Protein 4Z3T (pdb70)

Foldseek 3Di:
DVLPCWDQLQQCQQPDDQDVPFQPVQKFFAAFVADQQKWKWWDDDHHIHIDHHRDIGGCSSTDAQHKDKTWMWMWGDDPNDIFTAWTFMWIWHGHRFKIWIKTWTFWGADPVHRRDIDGDTDMDTTDIDGAFAALVQEAAAKFWWKGWKAFVVWGHKIWIKIAGNVQQKIWTWIDDTPPVQVTWTQHIFGFFADPVNTTKTKGFTDDPRDTFWIWIWTFGDSHSQKIWTKTWGHDPHDITIMTDMTGGD/DPQLQQCQQDPVLQKFFAAWVAHAQKWKWWDDDHGIHIDHHRDIGGCVSPDAQDWDKTWIWIWHDDPNDTFTAWTFIWIWHHHDFKIWIKTWTQWGADPVHRRHIDGDTDMDITGIDGAFAALVLEDAAKDKWKGWKDFVVWTHKIWIKIAHNNQQKIWTWIDDTPPVQVTWTQDIFGFAQDPVNGTKTKGFTDDPRDTFWIWIWTFTDSHSQKIWTWTWGDDPNDITIMTDMTGD

Sequence (485 aa):
RVAADIGAGLADALTAPLDHKDKSLQSLTLDDQSSVRKNNEKLKLAAQGAEKTYGNGDSSLNTGKLKNDKVSRFDFIRQIEEVDGQLITLESGEFQIYKKQDHSAVVALQIEKINNPDKIDSSLINQRSFRVSSDLGGEEHTAFNQLPSGKAEEYHGKAFSSDDPNGRLHHYSIDFTKKQGYGRIEHLKTPEQNVELASSAELKADEKSHAVILGDTRYGGEEKGTYHLALFGDRAQEIAGSATVKIREKVHEIGIAGKQLIGAGLADALTAPLQSLTLDQQSSVRKNEKLKLAAQGAEKTYGNGDSLNTGKLKNDKVSRFDFIRQIEVDGQLITLESGEFQIYKQDHSAVVALQIEEKINNPDKIDDSSLINQRSFRVSSDLGGEHTAFNQLPSGKAEYHGKAFSSDDPNGRLHHYSIDFTKKQGYGRIEHLKTPEQNVELASAELKADEKSHAVILGDTRRYGGEEKGTYHLALFGDRAQEIAGSATVKIREKVHEIGIAGKQ

CATH classification: 2.60.40.1980 (+1 more: 2.40.160.90)

Organism: Neisseria meningitidis (NCBI:txid487)

B-factor: mean 19.79, std 9.56, range [4.65, 81.87]

Structure (mmCIF, N/CA/C/O backbone):
data_4Z3T
#
_entry.id   4Z3T
#
_cell.length_a   78.549
_cell.length_b   35.670
_cell.length_c   90.410
_cell.angle_alpha   90.00
_cell.angle_beta   104.11
_cell.angle_gamma   90.00
#
_symmetry.space_group_name_H-M   'P 1 21 1'
#
loop_
_entity.id
_entity.type
_entity.pdbx_description
1 polymer 'Factor H binding protein variant A10_001'
2 non-polymer 'MAGNESIUM ION'
3 water water
#
loop_
_atom_site.group_PDB
_atom_site.id
_atom_site.type_symbol
_atom_site.label_atom_id
_atom_site.label_alt_id
_atom_site.label_comp_id
_atom_site.label_asym_id
_atom_site.label_entity_id
_atom_site.label_seq_id
_atom_site.pdbx_PDB_ins_code
_atom_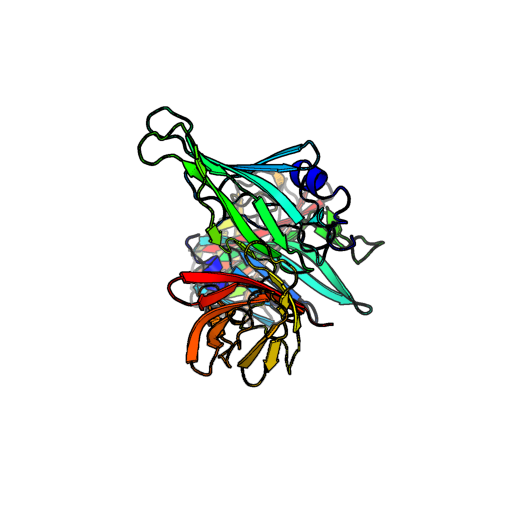site.Cartn_x
_atom_site.Cartn_y
_atom_site.Cartn_z
_atom_site.occupancy
_atom_site.B_iso_or_equiv
_atom_site.auth_seq_id
_atom_site.auth_comp_id
_atom_site.auth_asym_id
_atom_site.auth_atom_id
_atom_site.pdbx_PDB_model_num
ATOM 1 N N . ARG A 1 12 ? 28.439 -14.665 1.232 1.00 38.10 7 ARG A N 1
ATOM 2 C CA . ARG A 1 12 ? 27.601 -15.671 0.586 1.00 37.41 7 ARG A CA 1
ATOM 3 C C . ARG A 1 12 ? 26.325 -15.926 1.378 1.00 29.60 7 ARG A C 1
ATOM 4 O O . ARG A 1 12 ? 25.213 -15.848 0.842 1.00 28.06 7 ARG A O 1
ATOM 12 N N . VAL A 1 13 ? 26.494 -16.246 2.655 1.00 30.86 8 VAL A N 1
ATOM 13 C CA . VAL A 1 13 ? 25.366 -16.489 3.542 1.00 32.25 8 VAL A CA 1
ATOM 14 C C . VAL A 1 13 ? 24.593 -15.193 3.763 1.00 27.53 8 VAL A C 1
ATOM 15 O O . VAL A 1 13 ? 23.363 -15.178 3.720 1.00 28.66 8 VAL A O 1
ATOM 19 N N . ALA A 1 14 ? 25.326 -14.102 3.979 1.00 38.51 9 ALA A N 1
ATOM 20 C CA . ALA A 1 14 ? 24.711 -12.790 4.164 1.00 33.89 9 ALA A CA 1
ATOM 21 C C . ALA A 1 14 ? 23.865 -12.400 2.953 1.00 37.02 9 ALA A C 1
ATOM 22 O O . ALA A 1 14 ? 22.805 -11.787 3.101 1.00 36.59 9 ALA A O 1
ATOM 24 N N . ALA A 1 15 ? 24.334 -12.765 1.761 1.00 32.33 10 ALA A N 1
ATOM 25 C CA . ALA A 1 15 ? 23.657 -12.403 0.520 1.00 27.76 10 ALA A CA 1
ATOM 26 C C . ALA A 1 15 ? 22.500 -13.346 0.167 1.00 34.07 10 ALA A C 1
ATOM 27 O O . ALA A 1 15 ? 21.790 -13.111 -0.812 1.00 31.55 10 ALA A O 1
ATOM 29 N N . ASP A 1 16 ? 22.313 -14.404 0.959 1.00 24.52 11 ASP A N 1
ATOM 30 C CA . ASP A 1 16 ? 21.247 -15.380 0.713 1.00 23.72 11 ASP A CA 1
ATOM 31 C C . ASP A 1 16 ? 19.936 -14.940 1.360 1.00 26.13 11 ASP A C 1
ATOM 32 O O . ASP A 1 16 ? 19.622 -15.318 2.489 1.00 23.31 11 ASP A O 1
ATOM 37 N N . ILE A 1 17 ? 19.165 -14.145 0.633 1.00 21.48 12 ILE A N 1
ATOM 38 C CA . ILE A 1 17 ? 17.937 -13.590 1.181 1.00 17.66 12 ILE A CA 1
ATOM 39 C C . ILE A 1 17 ? 16.700 -14.212 0.533 1.00 22.98 12 ILE A C 1
ATOM 40 O O . ILE A 1 17 ? 15.587 -13.691 0.665 1.00 18.48 12 ILE A O 1
ATOM 45 N N . GLY A 1 18 ? 16.899 -15.322 -0.178 1.00 17.45 13 GLY A N 1
ATOM 46 C CA . GLY A 1 18 ? 15.785 -16.046 -0.763 1.00 14.49 13 GLY A CA 1
ATOM 47 C C . GLY A 1 18 ? 15.061 -15.235 -1.815 1.00 14.20 13 GLY A C 1
ATOM 48 O O . GLY A 1 18 ? 15.704 -14.468 -2.537 1.00 15.98 13 GLY A O 1
ATOM 49 N N . ALA A 1 19 ? 13.742 -15.412 -1.917 1.00 11.97 14 ALA A N 1
ATOM 50 C CA . ALA A 1 19 ? 12.943 -14.615 -2.832 1.00 12.33 14 ALA A CA 1
ATOM 51 C C . ALA A 1 19 ? 12.091 -13.656 -2.025 1.00 9.86 14 ALA A C 1
ATOM 52 O O . ALA A 1 19 ? 11.053 -13.185 -2.483 1.00 14.49 14 ALA A O 1
ATOM 54 N N . GLY A 1 20 ? 12.548 -13.372 -0.814 1.00 8.96 15 GLY A N 1
ATOM 55 C CA . GLY A 1 20 ? 11.769 -12.591 0.126 1.00 9.16 15 GLY A CA 1
ATOM 56 C C . GLY A 1 20 ? 11.561 -11.151 -0.279 1.00 9.66 15 GLY A C 1
ATOM 57 O O . GLY A 1 20 ? 10.593 -10.521 0.169 1.00 9.73 15 GLY A O 1
ATOM 58 N N . LEU A 1 21 ? 12.461 -10.617 -1.103 1.00 9.65 16 LEU A N 1
ATOM 59 C CA . LEU A 1 21 ? 12.376 -9.193 -1.444 1.00 8.65 16 LEU A CA 1
ATOM 60 C C . LEU A 1 21 ? 11.182 -8.957 -2.362 1.00 10.14 16 LEU A C 1
ATOM 61 O O . LEU A 1 21 ? 10.305 -8.123 -2.065 1.00 10.19 16 LEU A O 1
ATOM 66 N N . ALA A 1 22 ? 11.131 -9.705 -3.465 1.00 7.68 17 ALA A N 1
ATOM 67 C CA . ALA A 1 22 ? 9.961 -9.661 -4.346 1.00 7.73 17 ALA A CA 1
ATOM 68 C C . ALA A 1 22 ? 8.659 -10.014 -3.608 1.00 9.57 17 ALA A C 1
ATOM 69 O O . ALA A 1 22 ? 7.607 -9.418 -3.837 1.00 9.79 17 ALA A O 1
ATOM 71 N N . ASP A 1 23 ? 8.732 -10.995 -2.722 1.00 9.05 18 ASP A N 1
ATOM 72 C CA . ASP A 1 23 ? 7.552 -11.434 -2.000 1.00 8.28 18 ASP A CA 1
ATOM 73 C C . ASP A 1 23 ? 7.040 -10.328 -1.075 1.00 10.12 18 ASP A C 1
ATOM 74 O O . ASP A 1 23 ? 5.837 -10.041 -1.032 1.00 9.28 18 ASP A O 1
ATOM 79 N N . ALA A 1 24 ? 7.947 -9.696 -0.334 1.00 7.93 19 ALA A N 1
ATOM 80 C CA . ALA A 1 24 ? 7.545 -8.618 0.572 1.00 9.18 19 ALA A CA 1
ATOM 81 C C . ALA A 1 24 ? 6.866 -7.477 -0.165 1.00 10.56 19 ALA A C 1
ATOM 82 O O . ALA A 1 24 ? 5.936 -6.862 0.374 1.00 8.54 19 ALA A O 1
ATOM 84 N N . LEU A 1 25 ? 7.303 -7.225 -1.397 1.00 11.10 20 LEU A N 1
ATOM 85 C CA . LEU A 1 25 ? 6.777 -6.108 -2.179 1.00 8.33 20 LEU A CA 1
ATOM 86 C C . LEU A 1 25 ? 5.417 -6.408 -2.792 1.00 10.41 20 LEU A C 1
ATOM 87 O O . LEU A 1 25 ? 4.734 -5.492 -3.234 1.00 11.47 20 LEU A O 1
ATOM 92 N N . THR A 1 26 ? 5.037 -7.685 -2.852 1.00 8.25 21 THR A N 1
ATOM 93 C CA . THR A 1 26 ? 3.869 -8.056 -3.667 1.00 10.18 21 THR A CA 1
ATOM 94 C C . THR A 1 26 ? 2.814 -8.922 -2.957 1.00 13.44 21 THR A C 1
ATOM 95 O O . THR A 1 26 ? 1.758 -9.211 -3.532 1.00 17.14 21 THR A O 1
ATOM 99 N N . ALA A 1 27 ? 3.087 -9.307 -1.716 1.00 8.99 22 ALA A N 1
ATOM 100 C CA . ALA A 1 27 ? 2.184 -10.181 -0.953 1.00 9.45 22 ALA A CA 1
ATOM 101 C C . ALA A 1 27 ? 1.457 -9.449 0.175 1.00 11.05 22 ALA A C 1
ATOM 102 O O . ALA A 1 27 ? 1.986 -8.506 0.764 1.00 11.83 22 ALA A O 1
ATOM 104 N N . PRO A 1 28 ? 0.229 -9.886 0.492 1.00 10.37 23 PRO A N 1
ATOM 105 C CA . PRO A 1 28 ? -0.476 -9.301 1.630 1.00 12.64 23 PRO A CA 1
ATOM 106 C C . PRO A 1 28 ? 0.089 -9.763 2.964 1.00 9.70 23 PRO A C 1
ATOM 107 O O . PRO A 1 28 ? 0.741 -10.804 3.027 1.00 11.90 23 PRO A O 1
ATOM 111 N N . LEU A 1 29 ? -0.170 -8.998 4.021 1.00 10.87 24 LEU A N 1
ATOM 112 C CA . LEU A 1 29 ? 0.217 -9.394 5.367 1.00 13.53 24 LEU A CA 1
ATOM 113 C C . LEU A 1 29 ? -0.519 -10.667 5.767 1.00 17.12 24 LEU A C 1
ATOM 114 O O . LEU A 1 29 ? -1.744 -10.779 5.625 1.00 18.41 24 LEU A O 1
ATOM 119 N N . ASP A 1 30 ? 0.247 -11.625 6.257 1.00 15.21 25 ASP A N 1
ATOM 120 C CA . ASP A 1 30 ? -0.287 -12.878 6.759 1.00 12.78 25 ASP A CA 1
ATOM 121 C C . ASP A 1 30 ? 0.311 -13.052 8.133 1.00 17.73 25 ASP A C 1
ATOM 122 O O . ASP A 1 30 ? 1.516 -13.259 8.252 1.00 17.00 25 ASP A O 1
ATOM 127 N N . HIS A 1 31 ? -0.504 -12.953 9.175 1.00 23.42 26 HIS A N 1
ATOM 128 C CA . HIS A 1 31 ? 0.077 -12.932 10.509 1.00 26.76 26 HIS A CA 1
ATOM 129 C C . HIS A 1 31 ? 0.570 -14.310 10.939 1.00 23.85 26 HIS A C 1
ATOM 130 O O . HIS A 1 31 ? 1.175 -14.453 12.000 1.00 31.45 26 HIS A O 1
ATOM 137 N N . LYS A 1 32 ? 0.337 -15.317 10.105 1.00 20.65 27 LYS A N 1
ATOM 138 C CA . LYS A 1 32 ? 0.891 -16.638 10.348 1.00 22.04 27 LYS A CA 1
ATOM 139 C C . LYS A 1 32 ? 2.297 -16.800 9.745 1.00 16.30 27 LYS A C 1
ATOM 140 O O . LYS A 1 32 ? 2.956 -17.820 9.946 1.00 21.93 27 LYS A O 1
ATOM 146 N N . ASP A 1 33 ? 2.752 -15.797 8.996 1.00 14.76 28 ASP A N 1
ATOM 147 C CA . ASP A 1 33 ? 4.099 -15.826 8.457 1.00 12.00 28 ASP A CA 1
ATOM 148 C C . ASP A 1 33 ? 5.082 -15.678 9.601 1.00 13.12 28 ASP A C 1
ATOM 149 O O . ASP A 1 33 ? 4.694 -15.255 10.695 1.00 13.56 28 ASP A O 1
ATOM 154 N N . LYS A 1 34 ? 6.350 -15.978 9.337 1.00 13.47 29 LYS A N 1
ATOM 155 C CA . LYS A 1 34 ? 7.379 -15.931 10.384 1.00 13.43 29 LYS A CA 1
ATOM 156 C C . LYS A 1 34 ? 7.593 -14.512 10.912 1.00 14.31 29 LYS A C 1
ATOM 157 O O . LYS A 1 34 ? 7.893 -13.593 10.140 1.00 12.92 29 LYS A O 1
ATOM 163 N N . SER A 1 35 ? 7.442 -14.350 12.227 1.00 12.01 30 SER A N 1
ATOM 164 C CA . SER A 1 35 ? 7.586 -13.053 12.892 1.00 11.82 30 SER A CA 1
ATOM 165 C C . SER A 1 35 ? 9.032 -12.572 12.811 1.00 12.37 30 SER A C 1
ATOM 166 O O . SER A 1 35 ? 9.941 -13.396 12.735 1.00 11.06 30 SER A O 1
ATOM 169 N N . LEU A 1 36 ? 9.283 -11.259 12.809 1.00 8.97 31 LEU A N 1
ATOM 170 C CA . LEU A 1 36 ? 8.300 -10.178 12.879 1.00 10.60 31 LEU A CA 1
ATOM 171 C C . LEU A 1 36 ? 7.468 -10.055 11.608 1.00 8.76 31 LEU A C 1
ATOM 172 O O . LEU A 1 36 ? 8.014 -9.958 10.513 1.00 12.09 31 LEU A O 1
ATOM 177 N N . GLN A 1 37 ? 6.145 -10.068 11.749 1.00 11.76 32 GLN A N 1
ATOM 178 C CA . GLN A 1 37 ? 5.302 -10.158 10.561 1.00 13.82 32 GLN A CA 1
ATOM 179 C C . GLN A 1 37 ? 5.206 -8.851 9.767 1.00 10.14 32 GLN A C 1
ATOM 180 O O . GLN A 1 37 ? 5.039 -8.877 8.541 1.00 11.02 32 GLN A O 1
ATOM 186 N N . SER A 1 38 ? 5.293 -7.714 10.460 1.00 10.00 33 SER A N 1
ATOM 187 C CA . SER A 1 38 ? 5.257 -6.434 9.759 1.00 11.53 33 SER A CA 1
ATOM 188 C C . SER A 1 38 ? 5.908 -5.325 10.554 1.00 12.07 33 SER A C 1
ATOM 189 O O . SER A 1 38 ? 6.066 -5.419 11.774 1.00 12.37 33 SER A O 1
ATOM 192 N N . LEU A 1 39 ? 6.280 -4.272 9.836 1.00 12.75 34 LEU A N 1
ATOM 193 C CA . LEU A 1 39 ? 6.844 -3.065 10.424 1.00 9.10 34 LEU A CA 1
ATOM 194 C C . LEU A 1 39 ? 6.133 -1.874 9.812 1.00 9.93 34 LEU A C 1
ATOM 195 O O . LEU A 1 39 ? 6.045 -1.770 8.583 1.00 12.73 34 LEU A O 1
ATOM 200 N N . THR A 1 40 ? 5.617 -0.984 10.657 1.00 11.86 35 THR A N 1
ATOM 201 C CA . THR A 1 40 ? 5.048 0.272 10.177 1.00 12.93 35 THR A CA 1
ATOM 202 C C . THR A 1 40 ? 6.157 1.247 9.779 1.00 12.14 35 THR A C 1
ATOM 203 O O . THR A 1 40 ? 7.086 1.467 10.548 1.00 13.45 35 THR A O 1
ATOM 207 N N . LEU A 1 41 ? 6.069 1.810 8.575 1.00 7.69 36 LEU A N 1
ATOM 208 C CA . LEU A 1 41 ? 7.065 2.765 8.090 1.00 9.31 36 LEU A CA 1
ATOM 209 C C . LEU A 1 41 ? 6.616 4.183 8.417 1.00 15.61 36 LEU A C 1
ATOM 210 O O . LEU A 1 41 ? 5.647 4.683 7.848 1.00 18.40 36 LEU A O 1
ATOM 215 N N . ASP A 1 42 ? 7.331 4.824 9.335 1.00 12.53 37 ASP A N 1
ATOM 216 C CA A ASP A 1 42 ? 6.969 6.165 9.793 0.37 15.71 37 ASP A CA 1
ATOM 217 C CA B ASP A 1 42 ? 6.975 6.161 9.797 0.63 15.67 37 ASP A CA 1
ATOM 218 C C . ASP A 1 42 ? 8.110 7.151 9.570 1.00 16.46 37 ASP A C 1
ATOM 219 O O . ASP A 1 42 ? 7.906 8.248 9.061 1.00 21.49 37 ASP A O 1
ATOM 228 N N . GLN A 1 43 ? 9.310 6.758 9.962 1.00 13.05 38 GLN A N 1
ATOM 229 C CA . GLN A 1 43 ? 10.481 7.604 9.818 1.00 16.28 38 GLN A CA 1
ATOM 230 C C . GLN A 1 43 ? 11.079 7.581 8.413 1.00 17.51 38 GLN A C 1
ATOM 231 O O . GLN A 1 43 ? 11.700 8.556 7.978 1.00 19.99 38 GLN A O 1
ATOM 237 N N . SER A 1 44 ? 10.911 6.465 7.709 1.00 13.88 39 SER A N 1
ATOM 238 C CA A SER A 1 44 ? 11.535 6.308 6.399 0.43 9.87 39 SER A CA 1
ATOM 239 C CA B SER A 1 44 ? 11.520 6.284 6.394 0.57 9.83 39 SER A CA 1
ATOM 240 C C . SER A 1 44 ? 10.766 7.036 5.309 1.00 12.29 39 SER A C 1
ATOM 241 O O . SER A 1 44 ? 11.281 7.220 4.221 1.00 14.34 39 SER A O 1
ATOM 246 N N . VAL A 1 45 ? 9.532 7.441 5.610 1.00 13.68 40 VAL A N 1
ATOM 247 C CA . VAL A 1 45 ? 8.740 8.210 4.644 1.00 13.46 40 VAL A CA 1
ATOM 248 C C . VAL A 1 45 ? 7.783 9.148 5.379 1.00 16.05 40 VAL A C 1
ATOM 249 O O . VAL A 1 45 ? 6.941 8.712 6.146 1.00 15.74 40 VAL A O 1
ATOM 253 N N . ARG A 1 46 ? 7.968 10.451 5.171 1.00 15.38 41 ARG A N 1
ATOM 254 C CA . ARG A 1 46 ? 7.203 11.491 5.866 1.00 22.30 41 ARG A CA 1
ATOM 255 C C . ARG A 1 46 ? 5.854 11.729 5.178 1.00 21.11 41 ARG A C 1
ATOM 256 O O . ARG A 1 46 ? 5.670 11.326 4.048 1.00 16.55 41 ARG A O 1
ATOM 264 N N . LYS A 1 47 ? 4.920 12.416 5.840 1.00 26.99 42 LYS A N 1
ATOM 265 C CA . LYS A 1 47 ? 3.518 12.431 5.376 1.00 23.63 42 LYS A CA 1
ATOM 266 C C . LYS A 1 47 ? 3.243 13.068 3.992 1.00 25.74 42 LYS A C 1
ATOM 267 O O . LYS A 1 47 ? 2.205 12.799 3.378 1.00 31.73 42 LYS A O 1
ATOM 273 N N . ASN A 1 48 ? 4.156 13.896 3.499 1.00 21.95 43 ASN A N 1
ATOM 274 C CA A ASN A 1 48 ? 3.997 14.493 2.179 0.59 22.29 43 ASN A CA 1
ATOM 275 C CA B ASN A 1 48 ? 4.014 14.504 2.178 0.41 22.31 43 ASN A CA 1
ATOM 276 C C . ASN A 1 48 ? 4.818 13.746 1.134 1.00 23.45 43 ASN A C 1
ATOM 277 O O . ASN A 1 48 ? 4.894 14.155 -0.028 1.00 28.21 43 ASN A O 1
ATOM 286 N N . GLU A 1 49 ? 5.426 12.642 1.551 1.00 13.88 44 GLU A N 1
ATOM 287 C CA . GLU A 1 49 ? 6.346 11.919 0.689 1.00 12.21 44 GLU A CA 1
ATOM 288 C C . GLU A 1 49 ? 5.818 10.579 0.232 1.00 11.81 44 GLU A C 1
ATOM 289 O O . GLU A 1 49 ? 4.809 10.077 0.724 1.00 13.41 44 GLU A O 1
ATOM 295 N N . LYS A 1 50 ? 6.520 10.000 -0.719 1.00 10.29 45 LYS A N 1
ATOM 296 C CA . LYS A 1 50 ? 6.261 8.619 -1.069 1.00 12.92 45 LYS A CA 1
ATOM 297 C C . LYS A 1 50 ? 7.574 7.922 -1.298 1.00 12.97 45 LYS A C 1
ATOM 298 O O . LYS A 1 50 ? 8.546 8.511 -1.781 1.00 13.74 45 LYS A O 1
ATOM 304 N N . LEU A 1 51 ? 7.593 6.652 -0.924 1.00 9.56 46 LEU A N 1
ATOM 305 C CA . LEU A 1 51 ? 8.796 5.845 -0.982 1.00 9.04 46 LEU A CA 1
ATOM 306 C C . LEU A 1 51 ? 8.550 4.647 -1.877 1.00 10.49 46 LEU A C 1
ATOM 307 O O . LEU A 1 5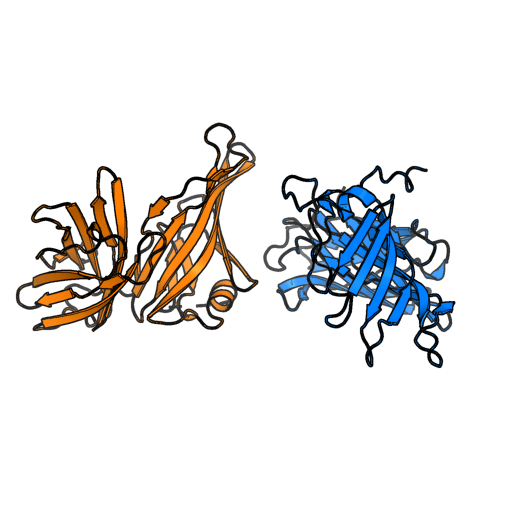1 ? 7.652 3.849 -1.614 1.00 13.56 46 LEU A O 1
ATOM 312 N N . LYS A 1 52 ? 9.336 4.522 -2.938 1.00 9.40 47 LYS A N 1
ATOM 313 C CA . LYS A 1 52 ? 9.195 3.388 -3.847 1.00 9.61 47 LYS A CA 1
ATOM 314 C C . LYS A 1 52 ? 10.341 2.444 -3.585 1.00 11.36 47 LYS A C 1
ATOM 315 O O . LYS A 1 52 ? 11.492 2.837 -3.751 1.00 10.70 47 LYS A O 1
ATOM 321 N N . LEU A 1 53 ? 10.025 1.219 -3.165 1.00 9.89 48 LEU A N 1
ATOM 322 C CA . LEU A 1 53 ? 11.043 0.191 -2.918 1.00 7.74 48 LEU A CA 1
ATOM 323 C C . LEU A 1 53 ? 11.021 -0.794 -4.070 1.00 8.93 48 LEU A C 1
ATOM 324 O O . LEU A 1 53 ? 9.947 -1.154 -4.545 1.00 9.84 48 LEU A O 1
ATOM 329 N N . ALA A 1 54 ? 12.203 -1.222 -4.513 1.00 7.49 49 ALA A N 1
ATOM 330 C CA . ALA A 1 54 ? 12.282 -2.155 -5.637 1.00 8.04 49 ALA A CA 1
ATOM 331 C C . ALA A 1 54 ? 13.354 -3.193 -5.427 1.00 8.38 49 ALA A C 1
ATOM 332 O O . ALA A 1 54 ? 14.436 -2.883 -4.942 1.00 9.92 49 ALA A O 1
ATOM 334 N N . ALA A 1 55 ? 13.045 -4.435 -5.809 1.00 8.17 50 ALA A N 1
ATOM 335 C CA . ALA A 1 55 ? 13.996 -5.541 -5.743 1.00 10.38 50 ALA A CA 1
ATOM 336 C C . ALA A 1 55 ? 13.403 -6.762 -6.411 1.00 9.46 50 ALA A C 1
ATOM 337 O O . ALA A 1 55 ? 12.194 -6.949 -6.402 1.00 7.49 50 ALA A O 1
ATOM 339 N N . GLN A 1 56 ? 14.277 -7.586 -6.977 1.00 9.44 51 GLN A N 1
ATOM 340 C CA . GLN A 1 56 ? 13.897 -8.887 -7.514 1.00 9.72 51 GLN A CA 1
ATOM 341 C C . GLN A 1 56 ? 12.719 -8.803 -8.489 1.00 10.43 51 GLN A C 1
ATOM 342 O O . GLN A 1 56 ? 11.859 -9.676 -8.535 1.00 12.35 51 GLN A O 1
ATOM 348 N N . GLY A 1 57 ? 12.702 -7.731 -9.275 1.00 10.97 52 GLY A N 1
ATOM 349 C CA . GLY A 1 57 ? 11.757 -7.590 -10.362 1.00 9.30 52 GLY A CA 1
ATOM 350 C C . GLY A 1 57 ? 10.418 -7.019 -9.930 1.00 11.78 52 GLY A C 1
ATOM 351 O O . GLY A 1 57 ? 9.477 -6.944 -10.723 1.00 15.50 52 GLY A O 1
ATOM 352 N N . ALA A 1 58 ? 10.320 -6.611 -8.670 1.00 9.56 53 ALA A N 1
ATOM 353 C CA . ALA A 1 58 ? 9.066 -6.068 -8.177 1.00 8.55 53 ALA A CA 1
ATOM 354 C C . ALA A 1 58 ? 9.293 -4.682 -7.602 1.00 9.46 53 ALA A C 1
ATOM 355 O O . ALA A 1 58 ? 10.421 -4.250 -7.407 1.00 9.98 53 ALA A O 1
ATOM 357 N N . GLU A 1 59 ? 8.197 -3.999 -7.326 1.00 10.59 54 GLU A N 1
ATOM 358 C CA . GLU A 1 59 ? 8.258 -2.669 -6.760 1.00 9.56 54 GLU A CA 1
ATOM 359 C C . GLU A 1 59 ? 6.982 -2.367 -5.993 1.00 11.95 54 GLU A C 1
ATOM 360 O O . GLU A 1 59 ? 5.908 -2.801 -6.393 1.00 12.26 54 GLU A O 1
ATOM 366 N N . LYS A 1 60 ? 7.081 -1.620 -4.895 1.00 8.35 55 LYS A N 1
ATOM 367 C CA . LYS A 1 60 ? 5.878 -1.198 -4.185 1.00 7.19 55 LYS A CA 1
ATOM 368 C C . LYS A 1 60 ? 6.063 0.239 -3.696 1.00 9.40 55 LYS A C 1
ATOM 369 O O . LYS A 1 60 ? 7.167 0.625 -3.281 1.00 9.43 55 LYS A O 1
ATOM 375 N N . THR A 1 61 ? 4.984 1.022 -3.760 1.00 8.22 56 THR A N 1
ATOM 376 C CA . THR A 1 61 ? 4.965 2.391 -3.257 1.00 10.75 56 THR A CA 1
ATOM 377 C C . THR A 1 61 ? 4.431 2.428 -1.823 1.00 10.10 56 THR A C 1
ATOM 378 O O . THR A 1 61 ? 3.377 1.862 -1.526 1.00 10.68 56 THR A O 1
ATOM 382 N N . TYR A 1 62 ? 5.179 3.080 -0.940 1.00 8.45 57 TYR A N 1
ATOM 383 C CA . TYR A 1 62 ? 4.806 3.219 0.462 1.00 9.22 57 TYR A CA 1
ATOM 384 C C . TYR A 1 62 ? 4.597 4.674 0.823 1.00 9.65 57 TYR A C 1
ATOM 385 O O . TYR A 1 62 ? 5.316 5.552 0.331 1.00 10.89 57 TYR A O 1
ATOM 394 N N . GLY A 1 63 ? 3.606 4.910 1.675 1.00 8.80 58 GLY A N 1
ATOM 395 C CA . GLY A 1 63 ? 3.444 6.192 2.334 1.00 10.09 58 GLY A CA 1
ATOM 396 C C . GLY A 1 63 ? 3.618 6.085 3.839 1.00 11.15 58 GLY A C 1
ATOM 397 O O . GLY A 1 63 ? 3.733 4.991 4.399 1.00 9.84 58 GLY A O 1
ATOM 398 N N . ASN A 1 64 ? 3.625 7.228 4.503 1.00 8.57 59 ASN A N 1
ATOM 399 C CA . ASN A 1 64 ? 3.755 7.228 5.950 1.00 9.17 59 ASN A CA 1
ATOM 400 C C . ASN A 1 64 ? 2.666 6.383 6.578 1.00 11.29 59 ASN A C 1
ATOM 401 O O . ASN A 1 64 ? 1.493 6.509 6.204 1.00 11.13 59 ASN A O 1
ATOM 406 N N . GLY A 1 65 ? 3.050 5.485 7.484 1.00 11.39 60 GLY A N 1
ATOM 407 C CA . GLY A 1 65 ? 2.076 4.648 8.170 1.00 11.81 60 GLY A CA 1
ATOM 408 C C . GLY A 1 65 ? 1.752 3.328 7.491 1.00 12.50 60 GLY A C 1
ATOM 409 O O . GLY A 1 65 ? 1.057 2.479 8.064 1.00 15.18 60 GLY A O 1
ATOM 410 N N . ASP A 1 66 ? 2.223 3.164 6.258 1.00 8.12 61 ASP A N 1
ATOM 411 C CA . ASP A 1 66 ? 2.052 1.888 5.556 1.00 10.89 61 ASP A CA 1
ATOM 412 C C . ASP A 1 66 ? 2.874 0.784 6.226 1.00 12.22 61 ASP A C 1
ATOM 413 O O . ASP A 1 66 ? 3.901 1.045 6.849 1.00 11.52 61 ASP A O 1
ATOM 418 N N . SER A 1 67 ? 2.421 -0.456 6.077 1.00 10.31 62 SER A N 1
ATOM 419 C CA A SER A 1 67 ? 3.163 -1.600 6.603 0.62 10.49 62 SER A CA 1
ATOM 420 C CA B SER A 1 67 ? 3.136 -1.619 6.592 0.38 10.57 62 SER A CA 1
ATOM 421 C C . SER A 1 67 ? 4.122 -2.189 5.580 1.00 10.04 62 SER A C 1
ATOM 422 O O . SER A 1 67 ? 3.797 -2.310 4.394 1.00 12.14 62 SER A O 1
ATOM 427 N N . LEU A 1 68 ? 5.310 -2.550 6.056 1.00 8.59 63 LEU A N 1
ATOM 428 C CA . LEU A 1 68 ? 6.252 -3.326 5.264 1.00 7.93 63 LEU A CA 1
ATOM 429 C C . LEU A 1 68 ? 6.089 -4.794 5.660 1.00 10.48 63 LEU A C 1
ATOM 430 O O . LEU A 1 68 ? 6.088 -5.127 6.852 1.00 9.68 63 LEU A O 1
ATOM 435 N N . ASN A 1 69 ? 5.949 -5.669 4.667 1.00 7.82 64 ASN A N 1
ATOM 436 C CA . ASN A 1 69 ? 5.682 -7.086 4.936 1.00 6.75 64 ASN A CA 1
ATOM 437 C C . ASN A 1 69 ? 6.956 -7.871 5.259 1.00 7.63 64 ASN A C 1
ATOM 438 O O . ASN A 1 69 ? 7.435 -8.668 4.452 1.00 8.70 64 ASN A O 1
ATOM 443 N N . THR A 1 70 ? 7.462 -7.661 6.473 1.00 8.09 65 THR A N 1
ATOM 444 C CA . THR A 1 70 ? 8.685 -8.300 6.929 1.00 6.85 65 THR A CA 1
ATOM 445 C C . THR A 1 70 ? 8.469 -9.785 7.143 1.00 7.88 65 THR A C 1
ATOM 446 O O . THR A 1 70 ? 9.431 -10.534 7.232 1.00 10.21 65 THR A O 1
ATOM 450 N N . GLY A 1 71 ? 7.202 -10.206 7.178 1.00 8.69 66 GLY A N 1
ATOM 451 C CA . GLY A 1 71 ? 6.887 -11.613 7.335 1.00 10.83 66 GLY A CA 1
ATOM 452 C C . GLY A 1 71 ? 7.501 -12.453 6.236 1.00 11.12 66 GLY A C 1
ATOM 453 O O . GLY A 1 71 ? 7.804 -13.632 6.442 1.00 11.26 66 GLY A O 1
ATOM 454 N N . LYS A 1 72 ? 7.683 -11.854 5.059 1.00 10.83 67 LYS A N 1
ATOM 455 C CA . LYS A 1 72 ? 8.219 -12.559 3.895 1.00 10.10 67 LYS A CA 1
ATOM 456 C C . LYS A 1 72 ? 9.737 -12.572 3.856 1.00 7.82 67 LYS A C 1
ATOM 457 O O . LYS A 1 72 ? 10.314 -13.267 3.026 1.00 10.84 67 LYS A O 1
ATOM 463 N N . LEU A 1 73 ? 10.378 -11.814 4.754 1.00 8.44 68 LEU A N 1
ATOM 464 C CA . LEU A 1 73 ? 11.830 -11.627 4.707 1.00 10.54 68 LEU A CA 1
ATOM 465 C C . LEU A 1 73 ? 12.545 -12.614 5.606 1.00 9.25 68 LEU A C 1
ATOM 466 O O . LEU A 1 73 ? 11.968 -13.121 6.577 1.00 11.68 68 LEU A O 1
ATOM 471 N N . LYS A 1 74 ? 13.813 -12.856 5.299 1.00 10.08 69 LYS A N 1
ATOM 472 C CA . LYS A 1 74 ? 14.633 -13.776 6.077 1.00 9.80 69 LYS A CA 1
ATOM 473 C C . LYS A 1 74 ? 14.996 -13.201 7.434 1.00 12.63 69 LYS A C 1
ATOM 474 O O . LYS A 1 74 ? 15.368 -12.044 7.548 1.00 12.94 69 LYS A O 1
ATOM 480 N N . ASN A 1 75 ? 14.912 -14.029 8.463 1.00 12.92 70 ASN A N 1
ATOM 481 C CA . ASN A 1 75 ? 15.314 -13.606 9.801 1.00 12.22 70 ASN A CA 1
ATOM 482 C C . ASN A 1 75 ? 16.834 -13.544 9.952 1.00 13.24 70 ASN A C 1
ATOM 483 O O . ASN A 1 75 ? 17.570 -14.311 9.318 1.00 12.85 70 ASN A O 1
ATOM 488 N N . ASP A 1 76 ? 17.278 -12.603 10.779 1.00 11.41 71 ASP A N 1
ATOM 489 C CA . ASP A 1 76 ? 18.700 -12.402 11.112 1.00 14.13 71 ASP A CA 1
ATOM 490 C C . ASP A 1 76 ? 19.543 -12.069 9.899 1.00 15.39 71 ASP A C 1
ATOM 491 O O . ASP A 1 76 ? 20.740 -12.361 9.871 1.00 15.76 71 ASP A O 1
ATOM 496 N N . LYS A 1 77 ? 18.917 -11.467 8.894 1.00 11.92 72 LYS A N 1
ATOM 497 C CA . LYS A 1 77 ? 19.645 -10.974 7.739 1.00 15.31 72 LYS A CA 1
ATOM 498 C C . LYS A 1 77 ? 19.242 -9.550 7.403 1.00 8.69 72 LYS A C 1
ATOM 499 O O . LYS A 1 77 ? 18.148 -9.102 7.744 1.00 10.44 72 LYS A O 1
ATOM 505 N N . VAL A 1 78 ? 20.147 -8.844 6.745 1.00 11.51 73 VAL A N 1
ATOM 506 C CA . VAL A 1 78 ? 19.811 -7.557 6.167 1.00 9.50 73 VAL A CA 1
ATOM 507 C C . VAL A 1 78 ? 19.201 -7.786 4.792 1.00 9.12 73 VAL A C 1
ATOM 508 O O . VAL A 1 78 ? 19.853 -8.336 3.884 1.00 12.75 73 VAL A O 1
ATOM 512 N N . SER A 1 79 ? 17.945 -7.384 4.634 1.00 7.82 74 SER A N 1
ATOM 513 C CA . SER A 1 79 ? 17.327 -7.401 3.323 1.00 8.38 74 SER A CA 1
ATOM 514 C C . SER A 1 79 ? 17.442 -6.018 2.712 1.00 7.55 74 SER A C 1
ATOM 515 O O . SER A 1 79 ? 17.228 -5.030 3.401 1.00 10.44 74 SER A O 1
ATOM 518 N N . ARG A 1 80 ? 17.751 -5.967 1.422 1.00 7.65 75 ARG A N 1
ATOM 519 C CA . ARG A 1 80 ? 18.042 -4.689 0.762 1.00 7.21 75 ARG A CA 1
ATOM 520 C C . ARG A 1 80 ? 17.103 -4.392 -0.394 1.00 10.41 75 ARG A C 1
ATOM 521 O O . ARG A 1 80 ? 16.852 -5.247 -1.244 1.00 10.57 75 ARG A O 1
ATOM 529 N N . PHE A 1 81 ? 16.634 -3.146 -0.446 1.00 7.33 76 PHE A N 1
ATOM 530 C CA . PHE A 1 81 ? 15.762 -2.677 -1.515 1.00 7.67 76 PHE A CA 1
ATOM 531 C C . PHE A 1 81 ? 16.340 -1.410 -2.112 1.00 8.60 76 PHE A C 1
ATOM 532 O O . PHE A 1 81 ? 16.838 -0.553 -1.377 1.00 13.17 76 PHE A O 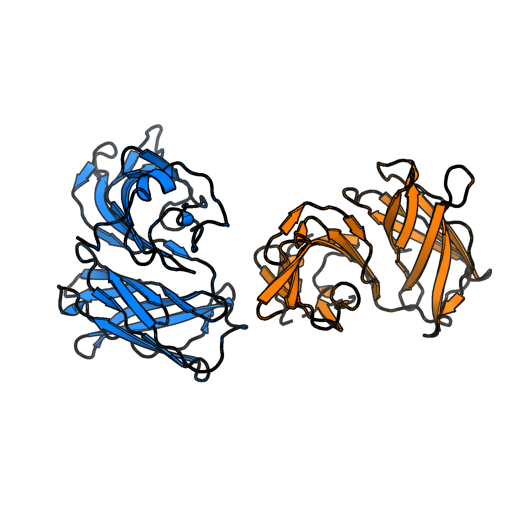1
ATOM 540 N N . ASP A 1 82 ? 16.275 -1.272 -3.430 1.00 6.92 77 ASP A N 1
ATOM 541 C CA . ASP A 1 82 ? 16.573 0.025 -4.055 1.00 7.67 77 ASP A CA 1
ATOM 542 C C . ASP A 1 82 ? 15.412 0.959 -3.723 1.00 11.02 77 ASP A C 1
ATOM 543 O O . ASP A 1 82 ? 14.263 0.539 -3.752 1.00 9.25 77 ASP A O 1
ATOM 548 N N . PHE A 1 83 ? 15.671 2.222 -3.390 1.00 8.46 78 PHE A N 1
ATOM 549 C CA . PHE A 1 83 ? 14.535 3.089 -3.121 1.00 10.20 78 PHE A CA 1
ATOM 550 C C . PHE A 1 83 ? 14.664 4.413 -3.850 1.00 9.01 78 PHE A C 1
ATOM 551 O O . PHE A 1 83 ? 15.776 4.863 -4.159 1.00 11.27 78 PHE A O 1
ATOM 559 N N . ILE A 1 84 ? 13.515 5.020 -4.129 1.00 9.31 79 ILE A N 1
ATOM 560 C CA . ILE A 1 84 ? 13.494 6.443 -4.432 1.00 10.16 79 ILE A CA 1
ATOM 561 C C . ILE A 1 84 ? 12.453 7.097 -3.525 1.00 10.98 79 ILE A C 1
ATOM 562 O O . ILE A 1 84 ? 11.432 6.492 -3.169 1.00 12.05 79 ILE A O 1
ATOM 567 N N . ARG A 1 85 ? 12.751 8.322 -3.110 1.00 12.59 80 ARG A N 1
ATOM 568 C CA . ARG A 1 85 ? 11.852 9.095 -2.273 1.00 12.14 80 ARG A CA 1
ATOM 569 C C . ARG A 1 85 ? 11.386 10.259 -3.090 1.00 10.65 80 ARG A C 1
ATOM 570 O O . ARG A 1 85 ? 12.215 11.003 -3.622 1.00 13.89 80 ARG A O 1
ATOM 578 N N . GLN A 1 86 ? 10.075 10.418 -3.210 1.00 9.31 81 GLN A N 1
ATOM 579 C CA . GLN A 1 86 ? 9.540 11.476 -4.057 1.00 11.42 81 GLN A CA 1
ATOM 580 C C . GLN A 1 86 ? 8.577 12.365 -3.300 1.00 10.84 81 GLN A C 1
ATOM 581 O O . GLN A 1 86 ? 8.031 11.980 -2.265 1.00 11.02 81 GLN A O 1
ATOM 587 N N . ILE A 1 87 ? 8.392 13.564 -3.840 1.00 11.33 82 ILE A N 1
ATOM 588 C CA . ILE A 1 87 ? 7.437 14.528 -3.299 1.00 8.71 82 ILE A CA 1
ATOM 589 C C . ILE A 1 87 ? 6.867 15.358 -4.447 1.00 8.59 82 ILE A C 1
ATOM 590 O O . ILE A 1 87 ? 7.562 15.583 -5.440 1.00 11.68 82 ILE A O 1
ATOM 595 N N . GLU A 1 88 ? 5.591 15.739 -4.360 1.00 11.63 83 GLU A N 1
ATOM 596 C CA A GLU A 1 88 ? 4.997 16.663 -5.326 0.51 11.46 83 GLU A CA 1
ATOM 597 C CA B GLU A 1 88 ? 5.037 16.662 -5.337 0.49 11.44 83 GLU A CA 1
ATOM 598 C C . GLU A 1 88 ? 5.283 18.086 -4.848 1.00 8.18 83 GLU A C 1
ATOM 599 O O . GLU A 1 88 ? 4.917 18.456 -3.726 1.00 11.08 83 GLU A O 1
ATOM 610 N N . VAL A 1 89 ? 5.968 18.867 -5.682 1.00 8.02 84 VAL A N 1
ATOM 611 C CA . VAL A 1 89 ? 6.278 20.269 -5.361 1.00 8.29 84 VAL A CA 1
ATOM 612 C C . VAL A 1 89 ? 6.017 21.121 -6.593 1.00 13.66 84 VAL A C 1
ATOM 613 O O . VAL A 1 89 ? 6.586 20.863 -7.652 1.00 11.50 84 VAL A O 1
ATOM 617 N N . ASP A 1 90 ? 5.191 22.154 -6.438 1.00 10.83 85 ASP A N 1
ATOM 618 C CA . ASP A 1 90 ? 4.945 23.111 -7.505 1.00 13.22 85 ASP A CA 1
ATOM 619 C C . ASP A 1 90 ? 4.621 22.418 -8.821 1.00 16.98 85 ASP A C 1
ATOM 620 O O . ASP A 1 90 ? 5.204 22.738 -9.855 1.00 14.19 85 ASP A O 1
ATOM 625 N N . GLY A 1 91 ? 3.702 21.460 -8.766 1.00 14.04 86 GLY A N 1
ATOM 626 C CA . GLY A 1 91 ? 3.216 20.804 -9.968 1.00 14.46 86 GLY A CA 1
ATOM 627 C C . GLY A 1 91 ? 4.160 19.765 -10.550 1.00 22.12 86 GLY A C 1
ATOM 628 O O . GLY A 1 91 ? 3.955 19.303 -11.671 1.00 20.97 86 GLY A O 1
ATOM 629 N N . GLN A 1 92 ? 5.196 19.393 -9.799 1.00 11.82 87 GLN A N 1
ATOM 630 C CA . GLN A 1 92 ? 6.215 18.479 -10.324 1.00 15.67 87 GLN A CA 1
ATOM 631 C C . GLN A 1 92 ? 6.467 17.355 -9.349 1.00 17.07 87 GLN A C 1
ATOM 632 O O . GLN A 1 92 ? 6.459 17.570 -8.138 1.00 14.21 87 GLN A O 1
ATOM 638 N N . LEU A 1 93 ? 6.707 16.159 -9.878 1.00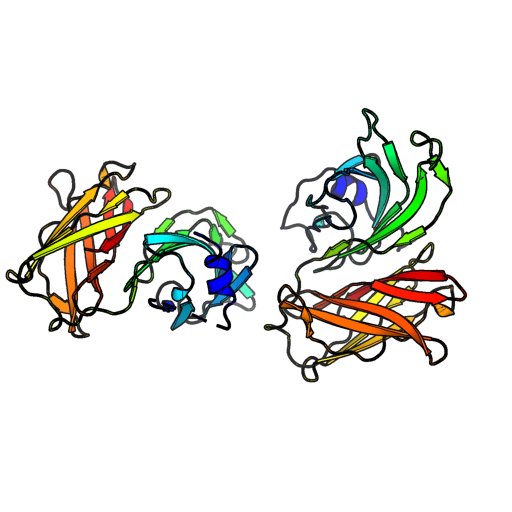 15.52 88 LEU A N 1
ATOM 639 C CA . LEU A 1 93 ? 7.085 15.032 -9.043 1.00 12.55 88 LEU A CA 1
ATOM 640 C C . LEU A 1 93 ? 8.603 15.000 -8.927 1.00 14.71 88 LEU A C 1
ATOM 641 O O . LEU A 1 93 ? 9.292 14.679 -9.893 1.00 19.72 88 LEU A O 1
ATOM 646 N N . ILE A 1 94 ? 9.103 15.332 -7.744 1.00 12.34 89 ILE A N 1
ATOM 647 C CA . ILE A 1 94 ? 10.536 15.469 -7.478 1.00 15.92 89 ILE A CA 1
ATOM 648 C C . ILE A 1 94 ? 11.104 14.270 -6.726 1.00 11.75 89 ILE A C 1
ATOM 649 O O . ILE A 1 94 ? 10.534 13.860 -5.713 1.00 15.41 89 ILE A O 1
ATOM 654 N N . THR A 1 95 ? 12.211 13.707 -7.217 1.00 11.27 90 THR A N 1
ATOM 655 C CA . THR A 1 95 ? 12.944 12.726 -6.419 1.00 11.00 90 THR A CA 1
ATOM 656 C C . THR A 1 95 ? 13.893 13.452 -5.476 1.00 12.62 90 THR A C 1
ATOM 657 O O . THR A 1 95 ? 14.827 14.141 -5.916 1.00 12.29 90 THR A O 1
ATOM 661 N N . LEU A 1 96 ? 13.646 13.297 -4.180 1.00 11.91 91 LEU A N 1
ATOM 662 C CA . LEU A 1 96 ? 14.462 13.921 -3.143 1.00 11.42 91 LEU A CA 1
ATOM 663 C C . LEU A 1 96 ? 15.730 13.137 -2.858 1.00 11.03 91 LEU A C 1
ATOM 664 O O . LEU A 1 96 ? 16.801 13.711 -2.629 1.00 11.76 91 LEU A O 1
ATOM 669 N N . GLU A 1 97 ? 15.587 11.817 -2.827 1.00 11.53 92 GLU A N 1
ATOM 670 C CA . GLU A 1 97 ? 16.689 10.918 -2.502 1.00 9.97 92 GLU A CA 1
ATOM 671 C C . GLU A 1 97 ? 16.559 9.638 -3.294 1.00 11.15 92 GLU A C 1
ATOM 672 O O . GLU A 1 97 ? 15.447 9.201 -3.588 1.00 13.20 92 GLU A O 1
ATOM 678 N N . SER A 1 98 ? 17.690 9.030 -3.629 1.00 9.31 93 SER A N 1
ATOM 679 C CA . SER A 1 98 ? 17.648 7.636 -4.062 1.00 9.73 93 SER A CA 1
ATOM 680 C C . SER A 1 98 ? 18.777 6.889 -3.382 1.00 12.13 93 SER A C 1
ATOM 681 O O . SER A 1 98 ? 19.788 7.475 -2.984 1.00 10.17 93 SER A O 1
ATOM 684 N N . GLY A 1 99 ? 18.604 5.587 -3.193 1.00 11.08 94 GLY A N 1
ATOM 685 C CA . GLY A 1 99 ? 19.638 4.845 -2.505 1.00 9.30 94 GLY A CA 1
ATOM 686 C C . GLY A 1 99 ? 19.208 3.430 -2.212 1.00 12.32 94 GLY A C 1
ATOM 687 O O . GLY A 1 99 ? 18.504 2.832 -3.014 1.00 9.05 94 GLY A O 1
ATOM 688 N N . GLU A 1 100 ? 19.656 2.913 -1.069 1.00 7.01 95 GLU A N 1
ATOM 689 C CA . GLU A 1 100 ? 19.316 1.562 -0.622 1.00 8.37 95 GLU A CA 1
ATOM 690 C C . GLU A 1 100 ? 18.704 1.579 0.769 1.00 6.93 95 GLU A C 1
ATOM 691 O O . GLU A 1 100 ? 19.179 2.241 1.707 1.00 8.17 95 GLU A O 1
ATOM 697 N N . PHE A 1 101 ? 17.613 0.839 0.871 1.00 7.72 96 PHE A N 1
ATOM 698 C CA . PHE A 1 101 ? 16.828 0.668 2.073 1.00 6.08 96 PHE A CA 1
ATOM 699 C C . PHE A 1 101 ? 17.265 -0.653 2.689 1.00 7.77 96 PHE A C 1
ATOM 700 O O . PHE A 1 101 ? 17.098 -1.696 2.070 1.00 10.38 96 PHE A O 1
ATOM 708 N N . GLN A 1 102 ? 17.845 -0.611 3.888 1.00 6.74 97 GLN A N 1
ATOM 709 C CA . GLN A 1 102 ? 18.386 -1.824 4.511 1.00 8.71 97 GLN A CA 1
ATOM 710 C C . GLN A 1 102 ? 17.547 -2.185 5.727 1.00 8.11 97 GLN A C 1
ATOM 711 O O . GLN A 1 102 ? 17.370 -1.344 6.604 1.00 10.60 97 GLN A O 1
ATOM 717 N N . ILE A 1 103 ? 17.016 -3.407 5.799 1.00 8.00 98 ILE A N 1
ATOM 718 C CA . ILE A 1 103 ? 16.252 -3.733 6.988 1.00 9.53 98 ILE A CA 1
ATOM 719 C C . ILE A 1 103 ? 16.739 -5.033 7.591 1.00 10.91 98 ILE A C 1
ATOM 720 O O . ILE A 1 103 ? 16.893 -6.045 6.893 1.00 9.65 98 ILE A O 1
ATOM 725 N N . TYR A 1 104 ? 17.025 -4.975 8.887 1.00 8.97 99 TYR A N 1
ATOM 726 C CA . TYR A 1 104 ? 17.447 -6.163 9.623 1.00 8.99 99 TYR A CA 1
ATOM 727 C C . TYR A 1 104 ? 16.278 -6.687 10.421 1.00 9.65 99 TYR A C 1
ATOM 728 O O . TYR A 1 104 ? 15.720 -5.981 11.267 1.00 9.66 99 TYR A O 1
ATOM 737 N N . LYS A 1 105 ? 15.908 -7.936 10.144 1.00 10.44 100 LYS A N 1
ATOM 738 C CA A LYS A 1 105 ? 14.711 -8.512 10.727 0.05 8.49 100 LYS A CA 1
ATOM 739 C CA B LYS A 1 105 ? 14.706 -8.551 10.704 0.95 8.06 100 LYS A CA 1
ATOM 740 C C . LYS A 1 105 ? 15.026 -9.532 11.816 1.00 10.02 100 LYS A C 1
ATOM 741 O O . LYS A 1 105 ? 15.869 -10.407 11.633 1.00 13.22 100 LYS A O 1
ATOM 752 N N . GLN A 1 106 ? 14.334 -9.404 12.947 1.00 9.64 101 GLN A N 1
ATOM 753 C CA . GLN A 1 106 ? 14.423 -10.403 14.010 1.00 7.81 101 GLN A CA 1
ATOM 754 C C . GLN A 1 106 ? 13.039 -10.976 14.294 1.00 10.72 101 GLN A C 1
ATOM 755 O O . GLN A 1 106 ? 12.115 -10.799 13.501 1.00 10.99 101 GLN A O 1
ATOM 761 N N . ASP A 1 107 ? 12.882 -11.684 15.404 1.00 9.34 102 ASP A N 1
ATOM 762 C CA . ASP A 1 107 ? 11.619 -12.364 15.655 1.00 9.55 102 ASP A CA 1
ATOM 763 C C . ASP A 1 107 ? 10.544 -11.463 16.222 1.00 13.32 102 ASP A C 1
ATOM 764 O O . ASP A 1 107 ? 9.360 -11.776 16.107 1.00 14.42 102 ASP A O 1
ATOM 769 N N . HIS A 1 108 ? 10.942 -10.339 16.814 1.00 11.42 103 HIS A N 1
ATOM 770 C CA . HIS A 1 108 ? 10.000 -9.458 17.501 1.00 13.66 103 HIS A CA 1
ATOM 771 C C . HIS A 1 108 ? 10.261 -8.013 17.152 1.00 10.61 103 HIS A C 1
ATOM 772 O O . HIS A 1 108 ? 9.637 -7.100 17.710 1.00 11.48 103 HIS A O 1
ATOM 779 N N . SER A 1 109 ? 11.198 -7.799 16.245 1.00 9.51 104 SER A N 1
ATOM 780 C CA . SER A 1 109 ? 11.708 -6.456 16.020 1.00 9.50 104 SER A CA 1
ATOM 781 C C . SER A 1 109 ? 12.377 -6.346 14.673 1.00 12.58 104 SER A C 1
ATOM 782 O O . SER A 1 109 ? 12.741 -7.348 14.073 1.00 11.54 104 SER A O 1
ATOM 785 N N . ALA A 1 110 ? 12.547 -5.115 14.215 1.00 9.95 105 ALA A N 1
ATOM 786 C CA . ALA A 1 110 ? 13.253 -4.844 12.980 1.00 12.26 105 ALA A CA 1
ATOM 787 C C . ALA A 1 110 ? 13.794 -3.430 13.046 1.00 9.89 105 ALA A C 1
ATOM 788 O O . ALA A 1 110 ? 13.208 -2.563 13.702 1.00 10.77 105 ALA A O 1
ATOM 790 N N . VAL A 1 111 ? 14.933 -3.208 12.404 1.00 8.31 106 VAL A N 1
ATOM 791 C CA . VAL A 1 111 ? 15.460 -1.855 12.316 1.00 12.29 106 VAL A CA 1
ATOM 792 C C . VAL A 1 111 ? 15.862 -1.568 10.868 1.00 12.29 106 VAL A C 1
ATOM 793 O O . VAL A 1 111 ? 16.335 -2.451 10.142 1.00 8.84 106 VAL A O 1
ATOM 797 N N . VAL A 1 112 ? 15.628 -0.329 10.442 1.00 9.67 107 VAL A N 1
ATOM 798 C CA . VAL A 1 112 ? 15.857 0.080 9.062 1.00 11.13 107 VAL A CA 1
ATOM 799 C C . VAL A 1 112 ? 16.940 1.135 9.004 1.00 9.48 107 VAL A C 1
ATOM 800 O O . VAL A 1 112 ? 16.923 2.068 9.812 1.00 11.40 107 VAL A O 1
ATOM 804 N N . ALA A 1 113 ? 17.869 1.009 8.058 1.00 10.43 108 ALA A N 1
ATOM 805 C CA . ALA A 1 113 ? 18.809 2.097 7.777 1.00 9.40 108 ALA A CA 1
ATOM 806 C C . ALA A 1 113 ? 18.732 2.476 6.314 1.00 10.72 108 ALA A C 1
ATOM 807 O O . ALA A 1 113 ? 18.387 1.659 5.464 1.00 10.02 108 ALA A O 1
ATOM 809 N N . LEU A 1 114 ? 18.998 3.741 6.021 1.00 7.78 109 LEU A N 1
ATOM 810 C CA . LEU A 1 114 ? 18.944 4.196 4.641 1.00 7.76 109 LEU A CA 1
ATOM 811 C C . LEU A 1 114 ? 20.330 4.610 4.217 1.00 9.89 109 LEU A C 1
ATOM 812 O O . LEU A 1 114 ? 20.937 5.489 4.838 1.00 11.67 109 LEU A O 1
ATOM 817 N N . GLN A 1 115 ? 20.845 3.966 3.180 1.00 8.26 110 GLN A N 1
ATOM 818 C CA . GLN A 1 115 ? 22.058 4.446 2.523 1.00 8.75 110 GLN A CA 1
ATOM 819 C C . GLN A 1 115 ? 21.664 5.345 1.367 1.00 8.52 110 GLN A C 1
ATOM 820 O O . GLN A 1 115 ? 21.154 4.877 0.346 1.00 7.62 110 GLN A O 1
ATOM 826 N N . ILE A 1 116 ? 21.869 6.646 1.536 1.00 9.47 111 ILE A N 1
ATOM 827 C CA . ILE A 1 116 ? 21.566 7.583 0.464 1.00 8.43 111 ILE A CA 1
ATOM 828 C C . ILE A 1 116 ? 22.702 7.629 -0.544 1.00 9.15 111 ILE A C 1
ATOM 829 O O . ILE A 1 116 ? 23.862 7.637 -0.165 1.00 11.56 111 ILE A O 1
ATOM 834 N N . GLU A 1 117 ? 22.361 7.643 -1.833 1.00 8.89 112 GLU A N 1
ATOM 835 C CA . GLU A 1 117 ? 23.360 7.717 -2.896 1.00 8.50 112 GLU A CA 1
ATOM 836 C C . GLU A 1 117 ? 23.238 9.019 -3.679 1.00 10.72 112 GLU A C 1
ATOM 837 O O . GLU A 1 117 ? 24.248 9.643 -4.004 1.00 12.42 112 GLU A O 1
ATOM 843 N N . LYS A 1 118 ? 22.007 9.414 -4.000 1.00 11.33 113 LYS A N 1
ATOM 844 C CA . LYS A 1 118 ? 21.763 10.660 -4.732 1.00 10.76 113 LYS A CA 1
ATOM 845 C C . LYS A 1 118 ? 20.699 11.502 -4.038 1.00 13.14 113 LYS A C 1
ATOM 846 O O . LYS A 1 118 ? 19.816 10.968 -3.397 1.00 11.25 113 LYS A O 1
ATOM 852 N N . ILE A 1 119 ? 20.792 12.820 -4.190 1.00 11.88 114 ILE A N 1
ATOM 853 C CA . ILE A 1 119 ? 19.759 13.735 -3.726 1.00 12.19 114 ILE A CA 1
ATOM 854 C C . ILE A 1 119 ? 19.392 14.668 -4.863 1.00 12.79 114 ILE A C 1
ATOM 855 O O . ILE A 1 119 ? 20.129 14.761 -5.846 1.00 12.06 114 ILE A O 1
ATOM 860 N N . ASN A 1 120 ? 18.266 15.360 -4.748 1.00 14.94 115 ASN A N 1
ATOM 861 C CA . ASN A 1 120 ? 17.930 16.350 -5.771 1.00 11.01 115 ASN A CA 1
ATOM 862 C C . ASN A 1 120 ? 18.976 17.464 -5.769 1.00 13.06 115 ASN A C 1
ATOM 863 O O . ASN A 1 120 ? 19.519 17.823 -4.714 1.00 12.10 115 ASN A O 1
ATOM 868 N N . ASN A 1 121 ? 19.298 17.959 -6.965 1.00 13.17 116 ASN A N 1
ATOM 869 C CA . ASN A 1 121 ? 20.190 19.110 -7.099 1.00 16.83 116 ASN A CA 1
ATOM 870 C C . ASN A 1 121 ? 19.479 20.299 -6.475 1.00 17.53 116 ASN A C 1
ATOM 871 O O . ASN A 1 121 ? 18.352 20.582 -6.837 1.00 17.44 116 ASN A O 1
ATOM 876 N N . PRO A 1 122 ? 20.116 20.967 -5.505 1.00 16.18 117 PRO A N 1
ATOM 877 C CA . PRO A 1 122 ? 19.417 22.067 -4.827 1.00 16.29 117 PRO A CA 1
ATOM 878 C C . PRO A 1 122 ? 19.139 23.242 -5.756 1.00 20.46 117 PRO A C 1
ATOM 879 O O . PRO A 1 122 ? 18.267 24.064 -5.448 1.00 15.76 117 PRO A O 1
ATOM 883 N N . ASP A 1 123 ? 19.865 23.314 -6.870 1.00 19.66 118 ASP A N 1
ATOM 884 C CA . ASP A 1 123 ? 19.687 24.390 -7.844 1.00 20.28 118 ASP A CA 1
ATOM 885 C C . ASP A 1 123 ? 19.004 23.928 -9.117 1.00 23.41 118 ASP A C 1
ATOM 886 O O . ASP A 1 123 ? 18.814 24.713 -10.037 1.00 29.61 118 ASP A O 1
ATOM 891 N N . LYS A 1 124 ? 18.644 22.649 -9.169 1.00 20.10 119 LYS A N 1
ATOM 892 C CA . LYS A 1 124 ? 17.891 22.095 -10.281 1.00 21.92 119 LYS A CA 1
ATOM 893 C C . LYS A 1 124 ? 17.097 20.902 -9.769 1.00 18.48 119 LYS A C 1
ATOM 894 O O . LYS A 1 124 ? 17.559 19.765 -9.862 1.00 20.15 119 LYS A O 1
ATOM 900 N N . ILE A 1 125 ? 15.910 21.164 -9.230 1.00 16.25 120 ILE A N 1
ATOM 901 C CA . ILE A 1 125 ? 15.254 20.181 -8.372 1.00 15.65 120 ILE A CA 1
ATOM 902 C C . ILE A 1 125 ? 14.816 18.909 -9.103 1.00 18.91 120 ILE A C 1
ATOM 903 O O . ILE A 1 125 ? 14.678 17.858 -8.474 1.00 16.91 120 ILE A O 1
ATOM 908 N N . ASP A 1 126 ? 14.625 18.981 -10.417 1.00 19.81 121 ASP A N 1
ATOM 909 C CA . ASP A 1 126 ? 14.215 17.784 -11.156 1.00 22.20 121 ASP A CA 1
ATOM 910 C C . ASP A 1 126 ? 15.404 16.946 -11.645 1.00 19.39 121 ASP A C 1
ATOM 911 O O . ASP A 1 126 ? 15.229 16.044 -12.463 1.00 20.18 121 ASP A O 1
ATOM 916 N N . SER A 1 127 ? 16.604 17.233 -11.142 1.00 20.13 122 SER A N 1
ATOM 917 C CA A SER A 1 127 ? 17.774 16.427 -11.470 0.38 20.59 122 SER A CA 1
ATOM 918 C CA B SER A 1 127 ? 17.791 16.451 -11.469 0.62 20.59 122 SER A CA 1
ATOM 919 C C . SER A 1 127 ? 18.468 15.955 -10.195 1.00 16.66 122 SER A C 1
ATOM 920 O O . SER A 1 127 ? 18.339 16.576 -9.136 1.00 22.14 122 SER A O 1
ATOM 925 N N . LEU A 1 128 ? 19.193 14.846 -10.298 1.00 13.45 123 LEU A N 1
ATOM 926 C CA . LEU A 1 128 ? 19.857 14.269 -9.140 1.00 14.13 123 LEU A CA 1
ATOM 927 C C . LEU A 1 128 ? 21.352 14.553 -9.156 1.00 19.65 123 LEU A C 1
ATOM 928 O O . LEU A 1 128 ? 21.950 14.752 -10.209 1.00 24.15 123 LEU A O 1
ATOM 933 N N . ILE A 1 129 ? 21.947 14.596 -7.973 1.00 14.64 124 ILE A N 1
ATOM 934 C CA . ILE A 1 129 ? 23.396 14.634 -7.842 1.00 12.97 124 ILE A CA 1
ATOM 935 C C . ILE A 1 129 ? 23.822 13.585 -6.835 1.00 15.90 124 ILE A C 1
ATOM 936 O O . ILE A 1 129 ? 23.035 13.185 -5.976 1.00 16.86 124 ILE A O 1
ATOM 941 N N . ASN A 1 130 ? 25.060 13.124 -6.952 1.00 13.90 125 ASN A N 1
ATOM 942 C CA . ASN A 1 130 ? 25.614 12.196 -5.979 1.00 18.34 125 ASN A CA 1
ATOM 943 C C . ASN A 1 130 ? 25.920 12.882 -4.661 1.00 18.04 125 ASN A C 1
ATOM 944 O O . ASN A 1 130 ? 26.610 13.903 -4.629 1.00 15.75 125 ASN A O 1
ATOM 949 N N . GLN A 1 131 ? 25.396 12.320 -3.573 1.00 13.50 126 GLN A N 1
ATOM 950 C CA . GLN A 1 131 ? 25.726 12.772 -2.228 1.00 9.86 126 GLN A CA 1
ATOM 951 C C . GLN A 1 131 ? 25.334 11.682 -1.241 1.00 12.06 126 GLN A C 1
ATOM 952 O O . GLN A 1 131 ? 24.146 11.435 -0.996 1.00 13.87 126 GLN A O 1
ATOM 958 N N . ARG A 1 132 ? 26.345 11.024 -0.689 1.00 11.98 127 ARG A N 1
ATOM 959 C CA . ARG A 1 132 ? 26.130 9.849 0.139 1.00 12.06 127 ARG A CA 1
ATOM 960 C C . ARG A 1 132 ? 25.952 10.227 1.592 1.00 13.24 127 ARG A C 1
ATOM 961 O O . ARG A 1 132 ? 26.614 11.128 2.103 1.00 13.35 127 ARG A O 1
ATOM 969 N N . SER A 1 133 ? 25.047 9.523 2.256 1.00 12.34 128 SER A N 1
ATOM 970 C CA . SER A 1 133 ? 24.891 9.629 3.692 1.00 10.54 128 SER A CA 1
ATOM 971 C C . SER A 1 133 ? 24.202 8.368 4.176 1.00 12.73 128 SER A C 1
ATOM 972 O O . SER A 1 133 ? 23.722 7.567 3.377 1.00 11.49 128 SER A O 1
ATOM 975 N N . PHE A 1 134 ? 24.167 8.186 5.481 1.00 11.01 129 PHE A N 1
ATOM 976 C CA . PHE A 1 134 ? 23.626 6.963 6.062 1.00 8.97 129 PHE A CA 1
ATOM 977 C C . PHE A 1 134 ? 22.942 7.309 7.366 1.00 9.56 129 PHE A C 1
ATOM 978 O O . PHE A 1 134 ? 23.547 7.939 8.243 1.00 14.04 129 PHE A O 1
ATOM 986 N N . ARG A 1 135 ? 21.684 6.898 7.505 1.00 10.09 130 ARG A N 1
ATOM 987 C CA . ARG A 1 135 ? 20.970 7.136 8.740 1.00 10.00 130 ARG A CA 1
ATOM 988 C C . ARG A 1 135 ? 20.085 5.964 9.109 1.00 10.90 130 ARG A C 1
ATOM 989 O O . ARG A 1 135 ? 19.597 5.225 8.248 1.00 11.99 130 ARG A O 1
ATOM 997 N N . VAL A 1 136 ? 19.904 5.771 10.405 1.00 11.03 131 VAL A N 1
ATOM 998 C CA . VAL A 1 136 ? 18.957 4.777 10.870 1.00 10.95 131 VAL A CA 1
ATOM 999 C C . VAL A 1 136 ? 17.584 5.434 10.913 1.00 14.13 131 VAL A C 1
ATOM 1000 O O . VAL A 1 136 ? 17.423 6.544 11.450 1.00 15.39 131 VAL A O 1
ATOM 1004 N N . SER A 1 137 ? 16.590 4.784 10.325 1.00 12.71 132 SER A N 1
ATOM 1005 C CA A SER A 1 137 ? 15.258 5.359 10.249 0.35 12.84 132 SER A CA 1
ATOM 1006 C CA B SER A 1 137 ? 15.258 5.387 10.266 0.65 12.78 132 SER A CA 1
ATOM 1007 C C . SER A 1 137 ? 14.273 4.615 11.146 1.00 20.01 132 SER A C 1
ATOM 1008 O O . SER A 1 137 ? 14.205 4.857 12.355 1.00 27.16 132 SER A O 1
ATOM 1013 N N . ASP A 1 138 ? 13.514 3.692 10.578 1.00 14.68 133 ASP A N 1
ATOM 1014 C CA . ASP A 1 138 ? 12.491 3.044 11.382 1.00 15.79 133 ASP A CA 1
ATOM 1015 C C . ASP A 1 138 ? 13.022 1.960 12.298 1.00 13.71 133 ASP A C 1
ATOM 1016 O O . ASP A 1 138 ? 14.037 1.310 12.035 1.00 14.85 133 ASP A O 1
ATOM 1021 N N . LEU A 1 139 ? 12.301 1.804 13.395 1.00 11.95 134 LEU A N 1
ATOM 1022 C CA . LEU A 1 139 ? 12.643 0.892 14.464 1.00 15.42 134 LEU A CA 1
ATOM 1023 C C . LEU A 1 139 ? 11.325 0.463 15.047 1.00 17.16 134 LEU A C 1
ATOM 1024 O O . LEU A 1 139 ? 10.554 1.310 15.515 1.00 14.53 134 LEU A O 1
ATOM 1029 N N . GLY A 1 140 ? 11.027 -0.827 15.016 1.00 12.14 135 GLY A N 1
ATOM 1030 C CA . GLY A 1 140 ? 9.738 -1.236 15.554 1.00 11.87 135 GLY A CA 1
ATOM 1031 C C . GLY A 1 140 ? 9.563 -2.722 15.754 1.00 12.18 135 GLY A C 1
ATOM 1032 O O . GLY A 1 140 ? 10.496 -3.507 15.588 1.00 10.01 135 GLY A O 1
ATOM 1033 N N . GLY A 1 141 ? 8.342 -3.105 16.116 1.00 15.00 136 GLY A N 1
ATOM 1034 C CA . GLY A 1 141 ? 8.053 -4.481 16.481 1.00 14.29 136 GLY A CA 1
ATOM 1035 C C . GLY A 1 141 ? 7.159 -4.517 17.705 1.00 15.10 136 GLY A C 1
ATOM 1036 O O . GLY A 1 141 ? 6.473 -3.533 18.015 1.00 15.27 136 GLY A O 1
ATOM 1037 N N . GLU A 1 142 ? 7.181 -5.653 18.407 1.00 12.69 137 GLU A N 1
ATOM 1038 C CA A GLU A 1 142 ? 6.397 -5.871 19.613 0.52 18.40 137 GLU A CA 1
ATOM 1039 C CA B GLU A 1 142 ? 6.371 -5.831 19.610 0.48 18.40 137 GLU A CA 1
ATOM 1040 C C . GLU A 1 142 ? 7.106 -5.292 20.833 1.00 15.10 137 GLU A C 1
ATOM 1041 O O . GLU A 1 142 ? 7.774 -6.036 21.549 1.00 16.77 137 GLU A O 1
ATOM 1052 N N . HIS A 1 143 ? 6.976 -3.982 21.056 1.00 13.30 138 HIS A N 1
ATOM 1053 C CA . HIS A 1 143 ? 7.666 -3.311 22.162 1.00 15.86 138 HIS A CA 1
ATOM 1054 C C . HIS A 1 143 ? 7.369 -3.936 23.515 1.00 17.26 138 HIS A C 1
ATOM 1055 O O . HIS A 1 143 ? 6.217 -4.244 23.834 1.00 19.02 138 HIS A O 1
ATOM 1062 N N . THR A 1 144 ? 8.414 -4.114 24.313 1.00 15.52 139 THR A N 1
ATOM 1063 C CA . THR A 1 144 ? 8.254 -4.611 25.664 1.00 16.01 139 THR A CA 1
ATOM 1064 C C . THR A 1 144 ? 7.747 -3.496 26.561 1.00 15.95 139 THR A C 1
ATOM 1065 O O . THR A 1 144 ? 8.348 -2.425 26.626 1.00 17.46 139 THR A O 1
ATOM 1069 N N . ALA A 1 145 ? 6.630 -3.744 27.240 1.00 19.52 140 ALA A N 1
ATOM 1070 C CA . ALA A 1 145 ? 6.076 -2.761 28.155 1.00 14.87 140 ALA A CA 1
ATOM 1071 C C . ALA A 1 145 ? 6.961 -2.652 29.381 1.00 17.80 140 ALA A C 1
ATOM 1072 O O . ALA A 1 145 ? 7.328 -3.667 29.976 1.00 18.69 140 ALA A O 1
ATOM 1074 N N . PHE A 1 146 ? 7.288 -1.429 29.763 1.00 18.57 141 PHE A N 1
ATOM 1075 C CA . PHE A 1 146 ? 8.179 -1.214 30.897 1.00 19.57 141 PHE A CA 1
ATOM 1076 C C . PHE A 1 146 ? 7.602 -1.755 32.196 1.00 25.38 141 PHE A C 1
ATOM 1077 O O . PHE A 1 146 ? 8.343 -2.177 33.081 1.00 27.54 141 PHE A O 1
ATOM 1085 N N . ASN A 1 147 ? 6.280 -1.741 32.318 1.00 21.63 142 ASN A N 1
ATOM 1086 C CA . ASN A 1 147 ? 5.642 -2.274 33.513 1.00 23.39 142 ASN A CA 1
ATOM 1087 C C . ASN A 1 147 ? 5.517 -3.798 33.490 1.00 24.48 142 ASN A C 1
ATOM 1088 O O . ASN A 1 147 ? 5.051 -4.396 34.456 1.00 28.18 142 ASN A O 1
ATOM 1093 N N . GLN A 1 148 ? 5.944 -4.429 32.398 1.00 21.07 143 GLN A N 1
ATOM 1094 C CA . GLN A 1 148 ? 5.861 -5.888 32.279 1.00 18.15 143 GLN A CA 1
ATOM 1095 C C . GLN A 1 148 ? 7.212 -6.520 31.927 1.00 20.98 143 GLN A C 1
ATOM 1096 O O . GLN A 1 148 ? 7.280 -7.530 31.225 1.00 22.62 143 GLN A O 1
ATOM 1102 N N . LEU A 1 149 ? 8.283 -5.923 32.435 1.00 23.12 144 LEU A N 1
ATOM 1103 C CA . LEU A 1 149 ? 9.631 -6.441 32.218 1.00 16.57 144 LEU A CA 1
ATOM 1104 C C . LEU A 1 149 ? 9.831 -7.813 32.841 1.00 25.35 144 LEU A C 1
ATOM 1105 O O . LEU A 1 149 ? 9.262 -8.098 33.894 1.00 23.94 144 LEU A O 1
ATOM 1110 N N . PRO A 1 150 ? 10.654 -8.662 32.201 1.00 20.70 145 PRO A N 1
ATOM 1111 C CA . PRO A 1 150 ? 11.025 -9.955 32.776 1.00 21.59 145 PRO A CA 1
ATOM 1112 C C . PRO A 1 150 ? 11.863 -9.770 34.029 1.00 24.28 145 PRO A C 1
ATOM 1113 O O . PRO A 1 150 ? 12.317 -8.670 34.322 1.00 21.67 145 PRO A O 1
ATOM 1117 N N . SER A 1 151 ? 12.061 -10.847 34.770 1.00 25.51 146 SER A N 1
ATOM 1118 C CA . SER A 1 151 ? 12.913 -10.794 35.941 1.00 18.37 146 SER A CA 1
ATOM 1119 C C . SER A 1 151 ? 14.341 -11.146 35.560 1.00 20.91 146 SER A C 1
ATOM 1120 O O . SER A 1 151 ? 14.579 -11.760 34.515 1.00 22.94 146 SER A O 1
ATOM 1123 N N . GLY A 1 152 ? 15.293 -10.760 36.405 1.00 17.68 147 GLY A N 1
ATOM 1124 C CA . GLY A 1 152 ? 16.654 -11.245 36.251 1.00 20.33 147 GLY A CA 1
ATOM 1125 C C . GLY A 1 152 ? 17.537 -10.461 35.296 1.00 18.64 147 GLY A C 1
ATOM 1126 O O . GLY A 1 152 ? 17.578 -9.228 35.329 1.00 17.87 147 GLY A O 1
ATOM 1127 N N . LYS A 1 153 ? 18.276 -11.188 34.467 1.00 19.16 148 LYS A N 1
ATOM 1128 C CA . LYS A 1 153 ? 19.197 -10.562 33.529 1.00 20.29 148 LYS A CA 1
ATOM 1129 C C . LYS A 1 153 ? 19.143 -11.261 32.175 1.00 23.26 148 LYS A C 1
ATOM 1130 O O . LYS A 1 153 ? 18.584 -12.346 32.046 1.00 24.14 148 LYS A O 1
ATOM 1136 N N . ALA A 1 154 ? 19.722 -10.629 31.162 1.00 16.16 149 ALA A N 1
ATOM 1137 C CA . ALA A 1 154 ? 19.721 -11.204 29.822 1.00 13.59 149 ALA A CA 1
ATOM 1138 C C . ALA A 1 154 ? 20.927 -10.702 29.066 1.00 11.51 149 ALA A C 1
ATOM 1139 O O . ALA A 1 154 ? 21.388 -9.597 29.321 1.00 14.29 149 ALA A O 1
ATOM 1141 N N . GLU A 1 155 ? 21.440 -11.528 28.160 1.00 16.59 150 GLU A N 1
ATOM 1142 C CA A GLU A 1 155 ? 22.498 -11.109 27.255 0.59 14.40 150 GLU A CA 1
ATOM 1143 C CA B GLU A 1 155 ? 22.497 -11.092 27.259 0.41 14.44 150 GLU A CA 1
ATOM 1144 C C . GLU A 1 155 ? 22.007 -11.210 25.814 1.00 13.92 150 GLU A C 1
ATOM 1145 O O . GLU A 1 155 ? 21.281 -12.148 25.463 1.00 14.32 150 GLU A O 1
ATOM 1156 N N . TYR A 1 156 ? 22.412 -10.243 25.003 1.00 13.69 151 TYR A N 1
ATOM 1157 C CA . TYR A 1 156 ? 21.970 -10.110 23.618 1.00 12.62 151 TYR A CA 1
ATOM 1158 C C . TYR A 1 156 ? 23.144 -10.164 22.660 1.00 11.69 151 TYR A C 1
ATOM 1159 O O . TYR A 1 156 ? 24.190 -9.561 22.924 1.00 15.33 151 TYR A O 1
ATOM 1168 N N . HIS A 1 157 ? 22.957 -10.864 21.542 1.00 10.01 152 HIS A N 1
ATOM 1169 C CA . HIS A 1 157 ? 23.979 -10.971 20.505 1.00 12.18 152 HIS A CA 1
ATOM 1170 C C . HIS A 1 157 ? 23.335 -10.605 19.180 1.00 10.49 152 HIS A C 1
ATOM 1171 O O . HIS A 1 157 ? 22.195 -11.002 18.910 1.00 11.70 152 HIS A O 1
ATOM 1178 N N . GLY A 1 158 ? 24.038 -9.852 18.348 1.00 10.33 153 GLY A N 1
ATOM 1179 C CA . GLY A 1 158 ? 23.475 -9.549 17.047 1.00 9.59 153 GLY A CA 1
ATOM 1180 C C . GLY A 1 158 ? 24.361 -8.676 16.186 1.00 12.37 153 GLY A C 1
ATOM 1181 O O . GLY A 1 158 ? 25.584 -8.723 16.290 1.00 12.39 153 GLY A O 1
ATOM 1182 N N . LYS A 1 159 ? 23.736 -7.865 15.342 1.00 10.55 154 LYS A N 1
ATOM 1183 C CA . LYS A 1 159 ? 24.450 -7.170 14.287 1.00 8.74 154 LYS A CA 1
ATOM 1184 C C . LYS A 1 159 ? 24.561 -5.676 14.581 1.00 8.21 154 LYS A C 1
ATOM 1185 O O . LYS A 1 159 ? 23.662 -5.082 15.167 1.00 11.91 154 LYS A O 1
ATOM 1191 N N . ALA A 1 160 ? 25.682 -5.091 14.169 1.00 9.46 155 ALA A N 1
ATOM 1192 C CA . ALA A 1 160 ? 25.827 -3.646 14.072 1.00 9.41 155 ALA A CA 1
ATOM 1193 C C . ALA A 1 160 ? 26.139 -3.357 12.615 1.00 10.83 155 ALA A C 1
ATOM 1194 O O . ALA A 1 160 ? 27.093 -3.928 12.069 1.00 11.10 155 ALA A O 1
ATOM 1196 N N . PHE A 1 161 ? 25.355 -2.498 11.977 1.00 10.18 156 PHE A N 1
ATOM 1197 C CA . PHE A 1 161 ? 25.622 -2.175 10.587 1.00 9.31 156 PHE A CA 1
ATOM 1198 C C . PHE A 1 161 ? 25.676 -0.676 10.355 1.00 9.76 156 PHE A C 1
ATOM 1199 O O . PHE A 1 161 ? 24.822 0.083 10.819 1.00 10.45 156 PHE A O 1
ATOM 1207 N N . SER A 1 162 ? 26.722 -0.264 9.647 1.00 8.07 157 SER A N 1
ATOM 1208 C CA . SER A 1 162 ? 26.956 1.146 9.338 1.00 7.80 157 SER A CA 1
ATOM 1209 C C . SER A 1 162 ? 27.146 1.307 7.834 1.00 10.51 157 SER A C 1
ATOM 1210 O O . SER A 1 162 ? 27.053 0.333 7.088 1.00 9.58 157 SER A O 1
ATOM 1213 N N . SER A 1 163 ? 27.385 2.529 7.377 1.00 9.27 158 SER A N 1
ATOM 1214 C CA . SER A 1 163 ? 27.542 2.747 5.934 1.00 8.87 158 SER A CA 1
ATOM 1215 C C . SER A 1 163 ? 28.614 1.837 5.335 1.00 12.64 158 SER A C 1
ATOM 1216 O O . SER A 1 163 ? 29.763 1.807 5.801 1.00 12.59 158 SER A O 1
ATOM 1219 N N . ASP A 1 164 ? 28.212 1.069 4.324 1.00 12.69 159 ASP A N 1
ATOM 1220 C CA . ASP A 1 164 ? 29.100 0.150 3.616 1.00 14.83 159 ASP A CA 1
ATOM 1221 C C . ASP A 1 164 ? 29.708 -0.937 4.513 1.00 14.20 159 ASP A C 1
ATOM 1222 O O . ASP A 1 164 ? 30.734 -1.523 4.158 1.00 13.13 159 ASP A O 1
ATOM 1227 N N . ASP A 1 165 ? 29.085 -1.216 5.657 1.00 10.00 160 ASP A N 1
ATOM 1228 C CA . ASP A 1 165 ? 29.657 -2.188 6.601 1.00 12.23 160 ASP A CA 1
ATOM 1229 C C . ASP A 1 165 ? 28.595 -2.902 7.428 1.00 11.83 160 ASP A C 1
ATOM 1230 O O . ASP A 1 165 ? 28.249 -2.454 8.520 1.00 9.89 160 ASP A O 1
ATOM 1235 N N . PRO A 1 166 ? 28.090 -4.036 6.922 1.00 11.70 161 PRO A N 1
ATOM 1236 C CA . PRO A 1 166 ? 27.033 -4.765 7.625 1.00 10.54 161 PRO A CA 1
ATOM 1237 C C . PRO A 1 166 ? 27.564 -5.870 8.518 1.00 10.43 161 PRO A C 1
ATOM 1238 O O . PRO A 1 166 ? 26.788 -6.707 8.949 1.00 15.80 161 PRO A O 1
ATOM 1242 N N . ASN A 1 167 ? 28.864 -5.860 8.811 1.00 12.00 162 ASN A N 1
ATOM 1243 C CA . ASN A 1 167 ? 29.446 -6.983 9.529 1.00 11.10 162 ASN A CA 1
ATOM 1244 C C . ASN A 1 167 ? 29.931 -6.668 10.931 1.00 13.24 162 ASN A C 1
ATOM 1245 O O . ASN A 1 167 ? 30.692 -7.431 11.512 1.00 14.63 162 ASN A O 1
ATOM 1250 N N . GLY A 1 168 ? 29.485 -5.551 11.486 1.00 9.03 163 GLY A N 1
ATOM 1251 C CA . GLY A 1 168 ? 29.746 -5.295 12.888 1.00 11.94 163 GLY A CA 1
ATOM 1252 C C . GLY A 1 168 ? 28.894 -6.209 13.746 1.00 11.85 163 GLY A C 1
ATOM 1253 O O . GLY A 1 168 ? 27.923 -6.818 13.271 1.00 11.69 163 GLY A O 1
ATOM 1254 N N . ARG A 1 169 ? 29.241 -6.281 15.025 1.00 14.77 164 ARG A N 1
ATOM 1255 C CA . ARG A 1 169 ? 28.525 -7.126 15.968 1.00 11.61 164 ARG A CA 1
ATOM 1256 C C . ARG A 1 169 ? 28.055 -6.331 17.167 1.00 11.01 164 ARG A C 1
ATOM 1257 O O . ARG A 1 169 ? 28.723 -5.396 17.615 1.00 13.04 164 ARG A O 1
ATOM 1265 N N . LEU A 1 170 ? 26.903 -6.722 17.692 1.00 12.40 165 LEU A N 1
ATOM 1266 C CA . LEU A 1 170 ? 26.387 -6.135 18.926 1.00 14.05 165 LEU A CA 1
ATOM 1267 C C . LEU A 1 170 ? 26.413 -7.136 20.056 1.00 8.88 165 LEU A C 1
ATOM 1268 O O . LEU A 1 170 ? 25.973 -8.266 19.887 1.00 11.74 165 LEU A O 1
ATOM 1273 N N . HIS A 1 171 ? 26.953 -6.727 21.202 1.00 13.05 166 HIS A N 1
ATOM 1274 C CA A HIS A 1 171 ? 26.839 -7.508 22.435 0.35 13.45 166 HIS A CA 1
ATOM 1275 C CA B HIS A 1 171 ? 26.828 -7.506 22.418 0.65 13.42 166 HIS A CA 1
ATOM 1276 C C . HIS A 1 171 ? 26.358 -6.575 23.523 1.00 13.20 166 HIS A C 1
ATOM 1277 O O . HIS A 1 171 ? 26.893 -5.485 23.698 1.00 15.89 166 HIS A O 1
ATOM 1290 N N . TYR A 1 172 ? 25.329 -7.007 24.237 1.00 10.34 167 TYR A N 1
ATOM 1291 C CA . TYR A 1 172 ? 24.699 -6.143 25.209 1.00 12.46 167 TYR A CA 1
ATOM 1292 C C . TYR A 1 172 ? 24.130 -6.965 26.368 1.00 12.96 167 TYR A C 1
ATOM 1293 O O . TYR A 1 172 ? 23.673 -8.097 26.178 1.00 13.00 167 TYR A O 1
ATOM 1302 N N . SER A 1 173 ? 24.183 -6.389 27.566 1.00 13.81 168 SER A N 1
ATOM 1303 C CA . SER A 1 173 ? 23.724 -7.042 28.784 1.00 13.38 168 SER A CA 1
ATOM 1304 C C . SER A 1 173 ? 22.724 -6.153 29.498 1.00 14.02 168 SER A C 1
ATOM 1305 O O . SER A 1 173 ? 22.992 -4.976 29.688 1.00 15.81 168 SER A O 1
ATOM 1308 N N . ILE A 1 174 ? 21.597 -6.715 29.918 1.00 13.12 169 ILE A N 1
ATOM 1309 C CA . ILE A 1 174 ? 20.635 -5.961 30.714 1.00 15.79 169 ILE A CA 1
ATOM 1310 C C . ILE A 1 174 ? 20.403 -6.688 32.021 1.00 12.30 169 ILE A C 1
ATOM 1311 O O . ILE A 1 174 ? 20.242 -7.907 32.037 1.00 16.80 169 ILE A O 1
ATOM 1316 N N . ASP A 1 175 ? 20.444 -5.938 33.113 1.00 13.56 170 ASP A N 1
ATOM 1317 C CA . ASP A 1 175 ? 20.052 -6.460 34.404 1.00 16.09 170 ASP A CA 1
ATOM 1318 C C . ASP A 1 175 ? 18.707 -5.828 34.716 1.00 14.30 170 ASP A C 1
ATOM 1319 O O . ASP A 1 175 ? 18.641 -4.649 35.040 1.00 15.65 170 ASP A O 1
ATOM 1324 N N . PHE A 1 176 ? 17.641 -6.603 34.565 1.00 18.73 171 PHE A N 1
ATOM 1325 C CA . PHE A 1 176 ? 16.290 -6.085 34.745 1.00 19.70 171 PHE A CA 1
ATOM 1326 C C . PHE A 1 176 ? 16.032 -5.693 36.189 1.00 17.59 171 PHE A C 1
ATOM 1327 O O . PHE A 1 176 ? 15.334 -4.716 36.451 1.00 20.74 171 PHE A O 1
ATOM 1335 N N . THR A 1 177 ? 16.615 -6.437 37.123 1.00 20.27 172 THR A N 1
ATOM 1336 C CA . THR A 1 177 ? 16.426 -6.133 38.544 1.00 22.05 172 THR A CA 1
ATOM 1337 C C . THR A 1 177 ? 17.062 -4.786 38.913 1.00 25.17 172 THR A C 1
ATOM 1338 O O . THR A 1 177 ? 16.452 -3.976 39.612 1.00 20.35 172 THR A O 1
ATOM 1342 N N . LYS A 1 178 ? 18.272 -4.541 38.416 1.00 18.53 173 LYS A N 1
ATOM 1343 C CA . LYS A 1 178 ? 18.952 -3.271 38.640 1.00 20.62 173 LYS A CA 1
ATOM 1344 C C . LYS A 1 178 ? 18.509 -2.186 37.662 1.00 22.54 173 LYS A C 1
ATOM 1345 O O . LYS A 1 178 ? 18.847 -1.010 37.837 1.00 24.18 173 LYS A O 1
ATOM 1351 N N . LYS A 1 179 ? 17.758 -2.584 36.634 1.00 18.88 174 LYS A N 1
ATOM 1352 C CA . LYS A 1 179 ? 17.318 -1.670 35.575 1.00 22.20 174 LYS A CA 1
ATOM 1353 C C . LYS A 1 179 ? 18.503 -0.945 34.935 1.00 16.63 174 LYS A C 1
ATOM 1354 O O . LYS A 1 179 ? 18.504 0.274 34.784 1.00 19.56 174 LYS A O 1
ATOM 1360 N N . GLN A 1 180 ? 19.507 -1.730 34.555 1.00 15.87 175 GLN A N 1
ATOM 1361 C CA . GLN A 1 180 ? 20.731 -1.207 33.973 1.00 18.88 175 GLN A CA 1
ATOM 1362 C C . GLN A 1 180 ? 21.139 -2.052 32.779 1.00 14.35 175 GLN A C 1
ATOM 1363 O O . GLN A 1 180 ? 21.014 -3.275 32.816 1.00 18.80 175 GLN A O 1
ATOM 1369 N N . GLY A 1 181 ? 21.634 -1.393 31.733 1.00 18.07 176 GLY A N 1
ATOM 1370 C CA . GLY A 1 181 ? 22.189 -2.081 30.582 1.00 17.83 176 GLY A CA 1
ATOM 1371 C C . GLY A 1 181 ? 23.524 -1.494 30.165 1.00 11.70 176 GLY A C 1
ATOM 1372 O O . GLY A 1 181 ? 23.811 -0.333 30.423 1.00 15.05 176 GLY A O 1
ATOM 1373 N N . TYR A 1 182 ? 24.342 -2.309 29.512 1.00 12.17 177 TYR A N 1
ATOM 1374 C CA . TYR A 1 182 ? 25.602 -1.837 28.955 1.00 12.09 177 TYR A CA 1
ATOM 1375 C C . TYR A 1 182 ? 26.025 -2.779 27.850 1.00 12.50 177 TYR A C 1
ATOM 1376 O O . TYR A 1 182 ? 25.577 -3.919 27.792 1.00 10.98 177 TYR A O 1
ATOM 1385 N N . GLY A 1 183 ? 26.898 -2.329 26.961 1.00 11.22 178 GLY A N 1
ATOM 1386 C CA . GLY A 1 183 ? 27.330 -3.242 25.926 1.00 11.52 178 GLY A CA 1
ATOM 1387 C C . GLY A 1 183 ? 28.403 -2.678 25.033 1.00 14.25 178 GLY A C 1
ATOM 1388 O O . GLY A 1 183 ? 29.071 -1.702 25.373 1.00 11.95 178 GLY A O 1
ATOM 1389 N N . ARG A 1 184 ? 28.556 -3.323 23.884 1.00 11.36 179 ARG A N 1
ATOM 1390 C CA . ARG A 1 184 ? 29.682 -3.098 22.998 1.00 12.43 179 ARG A CA 1
ATOM 1391 C C . ARG A 1 184 ? 29.262 -3.216 21.548 1.00 13.08 179 ARG A C 1
ATOM 1392 O O . ARG A 1 184 ? 28.413 -4.038 21.207 1.00 14.43 179 ARG A O 1
ATOM 1400 N N . ILE A 1 185 ? 29.876 -2.400 20.700 1.00 12.24 180 ILE A N 1
ATOM 1401 C CA . ILE A 1 185 ? 29.853 -2.616 19.264 1.00 10.70 180 ILE A CA 1
ATOM 1402 C C . ILE A 1 185 ? 31.251 -3.073 18.865 1.00 12.98 180 ILE A C 1
ATOM 1403 O O . ILE A 1 185 ? 32.237 -2.411 19.211 1.00 13.85 180 ILE A O 1
ATOM 1408 N N . GLU A 1 186 ? 31.329 -4.200 18.164 1.00 9.99 181 GLU A N 1
ATOM 1409 C CA . GLU A 1 186 ? 32.610 -4.772 17.760 1.00 9.65 181 GLU A CA 1
ATOM 1410 C C . GLU A 1 186 ? 32.689 -5.026 16.258 1.00 11.79 181 GLU A C 1
ATOM 1411 O O . GLU A 1 186 ? 31.666 -5.114 15.577 1.00 13.50 181 GLU A O 1
ATOM 1417 N N . HIS A 1 187 ? 33.919 -5.130 15.764 1.00 13.00 182 HIS A N 1
ATOM 1418 C CA . HIS A 1 187 ? 34.220 -5.725 14.459 1.00 12.33 182 HIS A CA 1
ATOM 1419 C C . HIS A 1 187 ? 33.876 -4.879 13.236 1.00 14.31 182 HIS A C 1
ATOM 1420 O O . HIS A 1 187 ? 34.032 -5.351 12.111 1.00 14.12 182 HIS A O 1
ATOM 1427 N N . LEU A 1 188 ? 33.442 -3.639 13.430 1.00 10.80 183 LEU A N 1
ATOM 1428 C CA . LEU A 1 188 ? 33.285 -2.769 12.277 1.00 13.32 183 LEU A CA 1
ATOM 1429 C C . LEU A 1 188 ? 34.666 -2.434 11.709 1.00 14.58 183 LEU A C 1
ATOM 1430 O O . LEU A 1 188 ? 35.658 -2.371 12.450 1.00 15.71 183 LEU A O 1
ATOM 1435 N N . LYS A 1 189 ? 34.734 -2.226 10.397 1.00 11.94 184 LYS A N 1
ATOM 1436 C CA . LYS A 1 189 ? 36.022 -2.003 9.739 1.00 13.27 184 LYS A CA 1
ATOM 1437 C C . LYS A 1 189 ? 36.649 -0.671 10.125 1.00 18.37 184 LYS A C 1
ATOM 1438 O O . LYS A 1 189 ? 37.867 -0.560 10.197 1.00 20.39 184 LYS A O 1
ATOM 1444 N N . THR A 1 190 ? 35.821 0.334 10.380 1.00 14.80 185 THR A N 1
ATOM 1445 C CA . THR A 1 190 ? 36.299 1.606 10.912 1.00 14.20 185 THR A CA 1
ATOM 1446 C C . THR A 1 190 ? 36.488 1.483 12.423 1.00 17.43 185 THR A C 1
ATOM 1447 O O . THR A 1 190 ? 35.503 1.419 13.153 1.00 17.73 185 THR A O 1
ATOM 1451 N N . PRO A 1 191 ? 37.746 1.449 12.895 1.00 13.12 186 PRO A N 1
ATOM 1452 C CA . PRO A 1 191 ? 38.040 1.162 14.307 1.00 16.13 186 PRO A CA 1
ATOM 1453 C C . PRO A 1 191 ? 37.202 1.961 15.296 1.00 14.41 186 PRO A C 1
ATOM 1454 O O . PRO A 1 191 ? 36.674 1.401 16.263 1.00 16.59 186 PRO A O 1
ATOM 1458 N N . GLU A 1 192 ? 37.071 3.257 15.040 1.00 13.99 187 GLU A N 1
ATOM 1459 C CA . GLU A 1 192 ? 36.440 4.172 15.975 1.00 13.04 187 GLU A CA 1
ATOM 1460 C C . GLU A 1 192 ? 34.914 4.028 16.070 1.00 15.00 187 GLU A C 1
ATOM 1461 O O . GLU A 1 192 ? 34.289 4.700 16.882 1.00 16.01 187 GLU A O 1
ATOM 1467 N N . GLN A 1 193 ? 34.321 3.180 15.233 1.00 14.28 188 GLN A N 1
ATOM 1468 C CA . GLN A 1 193 ? 32.894 2.848 15.363 1.00 10.32 188 GLN A CA 1
ATOM 1469 C C . GLN A 1 193 ? 32.655 1.766 16.417 1.00 12.06 188 GLN A C 1
ATOM 1470 O O . GLN A 1 193 ? 31.527 1.533 16.841 1.00 13.33 188 GLN A O 1
ATOM 1476 N N . ASN A 1 194 ? 33.721 1.115 16.865 1.00 12.85 189 ASN A N 1
ATOM 1477 C CA . ASN A 1 194 ? 33.563 -0.005 17.778 1.00 12.45 189 ASN A CA 1
ATOM 1478 C C . ASN A 1 194 ? 33.539 0.489 19.215 1.00 12.29 189 ASN A C 1
ATOM 1479 O O . ASN A 1 194 ? 34.472 0.273 20.008 1.00 11.74 189 ASN A O 1
ATOM 1484 N N . VAL A 1 195 ? 32.434 1.160 19.521 1.00 12.78 190 VAL A N 1
ATOM 1485 C CA . VAL A 1 195 ? 32.290 1.950 20.734 1.00 10.03 190 VAL A CA 1
ATOM 1486 C C . VAL A 1 195 ? 31.809 1.138 21.922 1.00 12.64 190 VAL A C 1
ATOM 1487 O O . VAL A 1 195 ? 31.245 0.051 21.784 1.00 12.56 190 VAL A O 1
ATOM 1491 N N . GLU A 1 196 ? 32.065 1.678 23.105 1.00 11.52 191 GLU A N 1
ATOM 1492 C CA . GLU A 1 196 ? 31.362 1.230 24.282 1.00 10.68 191 GLU A CA 1
ATOM 1493 C C . GLU A 1 196 ? 29.941 1.780 24.239 1.00 14.15 191 GLU A C 1
ATOM 1494 O O . GLU A 1 196 ? 29.728 2.961 23.945 1.00 13.69 191 GLU A O 1
ATOM 1500 N N . LEU A 1 197 ? 28.979 0.921 24.544 1.00 12.51 192 LEU A N 1
ATOM 1501 C CA . LEU A 1 197 ? 27.627 1.376 24.820 1.00 14.18 192 LEU A CA 1
ATOM 1502 C C . LEU A 1 197 ? 27.557 1.453 26.342 1.00 12.35 192 LEU A C 1
ATOM 1503 O O . LEU A 1 197 ? 27.281 0.464 27.022 1.00 12.44 192 LEU A O 1
ATOM 1508 N N . ALA A 1 198 ? 27.861 2.633 26.861 1.00 13.44 193 ALA A N 1
ATOM 1509 C CA . ALA A 1 198 ? 28.134 2.795 28.287 1.00 13.53 193 ALA A CA 1
ATOM 1510 C C . ALA A 1 198 ? 26.902 2.497 29.126 1.00 18.06 193 ALA A C 1
ATOM 1511 O O . ALA A 1 198 ? 25.768 2.603 28.655 1.00 14.44 193 ALA A O 1
ATOM 1513 N N . SER A 1 199 ? 27.138 2.109 30.372 1.00 12.98 194 SER A N 1
ATOM 1514 C CA A SER A 1 199 ? 26.058 1.749 31.283 0.59 15.73 194 SER A CA 1
ATOM 1515 C CA B SER A 1 199 ? 26.052 1.741 31.271 0.41 15.74 194 SER A CA 1
ATOM 1516 C C . SER A 1 199 ? 24.989 2.826 31.310 1.00 14.24 194 SER A C 1
ATOM 1517 O O . SER A 1 199 ? 25.301 4.018 31.410 1.00 18.11 194 SER A O 1
ATOM 1522 N N . ALA A 1 200 ? 23.729 2.409 31.209 1.00 15.78 195 ALA A N 1
ATOM 1523 C CA . ALA A 1 200 ? 22.621 3.357 31.210 1.00 18.36 195 ALA A CA 1
ATOM 1524 C C . ALA A 1 200 ? 21.390 2.736 31.839 1.00 12.76 195 ALA A C 1
ATOM 1525 O O . ALA A 1 200 ? 21.275 1.510 31.954 1.00 16.34 195 ALA A O 1
ATOM 1527 N N . GLU A 1 201 ? 20.471 3.603 32.251 1.00 14.62 196 GLU A N 1
ATOM 1528 C CA . GLU A 1 201 ? 19.276 3.188 32.963 1.00 20.61 196 GLU A CA 1
ATOM 1529 C C . GLU A 1 201 ? 18.202 2.641 32.029 1.00 16.19 196 GLU A C 1
ATOM 1530 O O . GLU A 1 201 ? 17.953 3.194 30.965 1.00 18.45 196 GLU A O 1
ATOM 1536 N N . LEU A 1 202 ? 17.571 1.549 32.443 1.00 17.02 197 LEU A N 1
ATOM 1537 C CA . LEU A 1 202 ? 16.419 1.006 31.737 1.00 16.10 197 LEU A CA 1
ATOM 1538 C C . LEU A 1 202 ? 15.172 1.726 32.233 1.00 23.92 197 LEU A C 1
ATOM 1539 O O . LEU A 1 202 ? 14.863 1.682 33.425 1.00 21.94 197 LEU A O 1
ATOM 1544 N N . LYS A 1 203 ? 14.460 2.396 31.336 1.00 20.49 198 LYS A N 1
ATOM 1545 C CA . LYS A 1 203 ? 13.340 3.224 31.760 1.00 22.69 198 LYS A CA 1
ATOM 1546 C C . LYS A 1 203 ? 12.180 3.151 30.775 1.00 26.24 198 LYS A C 1
ATOM 1547 O O . LYS A 1 203 ? 12.281 2.495 29.741 1.00 18.93 198 LYS A O 1
ATOM 1553 N N . ALA A 1 204 ? 11.070 3.806 31.103 1.00 22.72 199 ALA A N 1
ATOM 1554 C CA . ALA A 1 204 ? 9.937 3.858 30.187 1.00 20.68 199 ALA A CA 1
ATOM 1555 C C . ALA A 1 204 ? 10.003 5.102 29.313 1.00 24.20 199 ALA A C 1
ATOM 1556 O O . ALA A 1 204 ? 10.402 6.174 29.773 1.00 22.51 199 ALA A O 1
ATOM 1558 N N . ASP A 1 205 ? 9.616 4.965 28.049 1.00 21.51 200 ASP A N 1
ATOM 1559 C CA . ASP A 1 205 ? 9.528 6.131 27.174 1.00 19.54 200 ASP A CA 1
ATOM 1560 C C . ASP A 1 205 ? 8.112 6.694 27.238 1.00 26.16 200 ASP A C 1
ATOM 1561 O O . ASP A 1 205 ? 7.337 6.316 28.112 1.00 22.75 200 ASP A O 1
ATOM 1566 N N . GLU A 1 206 ? 7.793 7.576 26.295 1.00 26.76 201 GLU A N 1
ATOM 1567 C CA . GLU A 1 206 ? 6.495 8.250 26.213 1.00 32.60 201 GLU A CA 1
ATOM 1568 C C . GLU A 1 206 ? 5.312 7.281 26.137 1.00 37.57 201 GLU A C 1
ATOM 1569 O O . GLU A 1 206 ? 4.266 7.514 26.746 1.00 36.87 201 GLU A O 1
ATOM 1575 N N . LYS A 1 207 ? 5.486 6.200 25.382 1.00 31.16 202 LYS A N 1
ATOM 1576 C CA . LYS A 1 207 ? 4.449 5.185 25.220 1.00 24.47 202 LYS A CA 1
ATOM 1577 C C . LYS A 1 207 ? 4.542 4.085 26.283 1.00 25.16 202 LYS A C 1
ATOM 1578 O O . LYS A 1 207 ? 3.920 3.025 26.153 1.00 23.24 202 LYS A O 1
ATOM 1584 N N . SER A 1 208 ? 5.322 4.348 27.331 1.00 24.30 203 SER A N 1
ATOM 1585 C CA . SER A 1 208 ? 5.558 3.404 28.424 1.00 23.20 203 SER A CA 1
ATOM 1586 C C . SER A 1 208 ? 6.250 2.128 27.949 1.00 18.03 203 SER A C 1
ATOM 1587 O O . SER A 1 208 ? 6.162 1.083 28.599 1.00 21.29 203 SER A O 1
ATOM 1590 N N . HIS A 1 209 ? 6.936 2.214 26.816 1.00 19.07 204 HIS A N 1
ATOM 1591 C CA . HIS A 1 209 ? 7.756 1.098 26.351 1.00 18.23 204 HIS A CA 1
ATOM 1592 C C . HIS A 1 209 ? 9.119 1.147 27.037 1.00 18.73 204 HIS A C 1
ATOM 1593 O O . HIS A 1 209 ? 9.621 2.229 27.329 1.00 17.95 204 HIS A O 1
ATOM 1600 N N . ALA A 1 210 ? 9.708 -0.021 27.283 1.00 17.64 205 ALA A N 1
ATOM 1601 C CA . ALA A 1 210 ? 11.034 -0.106 27.890 1.00 19.17 205 ALA A CA 1
ATOM 1602 C C . ALA A 1 210 ? 12.133 0.262 26.895 1.00 18.73 205 ALA A C 1
ATOM 1603 O O . ALA A 1 210 ? 12.241 -0.336 25.822 1.00 17.04 205 ALA A O 1
ATOM 1605 N N . VAL A 1 211 ? 12.938 1.257 27.254 1.00 14.40 206 VAL A N 1
ATOM 1606 C CA . VAL A 1 211 ? 14.048 1.709 26.403 1.00 12.00 206 VAL A CA 1
ATOM 1607 C C . VAL A 1 211 ? 15.286 1.995 27.234 1.00 16.71 206 VAL A C 1
ATOM 1608 O O . VAL A 1 211 ? 15.188 2.213 28.439 1.00 17.15 206 VAL A O 1
ATOM 1612 N N . ILE A 1 212 ? 16.449 2.002 26.579 1.00 12.05 207 ILE A N 1
ATOM 1613 C CA . ILE A 1 212 ? 17.692 2.448 27.207 1.00 12.28 207 ILE A CA 1
ATOM 1614 C C . ILE A 1 212 ? 18.334 3.546 26.360 1.00 19.63 207 ILE A C 1
ATOM 1615 O O . ILE A 1 212 ? 18.580 3.370 25.160 1.00 15.32 207 ILE A O 1
ATOM 1620 N N . LEU A 1 213 ? 18.563 4.696 26.984 1.00 15.99 208 LEU A N 1
ATOM 1621 C CA . LEU A 1 213 ? 19.220 5.811 26.324 1.00 13.66 208 LEU A CA 1
ATOM 1622 C C . LEU A 1 213 ? 20.562 6.006 27.009 1.00 16.14 208 LEU A C 1
ATOM 1623 O O . LEU A 1 213 ? 20.607 6.289 28.204 1.00 17.29 208 LEU A O 1
ATOM 1628 N N . GLY A 1 214 ? 21.656 5.844 26.271 1.00 15.35 209 GLY A N 1
ATOM 1629 C CA . GLY A 1 214 ? 22.976 5.923 26.878 1.00 12.40 209 GLY A CA 1
ATOM 1630 C C . GLY A 1 214 ? 23.968 6.684 26.022 1.00 13.90 209 GLY A C 1
ATOM 1631 O O . GLY A 1 214 ? 23.639 7.143 24.923 1.00 13.45 209 GLY A O 1
ATOM 1632 N N . ASP A 1 215 ? 25.192 6.811 26.528 1.00 13.93 210 ASP A N 1
ATOM 1633 C CA . ASP A 1 215 ? 26.277 7.413 25.764 1.00 13.44 210 ASP A CA 1
ATOM 1634 C C . ASP A 1 215 ? 27.104 6.357 25.064 1.00 10.54 210 ASP A C 1
ATOM 1635 O O . ASP A 1 215 ? 27.255 5.249 25.578 1.00 13.25 210 ASP A O 1
ATOM 1640 N N . THR A 1 216 ? 27.640 6.712 23.903 1.00 14.69 211 THR A N 1
ATOM 1641 C CA . THR A 1 216 ? 28.709 5.924 23.286 1.00 11.87 211 THR A CA 1
ATOM 1642 C C . THR A 1 216 ? 30.061 6.500 23.692 1.00 15.55 211 THR A C 1
ATOM 1643 O O . THR A 1 216 ? 30.205 7.718 23.842 1.00 16.34 211 THR A O 1
ATOM 1647 N N . ARG A 1 217 ? 31.055 5.629 23.852 1.00 14.95 212 ARG A N 1
ATOM 1648 C CA . ARG A 1 217 ? 32.397 6.079 24.179 1.00 17.36 212 ARG A CA 1
ATOM 1649 C C . ARG A 1 217 ? 33.449 5.395 23.320 1.00 15.24 212 ARG A C 1
ATOM 1650 O O . ARG A 1 217 ? 33.320 4.218 22.959 1.00 12.13 212 ARG A O 1
ATOM 1658 N N . TYR A 1 218 ? 34.487 6.156 22.993 1.00 17.18 213 TYR A N 1
ATOM 1659 C CA . TYR A 1 218 ? 35.694 5.612 22.373 1.00 15.53 213 TYR A CA 1
ATOM 1660 C C . TYR A 1 218 ? 36.865 6.463 22.845 1.00 18.22 213 TYR A C 1
ATOM 1661 O O . TYR A 1 218 ? 36.701 7.655 23.068 1.00 16.72 213 TYR A O 1
ATOM 1670 N N . GLY A 1 219 ? 38.036 5.866 23.025 1.00 18.33 214 GLY A N 1
ATOM 1671 C CA . GLY A 1 219 ? 39.179 6.631 23.494 1.00 21.31 214 GLY A CA 1
ATOM 1672 C C . GLY A 1 219 ? 38.923 7.234 24.865 1.00 23.09 214 GLY A C 1
ATOM 1673 O O . GLY A 1 219 ? 39.448 8.300 25.197 1.00 21.92 214 GLY A O 1
ATOM 1674 N N . GLY A 1 220 ? 38.100 6.556 25.660 1.00 20.14 215 GLY A N 1
ATOM 1675 C CA . GLY A 1 220 ? 37.788 7.003 27.004 1.00 24.48 215 GLY A CA 1
ATOM 1676 C C . GLY A 1 220 ? 37.013 8.308 27.080 1.00 25.16 215 GLY A C 1
ATOM 1677 O O . GLY A 1 220 ? 36.989 8.950 28.125 1.00 26.60 215 GLY A O 1
ATOM 1678 N N . GLU A 1 221 ? 36.378 8.699 25.976 1.00 19.61 216 GLU A N 1
ATOM 1679 C CA . GLU A 1 221 ? 35.575 9.919 25.930 1.00 23.93 216 GLU A CA 1
ATOM 1680 C C . GLU A 1 221 ? 34.206 9.651 25.319 1.00 18.26 216 GLU A C 1
ATOM 1681 O O . GLU A 1 221 ? 34.066 8.755 24.485 1.00 16.68 216 GLU A O 1
ATOM 1687 N N . GLU A 1 222 ? 33.209 10.450 25.689 1.00 21.95 217 GLU A N 1
ATOM 1688 C CA . GLU A 1 222 ? 31.898 10.337 25.052 1.00 16.86 217 GLU A CA 1
ATOM 1689 C C . GLU A 1 222 ? 31.972 10.771 23.588 1.00 21.67 217 GLU A C 1
ATOM 1690 O O . GLU A 1 222 ? 32.595 11.783 23.264 1.00 21.54 217 GLU A O 1
ATOM 1696 N N . LYS A 1 223 ? 31.336 9.996 22.710 1.00 15.34 218 LYS A N 1
ATOM 1697 C CA . LYS A 1 223 ? 31.401 10.230 21.267 1.00 15.59 218 LYS A CA 1
ATOM 1698 C C . LYS A 1 223 ? 30.026 10.381 20.647 1.00 15.02 218 LYS A C 1
ATOM 1699 O O . LYS A 1 223 ? 29.892 10.646 19.451 1.00 16.99 218 LYS A O 1
ATOM 1705 N N . GLY A 1 224 ? 29.000 10.178 21.452 1.00 13.48 219 GLY A N 1
ATOM 1706 C CA . GLY A 1 224 ? 27.648 10.224 20.938 1.00 12.90 219 GLY A CA 1
ATOM 1707 C C . GLY A 1 224 ? 26.694 9.535 21.877 1.00 15.66 219 GLY A C 1
ATOM 1708 O O . GLY A 1 224 ? 26.955 9.434 23.074 1.00 17.08 219 GLY A O 1
ATOM 1709 N N . THR A 1 225 ? 25.577 9.069 21.337 1.00 13.62 220 THR A N 1
ATOM 1710 C CA . THR A 1 225 ? 24.547 8.451 22.160 1.00 11.62 220 THR A CA 1
ATOM 1711 C C . THR A 1 225 ? 24.035 7.196 21.495 1.00 15.30 220 THR A C 1
ATOM 1712 O O . THR A 1 225 ? 24.214 7.012 20.292 1.00 14.88 220 THR A O 1
ATOM 1716 N N . TYR A 1 226 ? 23.407 6.326 22.274 1.00 14.06 221 TYR A N 1
ATOM 1717 C CA . TYR A 1 226 ? 22.729 5.184 21.684 1.00 12.98 221 TYR A CA 1
ATOM 1718 C C . TYR A 1 226 ? 21.327 5.049 22.250 1.00 14.72 221 TYR A C 1
ATOM 1719 O O . TYR A 1 226 ? 21.025 5.505 23.353 1.00 14.47 221 TYR A O 1
ATOM 1728 N N . HIS A 1 227 ? 20.460 4.442 21.455 1.00 11.87 222 HIS A N 1
ATOM 1729 C CA . HIS A 1 227 ? 19.090 4.184 21.849 1.00 17.03 222 HIS A CA 1
ATOM 1730 C C . HIS A 1 227 ? 18.778 2.724 21.590 1.00 15.18 222 HIS A C 1
ATOM 1731 O O . HIS A 1 227 ? 18.927 2.239 20.467 1.00 15.21 222 HIS A O 1
ATOM 1738 N N . LEU A 1 228 ? 18.365 2.016 22.635 1.00 12.45 223 LEU A N 1
ATOM 1739 C CA . LEU A 1 228 ? 17.941 0.643 22.472 1.00 11.51 223 LEU A CA 1
ATOM 1740 C C . LEU A 1 228 ? 16.544 0.502 23.034 1.00 16.96 223 LEU A C 1
ATOM 1741 O O . LEU A 1 228 ? 16.269 0.925 24.157 1.00 19.57 223 LEU A O 1
ATOM 1746 N N . ALA A 1 229 ? 15.657 -0.068 22.228 1.00 11.03 224 ALA A N 1
ATOM 1747 C CA . ALA A 1 229 ? 14.325 -0.428 22.689 1.00 11.23 224 ALA A CA 1
ATOM 1748 C C . ALA A 1 229 ? 14.268 -1.939 22.859 1.00 13.92 224 ALA A C 1
ATOM 1749 O O . ALA A 1 229 ? 14.907 -2.678 22.098 1.00 12.10 224 ALA A O 1
ATOM 1751 N N . LEU A 1 230 ? 13.498 -2.391 23.849 1.00 12.71 225 LEU A N 1
ATOM 1752 C CA . LEU A 1 230 ? 13.336 -3.807 24.140 1.00 11.33 225 LEU A CA 1
ATOM 1753 C C . LEU A 1 230 ? 12.080 -4.334 23.447 1.00 12.61 225 LEU A C 1
ATOM 1754 O O . LEU A 1 230 ? 11.059 -3.650 23.420 1.00 11.73 225 LEU A O 1
ATOM 1759 N N . PHE A 1 231 ? 12.153 -5.546 22.906 1.00 12.01 226 PHE A N 1
ATOM 1760 C CA . PHE A 1 231 ? 11.036 -6.142 22.167 1.00 13.37 226 PHE A CA 1
ATOM 1761 C C . PHE A 1 231 ? 10.742 -7.569 22.608 1.00 11.44 226 PHE A C 1
ATOM 1762 O O . PHE A 1 231 ? 11.655 -8.316 22.967 1.00 15.52 226 PHE A O 1
ATOM 1770 N N . GLY A 1 232 ? 9.470 -7.953 22.552 1.00 14.93 227 GLY A N 1
ATOM 1771 C CA . GLY A 1 232 ? 9.063 -9.294 22.922 1.00 13.46 227 GLY A CA 1
ATOM 1772 C C . GLY A 1 232 ? 8.511 -9.318 24.338 1.00 17.18 227 GLY A C 1
ATOM 1773 O O . GLY A 1 232 ? 8.876 -8.478 25.166 1.00 15.72 227 GLY A O 1
ATOM 1774 N N . ASP A 1 233 ? 7.626 -10.270 24.622 1.00 19.23 228 ASP A N 1
ATOM 1775 C CA . ASP A 1 233 ? 6.968 -10.297 25.924 1.00 23.23 228 ASP A CA 1
ATOM 1776 C C . ASP A 1 233 ? 7.963 -10.579 27.057 1.00 23.16 228 ASP A C 1
ATOM 1777 O O . ASP A 1 233 ? 7.682 -10.289 28.218 1.00 24.62 228 ASP A O 1
ATOM 1782 N N . ARG A 1 234 ? 9.137 -11.107 26.718 1.00 16.97 229 ARG A N 1
ATOM 1783 C CA . ARG A 1 234 ? 10.168 -11.370 27.720 1.00 20.41 229 ARG A CA 1
ATOM 1784 C C . ARG A 1 234 ? 11.451 -10.612 27.413 1.00 17.82 229 ARG A C 1
ATOM 1785 O O . ARG A 1 234 ? 12.533 -10.990 27.880 1.00 17.23 229 ARG A O 1
ATOM 1793 N N . ALA A 1 235 ? 11.326 -9.546 26.627 1.00 14.44 230 ALA A N 1
ATOM 1794 C CA . ALA A 1 235 ? 12.486 -8.787 26.166 1.00 12.93 230 ALA A CA 1
ATOM 1795 C C . ALA A 1 235 ? 13.508 -9.712 25.523 1.00 12.41 230 ALA A C 1
ATOM 1796 O O . ALA A 1 235 ? 14.706 -9.636 25.794 1.00 14.47 230 ALA A O 1
ATOM 1798 N N . GLN A 1 236 ? 13.012 -10.577 24.648 1.00 13.21 231 GLN A N 1
ATOM 1799 C CA . GLN A 1 236 ? 13.839 -11.458 23.844 1.00 14.63 231 GLN A CA 1
ATOM 1800 C C . GLN A 1 236 ? 14.858 -10.691 23.014 1.00 12.93 231 GLN A C 1
ATOM 1801 O O . GLN A 1 236 ? 15.926 -11.219 22.701 1.00 13.20 231 GLN A O 1
ATOM 1807 N N . GLU A 1 237 ? 14.515 -9.461 22.628 1.00 11.60 232 GLU A N 1
ATOM 1808 C CA . GLU A 1 237 ? 15.324 -8.726 21.660 1.00 9.07 232 GLU A CA 1
ATOM 1809 C C . GLU A 1 237 ? 15.500 -7.277 22.024 1.00 12.60 232 GLU A C 1
ATOM 1810 O O . GLU A 1 237 ? 14.725 -6.707 22.795 1.00 11.89 232 GLU A O 1
ATOM 1816 N N . ILE A 1 238 ? 16.533 -6.686 21.436 1.00 9.56 233 ILE A N 1
ATOM 1817 C CA . ILE A 1 238 ? 16.760 -5.248 21.503 1.00 9.37 233 ILE A CA 1
ATOM 1818 C C . ILE A 1 238 ? 17.090 -4.766 20.096 1.00 13.36 233 ILE A C 1
ATOM 1819 O O . ILE A 1 238 ? 17.645 -5.516 19.284 1.00 10.96 233 ILE A O 1
ATOM 1824 N N . ALA A 1 239 ? 16.730 -3.525 19.797 1.00 11.69 234 ALA A N 1
ATOM 1825 C CA . ALA A 1 239 ? 17.088 -2.928 18.519 1.00 11.06 234 ALA A CA 1
ATOM 1826 C C . ALA A 1 239 ? 17.080 -1.422 18.654 1.00 8.94 234 ALA A C 1
ATOM 1827 O O . ALA A 1 239 ? 16.370 -0.854 19.498 1.00 13.16 234 ALA A O 1
ATOM 1829 N N . GLY A 1 240 ? 17.891 -0.765 17.842 1.00 8.57 235 GLY A N 1
ATOM 1830 C CA . GLY A 1 240 ? 17.987 0.673 17.934 1.00 9.45 235 GLY A CA 1
ATOM 1831 C C . GLY A 1 240 ? 19.132 1.205 17.114 1.00 11.91 235 GLY A C 1
ATOM 1832 O O . GLY A 1 240 ? 19.424 0.714 16.025 1.00 10.89 235 GLY A O 1
ATOM 1833 N N . SER A 1 241 ? 19.784 2.227 17.641 1.00 13.59 236 SER A N 1
ATOM 1834 C CA . SER A 1 241 ? 20.812 2.914 16.884 1.00 12.51 236 SER A CA 1
ATOM 1835 C C . SER A 1 241 ? 21.849 3.526 17.807 1.00 13.59 236 SER A C 1
ATOM 1836 O O . SER A 1 241 ? 21.591 3.773 18.982 1.00 15.21 236 SER A O 1
ATOM 1839 N N . ALA A 1 242 ? 23.026 3.780 17.253 1.00 11.84 237 ALA A N 1
ATOM 1840 C CA . ALA A 1 242 ? 24.095 4.451 17.979 1.00 15.05 237 ALA A CA 1
ATOM 1841 C C . ALA A 1 242 ? 24.683 5.527 17.089 1.00 15.96 237 ALA A C 1
ATOM 1842 O O . ALA A 1 242 ? 24.734 5.347 15.873 1.00 13.45 237 ALA A O 1
ATOM 1844 N N . THR A 1 243 ? 25.116 6.641 17.676 1.00 13.69 238 THR A N 1
ATOM 1845 C CA . THR A 1 243 ? 25.856 7.623 16.901 1.00 14.68 238 THR A CA 1
ATOM 1846 C C . THR A 1 243 ? 27.277 7.714 17.441 1.00 20.36 238 THR A C 1
ATOM 1847 O O . THR A 1 243 ? 27.516 7.537 18.638 1.00 17.63 238 THR A O 1
ATOM 1851 N N . VAL A 1 244 ? 28.232 7.944 16.554 1.00 14.55 239 VAL A N 1
ATOM 1852 C CA . VAL A 1 244 ? 29.608 8.085 17.005 1.00 12.70 239 VAL A CA 1
ATOM 1853 C C . VAL A 1 244 ? 30.292 9.142 16.158 1.00 14.78 239 VAL A C 1
ATOM 1854 O O . VAL A 1 244 ? 30.272 9.097 14.927 1.00 15.58 239 VAL A O 1
ATOM 1858 N N . LYS A 1 245 ? 30.871 10.117 16.844 1.00 18.23 240 LYS A N 1
ATOM 1859 C CA . LYS A 1 245 ? 31.593 11.183 16.181 1.00 15.82 240 LYS A CA 1
ATOM 1860 C C . LYS A 1 245 ? 33.014 10.694 15.942 1.00 15.91 240 LYS A C 1
ATOM 1861 O O . LYS A 1 245 ? 33.684 10.221 16.863 1.00 18.94 240 LYS A O 1
ATOM 1867 N N . ILE A 1 246 ? 33.457 10.788 14.696 1.00 16.27 241 ILE A N 1
ATOM 1868 C CA . ILE A 1 246 ? 34.799 10.392 14.318 1.00 23.03 241 ILE A CA 1
ATOM 1869 C C . ILE A 1 246 ? 35.353 11.536 13.507 1.00 24.14 241 ILE A C 1
ATOM 1870 O O . ILE A 1 246 ? 34.792 11.883 12.471 1.00 20.05 241 ILE A O 1
ATOM 1875 N N . ARG A 1 247 ? 36.442 12.124 13.992 1.00 31.00 242 ARG A N 1
ATOM 1876 C CA . ARG A 1 247 ? 36.944 13.377 13.444 1.00 32.64 242 ARG A CA 1
ATOM 1877 C C . ARG A 1 247 ? 35.806 14.399 13.447 1.00 30.93 242 ARG A C 1
ATOM 1878 O O . ARG A 1 247 ? 35.227 14.676 14.497 1.00 31.55 242 ARG A O 1
ATOM 1886 N N . GLU A 1 248 ? 35.458 14.943 12.289 1.00 37.06 243 GLU A N 1
ATOM 1887 C CA . GLU A 1 248 ? 34.468 16.015 12.266 1.00 37.52 243 GLU A CA 1
ATOM 1888 C C . GLU A 1 248 ? 33.064 15.527 11.917 1.00 34.28 243 GLU A C 1
ATOM 1889 O O . GLU A 1 248 ? 32.131 16.321 11.833 1.00 32.67 243 GLU A O 1
ATOM 1895 N N . LYS A 1 249 ? 32.908 14.217 11.746 1.00 30.21 244 LYS A N 1
ATOM 1896 C CA . LYS A 1 249 ? 31.670 13.668 11.207 1.00 22.77 244 LYS A CA 1
ATOM 1897 C C . LYS A 1 249 ? 30.971 12.713 12.172 1.00 17.46 244 LYS A C 1
ATOM 1898 O O . LYS A 1 249 ? 31.618 11.902 12.830 1.00 21.76 244 LYS A O 1
ATOM 1904 N N . VAL A 1 250 ? 29.644 12.814 12.242 1.00 21.69 245 VAL A N 1
ATOM 1905 C CA . VAL A 1 250 ? 28.843 11.889 13.033 1.00 22.32 245 VAL A CA 1
ATOM 1906 C C . VAL A 1 250 ? 28.445 10.689 12.176 1.00 18.16 245 VAL A C 1
ATOM 1907 O O . VAL A 1 250 ? 27.913 10.849 11.070 1.00 18.63 245 VAL A O 1
ATOM 1911 N N . HIS A 1 251 ? 28.727 9.494 12.684 1.00 15.37 246 HIS A N 1
ATOM 1912 C CA . HIS A 1 251 ? 28.383 8.249 11.995 1.00 14.09 246 HIS A CA 1
ATOM 1913 C C . HIS A 1 251 ? 27.215 7.593 12.697 1.00 14.68 246 HIS A C 1
ATOM 1914 O O . HIS A 1 251 ? 27.193 7.509 13.930 1.00 16.78 246 HIS A O 1
ATOM 1921 N N . GLU A 1 252 ? 26.262 7.089 11.920 1.00 12.10 247 GLU A N 1
ATOM 1922 C CA . GLU A 1 252 ? 25.145 6.358 12.506 1.00 13.13 247 GLU A CA 1
ATOM 1923 C C . GLU A 1 252 ? 25.355 4.869 12.295 1.00 10.55 247 GLU A C 1
ATOM 1924 O O . GLU A 1 252 ? 25.912 4.451 11.272 1.00 12.51 247 GLU A O 1
ATOM 1930 N N . ILE A 1 253 ? 24.933 4.089 13.282 1.00 11.12 248 ILE A N 1
ATOM 1931 C CA . ILE A 1 253 ? 25.064 2.642 13.257 1.00 8.76 248 ILE A CA 1
ATOM 1932 C C . ILE A 1 253 ? 23.742 1.996 13.665 1.00 10.82 248 ILE A C 1
ATOM 1933 O O . ILE A 1 253 ? 23.211 2.301 14.736 1.00 12.87 248 ILE A O 1
ATOM 1938 N N . GLY A 1 254 ? 23.219 1.099 12.828 1.00 9.16 249 GLY A N 1
ATOM 1939 C CA . GLY A 1 254 ? 22.046 0.319 13.200 1.00 8.77 249 GLY A CA 1
ATOM 1940 C C . GLY A 1 254 ? 22.460 -0.830 14.116 1.00 10.85 249 GLY A C 1
ATOM 1941 O O . GLY A 1 254 ? 23.492 -1.458 13.884 1.00 11.09 249 GLY A O 1
ATOM 1942 N N . ILE A 1 255 ? 21.709 -1.081 15.182 1.00 9.05 250 ILE A N 1
ATOM 1943 C CA . ILE A 1 255 ? 22.058 -2.208 16.052 1.00 8.28 250 ILE A CA 1
ATOM 1944 C C . ILE A 1 255 ? 20.831 -3.034 16.456 1.00 9.73 250 ILE A C 1
ATOM 1945 O O . ILE A 1 255 ? 19.759 -2.493 16.732 1.00 11.15 250 ILE A O 1
ATOM 1950 N N . ALA A 1 256 ? 20.988 -4.353 16.467 1.00 9.42 251 ALA A N 1
ATOM 1951 C CA . ALA A 1 256 ? 19.905 -5.230 16.891 1.00 9.85 251 ALA A CA 1
ATOM 1952 C C . ALA A 1 256 ? 20.467 -6.542 17.375 1.00 10.76 251 ALA A C 1
ATOM 1953 O O . ALA A 1 256 ? 21.420 -7.064 16.792 1.00 10.96 251 ALA A O 1
ATOM 1955 N N . GLY A 1 257 ? 19.867 -7.077 18.429 1.00 11.20 252 GLY A N 1
ATOM 1956 C CA . GLY A 1 257 ? 20.304 -8.349 18.968 1.00 12.44 252 GLY A CA 1
ATOM 1957 C C . GLY A 1 257 ? 19.186 -9.110 19.645 1.00 15.29 252 GLY A C 1
ATOM 1958 O O . GLY A 1 257 ? 18.083 -8.591 19.856 1.00 11.11 252 GLY A O 1
ATOM 1959 N N . LYS A 1 258 ? 19.489 -10.358 19.989 1.00 12.23 253 LYS A N 1
ATOM 1960 C CA . LYS A 1 258 ? 18.519 -11.250 20.598 1.00 11.91 253 LYS A CA 1
ATOM 1961 C C . LYS A 1 258 ? 19.216 -12.136 21.616 1.00 13.15 253 LYS A C 1
ATOM 1962 O O . LYS A 1 258 ? 20.431 -12.340 21.540 1.00 13.17 253 LYS A O 1
ATOM 1968 N N . GLN A 1 259 ? 18.441 -12.657 22.559 1.00 13.68 254 GLN A N 1
ATOM 1969 C CA . GLN A 1 259 ? 18.944 -13.663 23.481 1.00 12.66 254 GLN A CA 1
ATOM 1970 C C . GLN A 1 259 ? 19.135 -14.977 22.744 1.00 14.73 254 GLN A C 1
ATOM 1971 O O . GLN A 1 259 ? 18.351 -15.317 21.868 1.00 16.94 254 GLN A O 1
ATOM 1977 N N . LEU A 1 260 ? 20.179 -15.718 23.095 1.00 18.56 255 LEU A N 1
ATOM 1978 C CA . LEU A 1 260 ? 20.478 -16.951 22.374 1.00 29.63 255 LEU A CA 1
ATOM 1979 C C . LEU A 1 260 ? 19.541 -18.090 22.777 1.00 30.03 255 LEU A C 1
ATOM 1980 O O . LEU A 1 260 ? 19.430 -18.420 23.957 1.00 43.07 255 LEU A O 1
ATOM 1985 N N . ILE B 1 17 ? -16.568 9.106 22.485 1.00 25.70 12 ILE B N 1
ATOM 1986 C CA . ILE B 1 17 ? -16.190 8.514 23.769 1.00 23.68 12 ILE B CA 1
ATOM 1987 C C . ILE B 1 17 ? -14.914 9.152 24.359 1.00 22.04 12 ILE B C 1
ATOM 1988 O O . ILE B 1 17 ? -14.357 8.659 25.349 1.00 19.95 12 ILE B O 1
ATOM 1993 N N . GLY B 1 18 ? -14.464 10.251 23.751 1.00 20.82 13 GLY B N 1
ATOM 1994 C CA . GLY B 1 18 ? -13.336 11.016 24.265 1.00 16.57 13 GLY B CA 1
ATOM 1995 C C . GLY B 1 18 ? -12.030 10.244 24.177 1.00 12.73 13 GLY B C 1
ATOM 1996 O O . GLY B 1 18 ? -11.822 9.492 23.224 1.00 18.07 13 GLY B O 1
ATOM 1997 N N . ALA B 1 19 ? -11.157 10.435 25.162 1.00 15.58 14 ALA B N 1
ATOM 1998 C CA . ALA B 1 19 ? -9.936 9.631 25.263 1.00 16.40 14 ALA B CA 1
ATOM 1999 C C . ALA B 1 19 ? -10.011 8.689 26.463 1.00 20.70 14 ALA B C 1
ATOM 2000 O O . ALA B 1 19 ? -8.980 8.300 27.020 1.00 17.31 14 ALA B O 1
ATOM 2002 N N . GLY B 1 20 ? -11.232 8.322 26.854 1.00 16.83 15 GLY B N 1
ATOM 2003 C CA . GLY B 1 20 ? -11.456 7.564 28.073 1.00 20.12 15 GLY B CA 1
ATOM 2004 C C . GLY B 1 20 ? -11.029 6.107 28.049 1.00 14.31 15 GLY B C 1
ATOM 2005 O O . GLY B 1 20 ? -10.765 5.522 29.101 1.00 17.88 15 GLY B O 1
ATOM 2006 N N . LEU B 1 21 ? -10.979 5.522 26.857 1.00 17.14 16 LEU B N 1
ATOM 2007 C CA . LEU B 1 21 ? -10.555 4.132 26.711 1.00 11.68 16 LEU B CA 1
ATOM 2008 C C . LEU B 1 21 ? -9.066 4.012 27.064 1.00 17.71 16 LEU B C 1
ATOM 2009 O O . LEU B 1 21 ? -8.677 3.219 27.933 1.00 15.69 16 LEU B O 1
ATOM 2014 N N . ALA B 1 22 ? -8.244 4.823 26.401 1.00 17.42 17 ALA B N 1
ATOM 2015 C CA . ALA B 1 22 ? -6.814 4.865 26.694 1.00 15.56 17 ALA B CA 1
ATOM 2016 C C . ALA B 1 22 ? -6.575 5.221 28.158 1.00 17.11 17 ALA B C 1
ATOM 2017 O O . ALA B 1 22 ? -5.696 4.660 28.808 1.00 17.26 17 ALA B O 1
ATOM 2019 N N . ASP B 1 23 ? -7.365 6.157 28.677 1.00 15.87 18 ASP B N 1
ATOM 2020 C CA . ASP B 1 23 ? -7.238 6.573 30.066 1.00 19.43 18 ASP B CA 1
ATOM 2021 C C . ASP B 1 23 ? -7.513 5.419 31.026 1.00 21.00 18 ASP B C 1
ATOM 2022 O O . ASP B 1 23 ? -6.725 5.160 31.939 1.00 18.09 18 ASP B O 1
ATOM 2027 N N . ALA B 1 24 ? -8.623 4.712 30.818 1.00 13.61 19 ALA B N 1
ATOM 2028 C CA . ALA B 1 24 ? -8.977 3.604 31.699 1.00 16.48 19 ALA B CA 1
ATOM 2029 C C . ALA B 1 24 ? -7.906 2.520 31.707 1.00 19.42 19 ALA B C 1
ATOM 2030 O O . ALA B 1 24 ? -7.656 1.902 32.744 1.00 17.25 19 ALA B O 1
ATOM 2032 N N . LEU B 1 25 ? -7.265 2.307 30.556 1.00 15.39 20 LEU B N 1
ATOM 2033 C CA . LEU B 1 25 ? -6.268 1.240 30.420 1.00 14.43 20 LEU B CA 1
ATOM 2034 C C . LEU B 1 25 ? -4.918 1.620 31.026 1.00 19.30 20 LEU B C 1
ATOM 2035 O O . LEU B 1 25 ? -4.087 0.747 31.274 1.00 20.75 20 LEU B O 1
ATOM 2040 N N . THR B 1 26 ? -4.687 2.915 31.250 1.00 16.86 21 THR B N 1
ATOM 2041 C CA . THR B 1 26 ? -3.347 3.371 31.645 1.00 18.52 21 THR B CA 1
ATOM 2042 C C . THR B 1 26 ? -3.266 4.222 32.914 1.00 24.47 21 THR B C 1
ATOM 2043 O O . THR B 1 26 ? -2.168 4.561 33.357 1.00 28.21 21 THR B O 1
ATOM 2047 N N . ALA B 1 27 ? -4.403 4.588 33.493 1.00 24.72 22 ALA B N 1
ATOM 2048 C CA . ALA B 1 27 ? -4.369 5.351 34.739 1.00 34.84 22 ALA B CA 1
ATOM 2049 C C . ALA B 1 27 ? -3.820 4.479 35.872 1.00 36.45 22 ALA B C 1
ATOM 2050 O O . ALA B 1 27 ? -4.175 3.308 35.987 1.00 32.90 22 ALA B O 1
ATOM 2052 N N . PRO B 1 28 ? -2.936 5.049 36.708 1.00 46.20 23 PRO B N 1
ATOM 2053 C CA . PRO B 1 28 ? -2.265 4.295 37.779 1.00 47.97 23 PRO B CA 1
ATOM 2054 C C . PRO B 1 28 ? -3.180 3.921 38.947 1.00 42.40 23 PRO B C 1
ATOM 2055 O O . PRO B 1 28 ? -4.355 4.289 38.952 1.00 51.28 23 PRO B O 1
ATOM 2059 N N . LEU B 1 36 ? -19.070 6.726 38.915 1.00 30.21 31 LEU B N 1
ATOM 2060 C CA . LEU B 1 36 ? -18.643 5.341 39.111 1.00 27.40 31 LEU B CA 1
ATOM 2061 C C . LEU B 1 36 ? -17.188 5.167 38.705 1.00 29.77 31 LEU B C 1
ATOM 2062 O O . LEU B 1 36 ? -16.874 5.198 37.511 1.00 28.74 31 LEU B O 1
ATOM 2067 N N . GLN B 1 37 ? -16.313 4.959 39.687 1.00 27.69 32 GLN B N 1
ATOM 2068 C CA . GLN B 1 37 ? -14.872 4.943 39.444 1.00 30.16 32 GLN B CA 1
ATOM 2069 C C . GLN B 1 37 ? -14.328 3.596 38.980 1.00 19.83 32 GLN B C 1
ATOM 2070 O O . GLN B 1 37 ? -13.321 3.550 38.266 1.00 23.14 32 GLN B O 1
ATOM 2076 N N . SER B 1 38 ? -14.965 2.499 39.381 1.00 25.32 33 SER B N 1
ATOM 2077 C CA . SER B 1 38 ? -14.486 1.194 38.933 1.00 21.91 33 SER B CA 1
ATOM 2078 C C . SER B 1 38 ? -15.584 0.137 38.828 1.00 21.14 33 SER B C 1
ATOM 2079 O O . SER B 1 38 ? -16.667 0.271 39.409 1.00 24.83 33 SER B O 1
ATOM 2082 N N . LEU B 1 39 ? -15.287 -0.906 38.054 1.00 20.14 34 LEU B N 1
ATOM 2083 C CA . LEU B 1 39 ? -16.141 -2.078 37.937 1.00 20.55 34 LEU B CA 1
ATOM 2084 C C . LEU B 1 39 ? -15.292 -3.318 38.122 1.00 19.88 34 LEU B C 1
ATOM 2085 O O . LEU B 1 39 ? -14.264 -3.468 37.465 1.00 19.00 34 LEU B O 1
ATOM 2090 N N . THR B 1 40 ? -15.703 -4.197 39.027 1.00 17.27 35 THR B N 1
ATOM 2091 C CA . THR B 1 40 ? -14.974 -5.439 39.234 1.00 16.10 35 THR B CA 1
ATOM 2092 C C . THR B 1 40 ? -15.341 -6.431 38.140 1.00 15.49 35 THR B C 1
ATOM 2093 O O . THR B 1 40 ? -16.521 -6.667 37.876 1.00 22.87 35 THR B O 1
ATOM 2097 N N . LEU B 1 41 ? -14.321 -6.983 37.495 1.00 19.90 36 LEU B N 1
ATOM 2098 C CA . LEU B 1 41 ? -14.524 -7.934 36.410 1.00 18.21 36 LEU B CA 1
ATOM 2099 C C . LEU B 1 41 ? -14.546 -9.362 36.955 1.00 18.09 36 LEU B C 1
ATOM 2100 O O . LEU B 1 41 ? -13.499 -9.990 37.134 1.00 26.54 36 LEU B O 1
ATOM 2105 N N . ASP B 1 42 ? -15.745 -9.860 37.226 1.00 18.71 37 ASP B N 1
ATOM 2106 C CA . ASP B 1 42 ? -15.914 -11.198 37.793 1.00 20.87 37 ASP B CA 1
ATOM 2107 C C . ASP B 1 42 ? -16.365 -12.194 36.741 1.00 20.97 37 ASP B C 1
ATOM 2108 O O . ASP B 1 42 ? -15.943 -13.347 36.744 1.00 28.42 37 ASP B O 1
ATOM 2113 N N . GLN B 1 43 ? -17.228 -11.746 35.835 1.00 18.12 38 GLN B N 1
ATOM 2114 C CA A GLN B 1 43 ? -17.803 -12.640 34.841 0.55 18.85 38 GLN B CA 1
ATOM 2115 C CA B GLN B 1 43 ? -17.812 -12.632 34.838 0.45 18.88 38 GLN B CA 1
ATOM 2116 C C . GLN B 1 43 ? -17.077 -12.592 33.504 1.00 19.00 38 GLN B C 1
ATOM 2117 O O . GLN B 1 43 ? -17.052 -13.585 32.778 1.00 21.64 38 GLN B O 1
ATOM 2128 N N . SER B 1 44 ? -16.484 -11.443 33.178 1.00 18.37 39 SER B N 1
ATOM 2129 C CA A SER B 1 44 ? -15.828 -11.278 31.884 0.54 19.01 39 SER B CA 1
ATOM 2130 C CA B SER B 1 44 ? -15.812 -11.259 31.893 0.46 19.02 39 SER B CA 1
ATOM 2131 C C . SER B 1 44 ? -14.484 -11.995 31.830 1.00 21.02 39 SER B C 1
ATOM 2132 O O . SER B 1 44 ? -13.943 -12.222 30.751 1.00 23.31 39 SER B O 1
ATOM 2137 N N . VAL B 1 45 ? -13.953 -12.346 32.997 1.00 18.46 40 VAL B N 1
ATOM 2138 C CA . VAL B 1 45 ? -12.710 -13.100 33.069 1.00 21.95 40 VAL B CA 1
ATOM 2139 C C . VAL B 1 45 ? -12.772 -14.003 34.297 1.00 25.39 40 VAL B C 1
ATOM 2140 O O . VAL B 1 45 ? -12.972 -13.541 35.420 1.00 26.87 40 VAL B O 1
ATOM 2144 N N . ARG B 1 46 ? -12.640 -15.304 34.077 1.00 22.28 41 ARG B N 1
ATOM 2145 C CA . ARG B 1 46 ? -12.859 -16.262 35.151 1.00 33.98 41 ARG B CA 1
ATOM 2146 C C . ARG B 1 46 ? -11.515 -16.705 35.715 1.00 32.19 41 ARG B C 1
ATOM 2147 O O . ARG B 1 46 ? -10.471 -16.306 35.198 1.00 27.17 41 ARG B O 1
ATOM 2155 N N . LYS B 1 47 ? -11.538 -17.496 36.786 1.00 32.80 42 LYS B N 1
ATOM 2156 C CA . LYS B 1 47 ? -10.301 -17.875 37.470 1.00 37.14 42 LYS B CA 1
ATOM 2157 C C . LYS B 1 47 ? -9.303 -18.492 36.498 1.00 36.68 42 LYS B C 1
ATOM 2158 O O . LYS B 1 47 ? -9.682 -19.270 35.623 1.00 42.21 42 LYS B O 1
ATOM 2164 N N . ASN B 1 48 ? -8.042 -18.093 36.647 1.00 38.57 43 ASN B N 1
ATOM 2165 C CA . ASN B 1 48 ? -6.924 -18.557 35.826 1.00 39.16 43 ASN B CA 1
ATOM 2166 C C . ASN B 1 48 ? -6.892 -17.968 34.413 1.00 40.22 43 ASN B C 1
ATOM 2167 O O . ASN B 1 48 ? -5.925 -18.176 33.680 1.00 40.53 43 ASN B O 1
ATOM 2172 N N . GLU B 1 49 ? -7.923 -17.221 34.027 1.00 27.85 44 GLU B N 1
ATOM 2173 C CA . GLU B 1 49 ? -7.928 -16.605 32.702 1.00 28.08 44 GLU B CA 1
ATOM 2174 C C . GLU B 1 49 ? -7.256 -15.235 32.693 1.00 25.07 44 GLU B C 1
ATOM 2175 O O . GLU B 1 49 ? -7.193 -14.554 33.715 1.00 25.57 44 GLU B O 1
ATOM 2181 N N . LYS B 1 50 ? -6.758 -14.846 31.524 1.00 19.66 45 LYS B N 1
ATOM 2182 C CA . LYS B 1 50 ? -6.230 -13.506 31.312 1.00 19.19 45 LYS B CA 1
ATOM 2183 C C . LYS B 1 50 ? -7.092 -12.792 30.282 1.00 20.95 45 LYS B C 1
ATOM 2184 O O . LYS B 1 50 ? -7.336 -13.327 29.204 1.00 20.02 45 LYS B O 1
ATOM 2190 N N . LEU B 1 51 ? -7.556 -11.588 30.613 1.00 18.35 46 LEU B N 1
ATOM 2191 C CA . LEU B 1 51 ? -8.347 -10.794 29.678 1.00 15.94 46 LEU B CA 1
ATOM 2192 C C . LEU B 1 51 ? -7.551 -9.567 29.258 1.00 15.59 46 LEU B C 1
ATOM 2193 O O . LEU B 1 51 ? -7.316 -8.668 30.066 1.00 16.43 46 LEU B O 1
ATOM 2198 N N . LYS B 1 52 ? -7.118 -9.532 28.005 1.00 19.10 47 LYS B N 1
ATOM 2199 C CA . LYS B 1 52 ? -6.366 -8.388 27.519 1.00 15.97 47 LYS B CA 1
ATOM 2200 C C . LYS B 1 52 ? -7.295 -7.430 26.779 1.00 22.57 47 LYS B C 1
ATOM 2201 O O . LYS B 1 52 ? -7.914 -7.810 25.789 1.00 17.06 47 LYS B O 1
ATOM 2207 N N . LEU B 1 53 ? -7.401 -6.197 27.269 1.00 15.96 48 LEU B N 1
ATOM 2208 C CA . LEU B 1 53 ? -8.225 -5.184 26.622 1.00 16.48 48 LEU B CA 1
ATOM 2209 C C . LEU B 1 53 ? -7.321 -4.206 25.890 1.00 14.38 48 LEU B C 1
ATOM 2210 O O . LEU B 1 53 ? -6.272 -3.824 26.393 1.00 15.39 48 LEU B O 1
ATOM 2215 N N . ALA B 1 54 ? -7.717 -3.810 24.695 1.00 12.94 49 ALA B N 1
ATOM 2216 C CA . ALA B 1 54 ? -6.925 -2.863 23.919 1.00 14.12 49 ALA B CA 1
ATOM 2217 C C . ALA B 1 54 ? -7.821 -1.834 23.247 1.00 16.66 49 ALA B C 1
ATOM 2218 O O . ALA B 1 54 ? -8.834 -2.187 22.638 1.00 15.54 49 ALA B O 1
ATOM 2220 N N . ALA B 1 55 ? -7.434 -0.564 23.345 1.00 15.75 50 ALA B N 1
ATOM 2221 C CA . ALA B 1 55 ? -8.146 0.518 22.678 1.00 15.24 50 ALA B CA 1
ATOM 2222 C C . ALA B 1 55 ? -7.309 1.787 22.690 1.00 11.23 50 ALA B C 1
ATOM 2223 O O . ALA B 1 55 ? -6.548 2.033 23.632 1.00 13.77 50 ALA B O 1
ATOM 2225 N N . GLN B 1 56 ? -7.467 2.582 21.636 1.00 14.52 51 GLN B N 1
ATOM 2226 C CA . GLN B 1 56 ? -6.903 3.927 21.557 1.00 15.89 51 GLN B CA 1
ATOM 2227 C C . GLN B 1 56 ? -5.401 3.923 21.783 1.00 19.89 51 GLN B C 1
ATOM 2228 O O . GLN B 1 56 ? -4.852 4.837 22.406 1.00 21.96 51 GLN B O 1
ATOM 2234 N N . GLY B 1 57 ? -4.751 2.879 21.280 1.00 18.99 52 GLY B N 1
ATOM 2235 C CA . GLY B 1 57 ? -3.303 2.788 21.317 1.00 18.02 52 GLY B CA 1
ATOM 2236 C C . GLY B 1 57 ? -2.727 2.188 22.585 1.00 23.96 52 GLY B C 1
ATOM 2237 O O . GLY B 1 57 ? -1.504 2.075 22.721 1.00 24.96 52 GLY B O 1
ATOM 2238 N N . ALA B 1 58 ? -3.590 1.801 23.520 1.00 15.26 53 ALA B N 1
ATOM 2239 C CA . ALA B 1 58 ? -3.129 1.255 24.789 1.00 15.40 53 ALA B CA 1
ATOM 2240 C C . ALA B 1 58 ? -3.674 -0.144 25.010 1.00 15.48 53 ALA B C 1
ATOM 2241 O O . ALA B 1 58 ? -4.497 -0.632 24.225 1.00 17.14 53 ALA B O 1
ATOM 2243 N N . GLU B 1 59 ? -3.223 -0.770 26.091 1.00 15.52 54 GLU B N 1
ATOM 2244 C CA . GLU B 1 59 ? -3.675 -2.101 26.456 1.00 17.53 54 GLU B CA 1
ATOM 2245 C C . GLU B 1 59 ? -3.394 -2.383 27.917 1.00 18.53 54 GLU B C 1
ATOM 2246 O O . GLU B 1 59 ? -2.475 -1.814 28.509 1.00 20.10 54 GLU B O 1
ATOM 2252 N N . LYS B 1 60 ? -4.213 -3.248 28.502 1.00 15.53 55 LYS B N 1
ATOM 2253 C CA . LYS B 1 60 ? -4.016 -3.702 29.865 1.00 18.13 55 LYS B CA 1
ATOM 2254 C C . LYS B 1 60 ? -4.580 -5.097 30.004 1.00 19.21 55 LYS B C 1
ATOM 2255 O O . LYS B 1 60 ? -5.593 -5.424 29.387 1.00 19.12 55 LYS B O 1
ATOM 2261 N N . THR B 1 61 ? -3.918 -5.916 30.813 1.00 17.36 56 THR B N 1
ATOM 2262 C CA . THR B 1 61 ? -4.385 -7.262 31.088 1.00 18.71 56 THR B CA 1
ATOM 2263 C C . THR B 1 61 ? -5.050 -7.342 32.453 1.00 21.14 56 THR B C 1
ATOM 2264 O O . THR B 1 61 ? -4.559 -6.790 33.442 1.00 23.34 56 THR B O 1
ATOM 2268 N N . TYR B 1 62 ? -6.190 -8.019 32.485 1.00 17.00 57 TYR B N 1
ATOM 2269 C CA . TYR B 1 62 ? -6.981 -8.163 33.693 1.00 14.75 57 TYR B CA 1
ATOM 2270 C C . TYR B 1 62 ? -7.166 -9.629 34.055 1.00 19.31 57 TYR B C 1
ATOM 2271 O O . TYR B 1 62 ? -7.357 -10.475 33.180 1.00 21.30 57 TYR B O 1
ATOM 2280 N N . GLY B 1 63 ? -7.106 -9.921 35.349 1.00 19.40 58 GLY B N 1
ATOM 2281 C CA . GLY B 1 63 ? -7.452 -11.235 35.855 1.00 20.07 58 GLY B CA 1
ATOM 2282 C C . GLY B 1 63 ? -8.743 -11.143 36.645 1.00 26.45 58 GLY B C 1
ATOM 2283 O O . GLY B 1 63 ? -9.228 -10.044 36.914 1.00 24.35 58 GLY B O 1
ATOM 2284 N N . ASN B 1 64 ? -9.297 -12.291 37.016 1.00 21.26 59 ASN B N 1
ATOM 2285 C CA . ASN B 1 64 ? -10.554 -12.338 37.755 1.00 19.35 59 ASN B CA 1
ATOM 2286 C C . ASN B 1 64 ? -10.505 -11.505 39.032 1.00 27.77 59 ASN B C 1
ATOM 2287 O O . ASN B 1 64 ? -9.552 -11.592 39.803 1.00 25.07 59 ASN B O 1
ATOM 2292 N N . GLY B 1 65 ? -11.526 -10.683 39.237 1.00 25.82 60 GLY B N 1
ATOM 2293 C CA . GLY B 1 65 ? -11.589 -9.840 40.414 1.00 25.64 60 GLY B CA 1
ATOM 2294 C C . GLY B 1 65 ? -10.849 -8.522 40.293 1.00 22.98 60 GLY B C 1
ATOM 2295 O O . GLY B 1 65 ? -10.948 -7.675 41.188 1.00 24.96 60 GLY B O 1
ATOM 2296 N N . ASP B 1 66 ? -10.100 -8.336 39.209 1.00 18.39 61 ASP B N 1
ATOM 2297 C CA . ASP B 1 66 ? -9.467 -7.042 38.955 1.00 17.67 61 ASP B CA 1
ATOM 229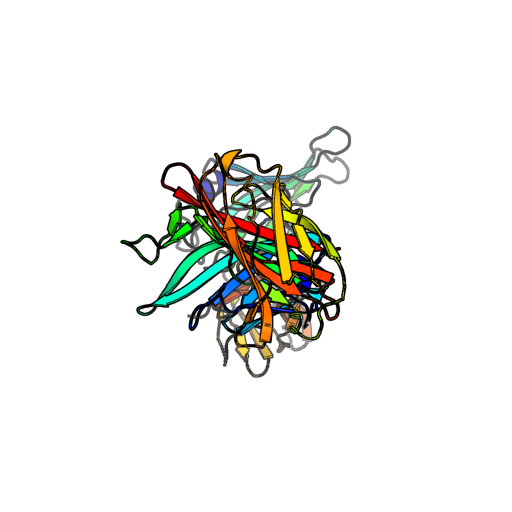8 C C . ASP B 1 66 ? -10.525 -5.995 38.640 1.00 24.70 61 ASP B C 1
ATOM 2299 O O . ASP B 1 66 ? -11.628 -6.324 38.195 1.00 21.56 61 ASP B O 1
ATOM 2304 N N . SER B 1 67 ? -10.192 -4.730 38.862 1.00 19.33 62 SER B N 1
ATOM 2305 C CA . SER B 1 67 ? -11.139 -3.658 38.575 1.00 24.23 62 SER B CA 1
ATOM 2306 C C . SER B 1 67 ? -10.786 -2.918 37.292 1.00 17.96 62 SER B C 1
ATOM 2307 O O . SER B 1 67 ? -9.613 -2.687 36.985 1.00 20.64 62 SER B O 1
ATOM 2310 N N . LEU B 1 68 ? -11.817 -2.583 36.521 1.00 16.69 63 LEU B N 1
ATOM 2311 C CA . LEU B 1 68 ? -11.668 -1.731 35.351 1.00 14.81 63 LEU B CA 1
ATOM 2312 C C . LEU B 1 68 ? -11.991 -0.298 35.767 1.00 13.03 63 LEU B C 1
ATOM 2313 O O . LEU B 1 68 ? -13.021 -0.060 36.403 1.00 16.62 63 LEU B O 1
ATOM 2318 N N . ASN B 1 69 ? -11.130 0.648 35.393 1.00 14.22 64 ASN B N 1
ATOM 2319 C CA . ASN B 1 69 ? -11.274 2.041 35.806 1.00 15.57 64 ASN B CA 1
ATOM 2320 C C . ASN B 1 69 ? -12.333 2.775 34.975 1.00 18.70 64 ASN B C 1
ATOM 2321 O O . ASN B 1 69 ? -12.008 3.503 34.035 1.00 20.80 64 ASN B O 1
ATOM 2326 N N . THR B 1 70 ? -13.598 2.596 35.342 1.00 17.32 65 THR B N 1
ATOM 2327 C CA . THR B 1 70 ? -14.711 3.171 34.590 1.00 18.20 65 THR B CA 1
ATOM 2328 C C . THR B 1 70 ? -14.839 4.672 34.793 1.00 19.51 65 THR B C 1
ATOM 2329 O O . THR B 1 70 ? -15.525 5.347 34.031 1.00 22.65 65 THR B O 1
ATOM 2333 N N . GLY B 1 71 ? -14.166 5.191 35.819 1.00 24.57 66 GLY B N 1
ATOM 2334 C CA . GLY B 1 71 ? -14.222 6.609 36.133 1.00 23.55 66 GLY B CA 1
ATOM 2335 C C . GLY B 1 71 ? -13.717 7.468 34.992 1.00 19.61 66 GLY B C 1
ATOM 2336 O O . GLY B 1 71 ? -14.083 8.641 34.862 1.00 23.06 66 GLY B O 1
ATOM 2337 N N . LYS B 1 72 ? -12.880 6.867 34.149 1.00 24.59 67 LYS B N 1
ATOM 2338 C CA . LYS B 1 72 ? -12.311 7.553 33.000 1.00 23.04 67 LYS B CA 1
ATOM 2339 C C . LYS B 1 72 ? -13.221 7.496 31.764 1.00 21.10 67 LYS B C 1
ATOM 2340 O O . LYS B 1 72 ? -12.969 8.184 30.771 1.00 24.70 67 LYS B O 1
ATOM 2346 N N . LEU B 1 73 ? -14.273 6.678 31.819 1.00 16.89 68 LEU B N 1
ATOM 2347 C CA . LEU B 1 73 ? -15.145 6.491 30.655 1.00 21.18 68 LEU B CA 1
ATOM 2348 C C . LEU B 1 73 ? -16.258 7.531 30.605 1.00 17.58 68 LEU B C 1
ATOM 2349 O O . LEU B 1 73 ? -16.691 8.043 31.633 1.00 19.16 68 LEU B O 1
ATOM 2354 N N . LYS B 1 74 ? -16.725 7.812 29.395 1.00 17.96 69 LYS B N 1
ATOM 2355 C CA . LYS B 1 74 ? -17.820 8.745 29.159 1.00 25.84 69 LYS B CA 1
ATOM 2356 C C . LYS B 1 74 ? -19.153 8.199 29.661 1.00 22.64 69 LYS B C 1
ATOM 2357 O O . LYS B 1 74 ? -19.517 7.061 29.371 1.00 22.58 69 LYS B O 1
ATOM 2363 N N . ASN B 1 75 ? -19.884 9.014 30.413 1.00 21.01 70 ASN B N 1
ATOM 2364 C CA . ASN B 1 75 ? -21.215 8.633 30.862 1.00 18.11 70 ASN B CA 1
ATOM 2365 C C . ASN B 1 75 ? -22.199 8.485 29.713 1.00 18.97 70 ASN B C 1
ATOM 2366 O O . ASN B 1 75 ? -22.147 9.235 28.737 1.00 19.44 70 ASN B O 1
ATOM 2371 N N . ASP B 1 76 ? -23.100 7.517 29.856 1.00 18.27 71 ASP B N 1
ATOM 2372 C CA . ASP B 1 76 ? -24.227 7.327 28.941 1.00 22.81 71 ASP B CA 1
ATOM 2373 C C . ASP B 1 76 ? -23.767 6.992 27.535 1.00 22.91 71 ASP B C 1
ATOM 2374 O O . ASP B 1 76 ? -24.427 7.350 26.557 1.00 21.32 71 ASP B O 1
ATOM 2379 N N . LYS B 1 77 ? -22.625 6.319 27.433 1.00 20.04 72 LYS B N 1
ATOM 2380 C CA . LYS B 1 77 ? -22.136 5.863 26.138 1.00 18.27 72 LYS B CA 1
ATOM 2381 C C . LYS B 1 77 ? -21.589 4.447 26.237 1.00 14.97 72 LYS B C 1
ATOM 2382 O O . LYS B 1 77 ? -21.191 4.007 27.317 1.00 15.34 72 LYS B O 1
ATOM 2388 N N . VAL B 1 78 ? -21.616 3.736 25.115 1.00 16.13 73 VAL B N 1
ATOM 2389 C CA . VAL B 1 78 ? -20.920 2.454 25.001 1.00 14.97 73 VAL B CA 1
ATOM 2390 C C . VAL B 1 78 ? -19.454 2.712 24.682 1.00 16.17 73 VAL B C 1
ATOM 2391 O O . VAL B 1 78 ? -19.132 3.275 23.634 1.00 16.59 73 VAL B O 1
ATOM 2395 N N . SER B 1 79 ? -18.572 2.310 25.591 1.00 13.31 74 SER B N 1
ATOM 2396 C CA . SER B 1 79 ? -17.143 2.310 25.326 1.00 13.03 74 SER B CA 1
ATOM 2397 C C . SER B 1 79 ? -16.714 0.919 24.871 1.00 16.31 74 SER B C 1
ATOM 2398 O O . SER B 1 79 ? -17.110 -0.076 25.469 1.00 14.74 74 SER B O 1
ATOM 2401 N N . ARG B 1 80 ? -15.902 0.852 23.820 1.00 15.82 75 ARG B N 1
ATOM 2402 C CA . ARG B 1 80 ? -15.564 -0.432 23.218 1.00 10.74 75 ARG B CA 1
ATOM 2403 C C . ARG B 1 80 ? -14.076 -0.735 23.294 1.00 17.02 75 ARG B C 1
ATOM 2404 O O . ARG B 1 80 ? -13.253 0.108 22.949 1.00 16.91 75 ARG B O 1
ATOM 2412 N N . PHE B 1 81 ? -13.745 -1.947 23.731 1.00 11.85 76 PHE B N 1
ATOM 2413 C CA . PHE B 1 81 ? -12.357 -2.407 23.766 1.00 10.04 76 PHE B CA 1
ATOM 2414 C C . PHE B 1 81 ? -12.224 -3.685 22.966 1.00 13.11 76 PHE B C 1
ATOM 2415 O O . PHE B 1 81 ? -13.076 -4.567 23.072 1.00 15.49 76 PHE B O 1
ATOM 2423 N N . ASP B 1 82 ? -11.151 -3.817 22.195 1.00 12.04 77 ASP B N 1
ATOM 2424 C CA . ASP B 1 82 ? -10.814 -5.135 21.652 1.00 12.88 77 ASP B CA 1
ATOM 2425 C C . ASP B 1 82 ? -10.391 -6.041 22.796 1.00 16.85 77 ASP B C 1
ATOM 2426 O O . ASP B 1 82 ? -9.647 -5.607 23.674 1.00 16.40 77 ASP B O 1
ATOM 2431 N N . PHE B 1 83 ? -10.851 -7.291 22.815 1.00 12.33 78 PHE B N 1
ATOM 2432 C CA . PHE B 1 83 ? -10.389 -8.180 23.873 1.00 12.82 78 PHE B CA 1
ATOM 2433 C C . PHE B 1 83 ? -9.846 -9.482 23.337 1.00 12.77 78 PHE B C 1
ATOM 2434 O O . PHE B 1 83 ? -10.182 -9.919 22.235 1.00 13.71 78 PHE B O 1
ATOM 2442 N N . ILE B 1 84 ? -8.951 -10.054 24.134 1.00 13.71 79 ILE B N 1
ATOM 2443 C CA . ILE B 1 84 ? -8.446 -11.409 23.950 1.00 13.30 79 ILE B CA 1
ATOM 2444 C C . ILE B 1 84 ? -8.520 -12.125 25.292 1.00 20.71 79 ILE B C 1
ATOM 2445 O O . ILE B 1 84 ? -8.015 -11.623 26.310 1.00 17.68 79 ILE B O 1
ATOM 2450 N N . ARG B 1 85 ? -9.173 -13.285 25.306 1.00 16.84 80 ARG B N 1
ATOM 2451 C CA . ARG B 1 85 ? -9.248 -14.111 26.503 1.00 14.38 80 ARG B CA 1
ATOM 2452 C C . ARG B 1 85 ? -8.269 -15.262 26.382 1.00 18.81 80 ARG B C 1
ATOM 2453 O O . ARG B 1 85 ? -8.380 -16.072 25.469 1.00 18.32 80 ARG B O 1
ATOM 2461 N N . GLN B 1 86 ? -7.312 -15.340 27.299 1.00 17.65 81 GLN B N 1
ATOM 2462 C CA . GLN B 1 86 ? -6.313 -16.391 27.223 1.00 24.92 81 GLN B CA 1
ATOM 2463 C C . GLN B 1 86 ? -6.296 -17.242 28.482 1.00 27.43 81 GLN B C 1
ATOM 2464 O O . GLN B 1 86 ? -6.754 -16.825 29.544 1.00 23.04 81 GLN B O 1
ATOM 2470 N N . ILE B 1 87 ? -5.781 -18.458 28.342 1.00 26.94 82 ILE B N 1
ATOM 2471 C CA . ILE B 1 87 ? -5.636 -19.361 29.468 1.00 27.56 82 ILE B CA 1
ATOM 2472 C C . ILE B 1 87 ? -4.434 -20.250 29.193 1.00 25.51 82 ILE B C 1
ATOM 2473 O O . ILE B 1 87 ? -4.027 -20.404 28.043 1.00 24.26 82 ILE B O 1
ATOM 2478 N N . GLU B 1 88 ? -3.843 -20.795 30.251 1.00 30.53 83 GLU B N 1
ATOM 2479 C CA . GLU B 1 88 ? -2.721 -21.711 30.112 1.00 30.71 83 GLU B CA 1
ATOM 2480 C C . GLU B 1 88 ? -3.214 -23.151 30.100 1.00 21.50 83 GLU B C 1
ATOM 2481 O O . GLU B 1 88 ? -3.840 -23.608 31.055 1.00 25.25 83 GLU B O 1
ATOM 2487 N N . VAL B 1 89 ? -2.944 -23.852 29.002 1.00 20.88 84 VAL B N 1
ATOM 2488 C CA . VAL B 1 89 ? -3.362 -25.244 28.848 1.00 18.94 84 VAL B CA 1
ATOM 2489 C C . VAL B 1 89 ? -2.262 -26.079 28.200 1.00 33.33 84 VAL B C 1
ATOM 2490 O O . VAL B 1 89 ? -1.876 -25.811 27.057 1.00 36.85 84 VAL B O 1
ATOM 2494 N N . ASP B 1 90 ? -1.783 -27.098 28.910 1.00 32.34 85 ASP B N 1
ATOM 2495 C CA . ASP B 1 90 ? -0.906 -28.104 28.305 1.00 36.35 85 ASP B CA 1
ATOM 2496 C C . ASP B 1 90 ? 0.352 -27.439 27.737 1.00 41.73 85 ASP B C 1
ATOM 2497 O O . ASP B 1 90 ? 0.704 -27.642 26.570 1.00 30.24 85 ASP B O 1
ATOM 2502 N N . GLY B 1 91 ? 1.001 -26.623 28.569 1.00 37.11 86 GLY B N 1
ATOM 2503 C CA . GLY B 1 91 ? 2.239 -25.951 28.206 1.00 40.17 86 GLY B CA 1
ATOM 2504 C C . GLY B 1 91 ? 2.108 -24.827 27.190 1.00 34.82 86 GLY B C 1
ATOM 2505 O O . GLY B 1 91 ? 3.104 -24.386 26.613 1.00 38.36 86 GLY B O 1
ATOM 2506 N N . GLN B 1 92 ? 0.884 -24.351 26.980 1.00 35.26 87 GLN B N 1
ATOM 2507 C CA . GLN B 1 92 ? 0.631 -23.348 25.953 1.00 38.71 87 GLN B CA 1
ATOM 2508 C C . GLN B 1 92 ? -0.235 -22.179 26.415 1.00 38.42 87 GLN B C 1
ATOM 2509 O O . GLN B 1 92 ? -1.161 -22.339 27.216 1.00 30.24 87 GLN B O 1
ATOM 2515 N N . LEU B 1 93 ? 0.079 -21.001 25.889 1.00 39.42 88 LEU B N 1
ATOM 2516 C CA . LEU B 1 93 ? -0.799 -19.849 26.011 1.00 38.06 88 LEU B CA 1
ATOM 2517 C C . LEU B 1 93 ? -1.860 -19.921 24.926 1.00 30.33 88 LEU B C 1
ATOM 2518 O O . LEU B 1 93 ? -1.557 -19.753 23.742 1.00 32.10 88 LEU B O 1
ATOM 2523 N N . ILE B 1 94 ? -3.102 -20.164 25.331 1.00 28.53 89 ILE B N 1
ATOM 2524 C CA . ILE B 1 94 ? -4.192 -20.387 24.384 1.00 30.56 89 ILE B CA 1
ATOM 2525 C C . ILE B 1 94 ? -5.189 -19.236 24.392 1.00 23.82 89 ILE B C 1
ATOM 2526 O O . ILE B 1 94 ? -5.635 -18.814 25.453 1.00 26.28 89 ILE B O 1
ATOM 2531 N N . THR B 1 95 ? -5.523 -18.724 23.213 1.00 23.15 90 THR B N 1
ATOM 2532 C CA . THR B 1 95 ? -6.645 -17.802 23.102 1.00 22.05 90 THR B CA 1
ATOM 2533 C C . THR B 1 95 ? -7.948 -18.590 22.994 1.00 17.60 90 THR B C 1
ATOM 2534 O O . THR B 1 95 ? -8.139 -19.355 22.036 1.00 17.59 90 THR B O 1
ATOM 2538 N N . LEU B 1 96 ? -8.823 -18.412 23.988 1.00 15.52 91 LEU B N 1
ATOM 2539 C CA . LEU B 1 96 ? -10.138 -19.066 24.013 1.00 15.14 91 LEU B CA 1
ATOM 2540 C C . LEU B 1 96 ? -11.162 -18.289 23.209 1.00 12.58 91 LEU B C 1
ATOM 2541 O O . LEU B 1 96 ? -11.994 -18.880 22.517 1.00 13.61 91 LEU B O 1
ATOM 2546 N N . GLU B 1 97 ? -11.112 -16.963 23.339 1.00 15.29 92 GLU B N 1
ATOM 2547 C CA . GLU B 1 97 ? -12.035 -16.063 22.656 1.00 13.40 92 GLU B CA 1
ATOM 2548 C C . GLU B 1 97 ? -11.352 -14.754 22.333 1.00 14.16 92 GLU B C 1
ATOM 2549 O O . GLU B 1 97 ? -10.475 -14.309 23.071 1.00 14.58 92 GLU B O 1
ATOM 2555 N N . SER B 1 98 ? -11.759 -14.127 21.237 1.00 14.01 93 SER B N 1
ATOM 2556 C CA . SER B 1 98 ? -11.429 -12.718 21.024 1.00 12.71 93 SER B CA 1
ATOM 2557 C C . SER B 1 98 ? -12.655 -12.040 20.453 1.00 15.92 93 SER B C 1
ATOM 2558 O O . SER B 1 98 ? -13.549 -12.703 19.925 1.00 14.73 93 SER B O 1
ATOM 2561 N N . GLY B 1 99 ? -12.719 -10.719 20.582 1.00 12.91 94 GLY B N 1
ATOM 2562 C CA . GLY B 1 99 ? -13.899 -9.999 20.158 1.00 12.72 94 GLY B CA 1
ATOM 2563 C C . GLY B 1 99 ? -13.901 -8.589 20.693 1.00 11.33 94 GLY B C 1
ATOM 2564 O O . GLY B 1 99 ? -12.840 -7.996 20.889 1.00 13.46 94 GLY B O 1
ATOM 2565 N N . GLU B 1 100 ? -15.100 -8.065 20.926 1.00 10.74 95 GLU B N 1
ATOM 2566 C CA . GLU B 1 100 ? -15.255 -6.724 21.459 1.00 13.23 95 GLU B CA 1
ATOM 2567 C C . GLU B 1 100 ? -15.938 -6.733 22.824 1.00 13.49 95 GLU B C 1
ATOM 2568 O O . GLU B 1 100 ? -16.970 -7.388 23.034 1.00 12.99 95 GLU B O 1
ATOM 2574 N N . PHE B 1 101 ? -15.337 -5.974 23.734 1.00 11.63 96 PHE B N 1
ATOM 2575 C CA . PHE B 1 101 ? -15.817 -5.750 25.085 1.00 13.82 96 PHE B CA 1
ATOM 2576 C C . PHE B 1 101 ? -16.569 -4.415 25.072 1.00 11.35 96 PHE B C 1
ATOM 2577 O O . PHE B 1 101 ? -15.955 -3.357 24.882 1.00 12.73 96 PHE B O 1
ATOM 2585 N N . GLN B 1 102 ? -17.898 -4.475 25.210 1.00 9.28 97 GLN B N 1
ATOM 2586 C CA . GLN B 1 102 ? -18.737 -3.274 25.175 1.00 11.52 97 GLN B CA 1
ATOM 2587 C C . GLN B 1 102 ? -19.225 -2.933 26.576 1.00 11.50 97 GLN B C 1
ATOM 2588 O O . GLN B 1 102 ? -19.898 -3.746 27.227 1.00 16.64 97 GLN B O 1
ATOM 2594 N N . ILE B 1 103 ? -18.908 -1.736 27.052 1.00 12.56 98 ILE B N 1
ATOM 2595 C CA . ILE B 1 103 ? -19.389 -1.383 28.373 1.00 11.25 98 ILE B CA 1
ATOM 2596 C C . ILE B 1 103 ? -20.202 -0.103 28.322 1.00 13.45 98 ILE B C 1
ATOM 2597 O O . ILE B 1 103 ? -19.752 0.926 27.810 1.00 16.30 98 ILE B O 1
ATOM 2602 N N . TYR B 1 104 ? -21.432 -0.197 28.810 1.00 14.12 99 TYR B N 1
ATOM 2603 C CA . TYR B 1 104 ? -22.298 0.969 28.881 1.00 15.05 99 TYR B CA 1
ATOM 2604 C C . TYR B 1 104 ? -22.229 1.527 30.281 1.00 14.32 99 TYR B C 1
ATOM 2605 O O . TYR B 1 104 ? -22.646 0.875 31.238 1.00 13.70 99 TYR B O 1
ATOM 2614 N N . LYS B 1 105 ? -21.698 2.737 30.391 1.00 16.68 100 LYS B N 1
ATOM 2615 C CA . LYS B 1 105 ? -21.449 3.352 31.682 1.00 15.26 100 LYS B CA 1
ATOM 2616 C C . LYS B 1 105 ? -22.443 4.461 32.012 1.00 17.80 100 LYS B C 1
ATOM 2617 O O . LYS B 1 105 ? -22.746 5.308 31.166 1.00 21.09 100 LYS B O 1
ATOM 2623 N N . GLN B 1 106 ? -22.937 4.424 33.248 1.00 19.69 101 GLN B N 1
ATOM 2624 C CA . GLN B 1 106 ? -23.759 5.485 33.827 1.00 20.21 101 GLN B CA 1
ATOM 2625 C C . GLN B 1 106 ? -23.054 6.036 35.068 1.00 28.23 101 GLN B C 1
ATOM 2626 O O . GLN B 1 106 ? -21.910 5.673 35.355 1.00 26.18 101 GLN B O 1
ATOM 2632 N N . ASP B 1 107 ? -23.729 6.898 35.817 1.00 25.54 102 ASP B N 1
ATOM 2633 C CA . ASP B 1 107 ? -23.097 7.513 36.982 1.00 24.21 102 ASP B CA 1
ATOM 2634 C C . ASP B 1 107 ? -22.907 6.587 38.180 1.00 26.85 102 ASP B C 1
ATOM 2635 O O . ASP B 1 107 ? -21.943 6.735 38.924 1.00 28.49 102 ASP B O 1
ATOM 2640 N N . HIS B 1 108 ? -23.817 5.641 38.373 1.00 20.72 103 HIS B N 1
ATOM 2641 C CA . HIS B 1 108 ? -23.742 4.739 39.515 1.00 24.38 103 HIS B CA 1
ATOM 2642 C C . HIS B 1 108 ? -23.652 3.283 39.090 1.00 19.95 103 HIS B C 1
ATOM 2643 O O . HIS B 1 108 ? -23.657 2.389 39.936 1.00 24.34 103 HIS B O 1
ATOM 2650 N N . SER B 1 109 ? -23.607 3.034 37.783 1.00 17.71 104 SER B N 1
ATOM 2651 C CA . SER B 1 109 ? -23.741 1.662 37.294 1.00 15.92 104 SER B CA 1
ATOM 2652 C C . SER B 1 109 ? -23.083 1.474 35.931 1.00 16.95 104 SER B C 1
ATOM 2653 O O . SER B 1 109 ? -22.845 2.437 35.211 1.00 17.73 104 SER B O 1
ATOM 2656 N N . ALA B 1 110 ? -22.778 0.226 35.593 1.00 15.30 105 ALA B N 1
ATOM 2657 C CA . ALA B 1 110 ? -22.316 -0.104 34.247 1.00 18.31 105 ALA B CA 1
ATOM 2658 C C . ALA B 1 110 ? -22.691 -1.541 33.939 1.00 14.43 105 ALA B C 1
ATOM 2659 O O . ALA B 1 110 ? -22.834 -2.368 34.847 1.00 16.13 105 ALA B O 1
ATOM 2661 N N . VAL B 1 111 ? -22.878 -1.836 32.658 1.00 12.92 106 VAL B N 1
ATOM 2662 C CA . VAL B 1 111 ? -23.168 -3.197 32.239 1.00 16.53 106 VAL B CA 1
ATOM 2663 C C . VAL B 1 111 ? -22.310 -3.502 31.026 1.00 9.51 106 VAL B C 1
ATOM 2664 O O . VAL B 1 111 ? -22.122 -2.660 30.146 1.00 12.93 106 VAL B O 1
ATOM 2668 N N . VAL B 1 112 ? -21.741 -4.701 31.030 1.00 11.98 107 VAL B N 1
ATOM 2669 C CA . VAL B 1 112 ? -20.796 -5.129 30.004 1.00 12.19 107 VAL B CA 1
ATOM 2670 C C . VAL B 1 112 ? -21.425 -6.214 29.155 1.00 11.49 107 VAL B C 1
ATOM 2671 O O . VAL B 1 112 ? -22.083 -7.111 29.684 1.00 14.94 107 VAL B O 1
ATOM 2675 N N . ALA B 1 113 ? -21.262 -6.111 27.840 1.00 10.95 108 ALA B N 1
ATOM 2676 C CA . ALA B 1 113 ? -21.556 -7.224 26.958 1.00 11.69 108 ALA B CA 1
ATOM 2677 C C . ALA B 1 113 ? -20.313 -7.579 26.161 1.00 11.23 108 ALA B C 1
ATOM 2678 O O . ALA B 1 113 ? -19.483 -6.728 25.861 1.00 13.44 108 ALA B O 1
ATOM 2680 N N . LEU B 1 114 ? -20.212 -8.851 25.799 1.00 11.04 109 LEU B N 1
ATOM 2681 C CA . LEU B 1 114 ? -19.107 -9.330 24.988 1.00 11.68 109 LEU B CA 1
ATOM 2682 C C . LEU B 1 114 ? -19.623 -9.766 23.634 1.00 14.54 109 LEU B C 1
ATOM 2683 O O . LEU B 1 114 ? -20.488 -10.641 23.562 1.00 13.11 109 LEU B O 1
ATOM 2688 N N . GLN B 1 115 ? -19.111 -9.147 22.572 1.00 11.01 110 GLN B N 1
ATOM 2689 C CA . GLN B 1 115 ? -19.355 -9.629 21.220 1.00 12.92 110 GLN B CA 1
ATOM 2690 C C . GLN B 1 115 ? -18.192 -10.525 20.842 1.00 13.71 110 GLN B C 1
ATOM 2691 O O . GLN B 1 115 ? -17.097 -10.047 20.568 1.00 12.04 110 GLN B O 1
ATOM 2697 N N . ILE B 1 116 ? -18.431 -11.825 20.842 1.00 11.31 111 ILE B N 1
ATOM 2698 C CA . ILE B 1 116 ? -17.402 -12.774 20.458 1.00 11.15 111 ILE B CA 1
ATOM 2699 C C . ILE B 1 116 ? -17.262 -12.782 18.941 1.00 10.16 111 ILE B C 1
ATOM 2700 O O . ILE B 1 116 ? -18.272 -12.802 18.234 1.00 11.10 111 ILE B O 1
ATOM 2705 N N . GLU B 1 117 ? -16.026 -12.756 18.439 1.00 10.14 112 GLU B N 1
ATOM 2706 C CA A GLU B 1 117 ? -15.781 -12.855 17.002 0.75 13.97 112 GLU B CA 1
ATOM 2707 C CA B GLU B 1 117 ? -15.780 -12.851 16.996 0.25 13.90 112 GLU B CA 1
ATOM 2708 C C . GLU B 1 117 ? -15.077 -14.167 16.673 1.00 13.83 112 GLU B C 1
ATOM 2709 O O . GLU B 1 117 ? -15.380 -14.806 15.669 1.00 14.07 112 GLU B O 1
ATOM 2720 N N . LYS B 1 118 ? -14.132 -14.562 17.526 1.00 10.94 113 LYS B N 1
ATOM 2721 C CA . LYS B 1 118 ? -13.352 -15.776 17.293 1.00 12.49 113 LYS B CA 1
ATOM 2722 C C . LYS B 1 118 ? -13.266 -16.637 18.533 1.00 14.24 113 LYS B C 1
ATOM 2723 O O . LYS B 1 118 ? -13.251 -16.133 19.649 1.00 13.61 113 LYS B O 1
ATOM 2729 N N . ILE B 1 119 ? -13.177 -17.944 18.321 1.00 11.60 114 ILE B N 1
ATOM 2730 C CA . ILE B 1 119 ? -12.954 -18.893 19.405 1.00 11.96 114 ILE B CA 1
ATOM 2731 C C . ILE B 1 119 ? -11.838 -19.852 19.004 1.00 13.55 114 ILE B C 1
ATOM 2732 O O . ILE B 1 119 ? -11.484 -19.954 17.822 1.00 14.63 114 ILE B O 1
ATOM 2737 N N . ASN B 1 120 ? -11.268 -20.555 19.968 1.00 14.03 115 ASN B N 1
ATOM 2738 C CA . ASN B 1 120 ? -10.271 -21.537 19.582 1.00 15.53 115 ASN B CA 1
ATOM 2739 C C . ASN B 1 120 ? -10.933 -22.652 18.776 1.00 15.52 115 ASN B C 1
ATOM 2740 O O . ASN B 1 120 ? -12.067 -23.041 19.041 1.00 13.91 115 ASN B O 1
ATOM 2745 N N . ASN B 1 121 ? -10.217 -23.124 17.761 1.00 14.04 116 ASN B N 1
ATOM 2746 C CA . ASN B 1 121 ? -10.605 -24.290 16.990 1.00 15.54 116 ASN B CA 1
ATOM 2747 C C . ASN B 1 121 ? -10.764 -25.471 17.933 1.00 16.80 116 ASN B C 1
ATOM 2748 O O . ASN B 1 121 ? -9.837 -25.782 18.679 1.00 14.12 116 ASN B O 1
ATOM 2753 N N . PRO B 1 122 ? -11.942 -26.118 17.929 1.00 17.78 117 PRO B N 1
ATOM 2754 C CA . PRO B 1 122 ? -12.178 -27.224 18.870 1.00 16.17 117 PRO B CA 1
ATOM 2755 C C . PRO B 1 122 ? -11.204 -28.395 18.672 1.00 19.20 117 PRO B C 1
ATOM 2756 O O . PRO B 1 122 ? -10.985 -29.178 19.600 1.00 17.03 117 PRO B O 1
ATOM 2760 N N . ASP B 1 123 ? -10.630 -28.500 17.479 1.00 16.90 118 ASP B N 1
ATOM 2761 C CA . ASP B 1 123 ? -9.744 -29.607 17.136 1.00 20.89 118 ASP B CA 1
ATOM 2762 C C . ASP B 1 123 ? -8.277 -29.208 17.138 1.00 25.29 118 ASP B C 1
ATOM 2763 O O . ASP B 1 123 ? -7.398 -30.062 17.066 1.00 29.22 118 ASP B O 1
ATOM 2768 N N . LYS B 1 124 ? -8.019 -27.907 17.191 1.00 17.85 119 LYS B N 1
ATOM 2769 C CA . LYS B 1 124 ? -6.657 -27.369 17.198 1.00 21.32 119 LYS B CA 1
ATOM 2770 C C . LYS B 1 124 ? -6.619 -26.155 18.113 1.00 19.31 119 LYS B C 1
ATOM 2771 O O . LYS B 1 124 ? -6.827 -25.035 17.660 1.00 20.36 119 LYS B O 1
ATOM 2777 N N . ILE B 1 125 ? -6.347 -26.367 19.396 1.00 18.23 120 ILE B N 1
ATOM 2778 C CA . ILE B 1 125 ? -6.569 -25.303 20.376 1.00 14.21 120 ILE B CA 1
ATOM 2779 C C . ILE B 1 125 ? -5.648 -24.091 20.185 1.00 13.81 120 ILE B C 1
ATOM 2780 O O . ILE B 1 125 ? -5.933 -23.006 20.714 1.00 17.97 120 ILE B O 1
ATOM 2785 N N . ASP B 1 126 ? -4.576 -24.276 19.410 1.00 17.33 121 ASP B N 1
ATOM 2786 C CA A ASP B 1 126 ? -3.610 -23.212 19.154 0.63 24.53 121 ASP B CA 1
ATOM 2787 C CA B ASP B 1 126 ? -3.597 -23.223 19.131 0.37 24.51 121 ASP B CA 1
ATOM 2788 C C . ASP B 1 126 ? -4.065 -22.288 18.031 1.00 23.59 121 ASP B C 1
ATOM 2789 O O . ASP B 1 126 ? -3.399 -21.302 17.718 1.00 24.92 121 ASP B O 1
ATOM 2798 N N . SER B 1 127 ? -5.195 -22.615 17.423 1.00 19.33 122 SER B N 1
ATOM 2799 C CA A SER B 1 127 ? -5.682 -21.879 16.268 0.55 20.59 122 SER B CA 1
ATOM 2800 C CA B SER B 1 127 ? -5.675 -21.868 16.272 0.45 20.59 122 SER B CA 1
ATOM 2801 C C . SER B 1 127 ? -7.092 -21.372 16.528 1.00 18.73 122 SER B C 1
ATOM 2802 O O . SER B 1 127 ? -7.802 -21.931 17.360 1.00 19.62 122 SER B O 1
ATOM 2807 N N . LEU B 1 128 ? -7.493 -20.326 15.803 1.00 18.19 123 LEU B N 1
ATOM 2808 C CA . LEU B 1 128 ? -8.824 -19.749 15.958 1.00 12.52 123 LEU B CA 1
ATOM 2809 C C . LEU B 1 128 ? -9.745 -20.025 14.779 1.00 20.16 123 LEU B C 1
ATOM 2810 O O . LEU B 1 128 ? -9.295 -20.261 13.658 1.00 22.60 123 LEU B O 1
ATOM 2815 N N . ILE B 1 129 ? -11.046 -20.000 15.047 1.00 15.21 124 ILE B N 1
ATOM 2816 C CA . ILE B 1 129 ? -12.040 -20.010 13.983 1.00 13.56 124 ILE B CA 1
ATOM 2817 C C . ILE B 1 129 ? -13.014 -18.885 14.252 1.00 17.94 124 ILE B C 1
ATOM 2818 O O . ILE B 1 129 ? -13.160 -18.440 15.390 1.00 18.82 124 ILE B O 1
ATOM 2823 N N . ASN B 1 130 ? -13.671 -18.420 13.200 1.00 18.02 125 ASN B N 1
ATOM 2824 C CA . ASN B 1 130 ? -14.685 -17.396 13.357 1.00 18.67 125 ASN B CA 1
ATOM 2825 C C . ASN B 1 130 ? -15.981 -18.022 13.840 1.00 18.91 125 ASN B C 1
ATOM 2826 O O . ASN B 1 130 ? -16.513 -18.932 13.207 1.00 18.91 125 ASN B O 1
ATOM 2831 N N . GLN B 1 131 ? -16.477 -17.536 14.969 1.00 13.26 126 GLN B N 1
ATOM 2832 C CA . GLN B 1 131 ? -17.772 -17.950 15.483 1.00 13.35 126 GLN B CA 1
ATOM 2833 C C . GLN B 1 131 ? -18.309 -16.854 16.389 1.00 13.74 126 GLN B C 1
ATOM 2834 O O . GLN B 1 131 ? -17.836 -16.675 17.506 1.00 15.09 126 GLN B O 1
ATOM 2840 N N . ARG B 1 132 ? -19.297 -16.129 15.879 1.00 16.41 127 ARG B N 1
ATOM 2841 C CA . ARG B 1 132 ? -19.870 -14.990 16.584 1.00 13.49 127 ARG B CA 1
ATOM 2842 C C . ARG B 1 132 ? -20.965 -15.384 17.569 1.00 16.37 127 ARG B C 1
ATOM 2843 O O . ARG B 1 132 ? -21.792 -16.257 17.297 1.00 17.59 127 ARG B O 1
ATOM 2851 N N . SER B 1 133 ? -20.940 -14.739 18.727 1.00 12.56 128 SER B N 1
ATOM 2852 C CA . SER B 1 133 ? -22.017 -14.820 19.703 1.00 13.54 128 SER B CA 1
ATOM 2853 C C . SER B 1 133 ? -21.975 -13.548 20.525 1.00 13.53 128 SER B C 1
ATOM 2854 O O . SER B 1 133 ? -21.027 -12.776 20.426 1.00 13.95 128 SER B O 1
ATOM 2857 N N . PHE B 1 134 ? -23.013 -13.318 21.323 1.00 12.02 129 PHE B N 1
ATOM 2858 C CA . PHE B 1 134 ? -23.104 -12.102 22.123 1.00 10.92 129 PHE B CA 1
ATOM 2859 C C . PHE B 1 134 ? -23.723 -12.432 23.473 1.00 15.32 129 PHE B C 1
ATOM 2860 O O . PHE B 1 134 ? -24.793 -13.042 23.533 1.00 14.85 129 PHE B O 1
ATOM 2868 N N . ARG B 1 135 ? -23.048 -12.059 24.554 1.00 12.15 130 ARG B N 1
ATOM 2869 C CA . ARG B 1 135 ? -23.598 -12.302 25.885 1.00 11.04 130 ARG B CA 1
ATOM 2870 C C . ARG B 1 135 ? -23.357 -11.113 26.814 1.00 13.48 130 ARG B C 1
ATOM 2871 O O . ARG B 1 135 ? -22.370 -10.386 26.686 1.00 13.73 130 ARG B O 1
ATOM 2879 N N . VAL B 1 136 ? -24.276 -10.907 27.746 1.00 11.68 131 VAL B N 1
ATOM 2880 C CA . VAL B 1 136 ? -24.087 -9.877 28.750 1.00 9.95 131 VAL B CA 1
ATOM 2881 C C . VAL B 1 136 ? -23.240 -10.479 29.865 1.00 17.23 131 VAL B C 1
ATOM 2882 O O . VAL B 1 136 ? -23.493 -11.607 30.311 1.00 17.71 131 VAL B O 1
ATOM 2886 N N . SER B 1 137 ? -22.216 -9.754 30.296 1.00 13.36 132 SER B N 1
ATOM 2887 C CA A SER B 1 137 ? -21.324 -10.289 31.319 0.44 15.38 132 SER B CA 1
ATOM 2888 C CA B SER B 1 137 ? -21.293 -10.250 31.300 0.56 15.33 132 SER B CA 1
ATOM 2889 C C . SER B 1 137 ? -21.450 -9.492 32.610 1.00 20.82 132 SER B C 1
ATOM 2890 O O . SER B 1 137 ? -22.474 -9.582 33.288 1.00 27.46 132 SER B O 1
ATOM 2895 N N . ASP B 1 138 ? -20.429 -8.724 32.958 1.00 22.36 133 ASP B N 1
ATOM 2896 C CA . ASP B 1 138 ? -20.439 -8.049 34.244 1.00 18.49 133 ASP B CA 1
ATOM 2897 C C . ASP B 1 138 ? -21.468 -6.940 34.348 1.00 16.60 133 ASP B C 1
ATOM 2898 O O . ASP B 1 138 ? -21.799 -6.253 33.379 1.00 24.27 133 ASP B O 1
ATOM 2903 N N . LEU B 1 139 ? -21.959 -6.786 35.567 1.00 20.40 134 LEU B N 1
ATOM 2904 C CA . LEU B 1 139 ? -22.950 -5.800 35.910 1.00 18.77 134 LEU B CA 1
ATOM 2905 C C . LEU B 1 139 ? -22.608 -5.357 37.311 1.00 28.79 134 LEU B C 1
ATOM 2906 O O . LEU B 1 139 ? -22.476 -6.191 38.213 1.00 21.28 134 LEU B O 1
ATOM 2911 N N . GLY B 1 140 ? -22.421 -4.063 37.505 1.00 22.03 135 GLY B N 1
ATOM 2912 C CA . GLY B 1 140 ? -22.106 -3.604 38.837 1.00 23.57 135 GLY B CA 1
ATOM 2913 C C . GLY B 1 140 ? -22.179 -2.111 39.039 1.00 23.80 135 GLY B C 1
ATOM 2914 O O . GLY B 1 140 ? -22.585 -1.353 38.157 1.00 20.61 135 GLY B O 1
ATOM 2915 N N . GLY B 1 141 ? -21.770 -1.700 40.232 1.00 22.91 136 GLY B N 1
ATOM 2916 C CA . GLY B 1 141 ? -21.834 -0.315 40.637 1.00 23.32 136 GLY B CA 1
ATOM 2917 C C . GLY B 1 141 ? -22.340 -0.263 42.060 1.00 15.60 136 GLY B C 1
ATOM 2918 O O . GLY B 1 141 ? -22.340 -1.275 42.774 1.00 21.91 136 GLY B O 1
ATOM 2919 N N . GLU B 1 142 ? -22.788 0.917 42.471 1.00 21.16 137 GLU B N 1
ATOM 2920 C CA . GLU B 1 142 ? -23.296 1.109 43.817 1.00 26.63 137 GLU B CA 1
ATOM 2921 C C . GLU B 1 142 ? -24.717 0.580 43.949 1.00 21.94 137 GLU B C 1
ATOM 2922 O O . GLU B 1 142 ? -25.674 1.344 43.822 1.00 22.40 137 GLU B O 1
ATOM 2928 N N . HIS B 1 143 ? -24.851 -0.717 44.214 1.00 19.84 138 HIS B N 1
ATOM 2929 C CA . HIS B 1 143 ? -26.167 -1.336 44.354 1.00 17.67 138 HIS B CA 1
ATOM 2930 C C . HIS B 1 143 ? -27.040 -0.588 45.360 1.00 24.53 138 HIS B C 1
ATOM 2931 O O . HIS B 1 143 ? -26.583 -0.225 46.443 1.00 24.85 138 HIS B O 1
ATOM 2938 N N . THR B 1 144 ? -28.291 -0.351 44.985 1.00 19.80 139 THR B N 1
ATOM 2939 C CA . THR B 1 144 ? -29.279 0.240 45.872 1.00 21.57 139 THR B CA 1
ATOM 2940 C C . THR B 1 144 ? -29.729 -0.771 46.911 1.00 24.22 139 THR B C 1
ATOM 2941 O O . THR B 1 144 ? -30.287 -1.812 46.568 1.00 25.43 139 THR B O 1
ATOM 2945 N N . ALA B 1 145 ? -29.501 -0.470 48.184 1.00 23.01 140 ALA B N 1
ATOM 2946 C CA . ALA B 1 145 ? -30.004 -1.330 49.245 1.00 25.56 140 ALA B CA 1
ATOM 2947 C C . ALA B 1 145 ? -31.518 -1.268 49.244 1.00 23.45 140 ALA B C 1
ATOM 2948 O O . ALA B 1 145 ? -32.093 -0.248 48.872 1.00 26.63 140 ALA B O 1
ATOM 2950 N N . PHE B 1 146 ? -32.172 -2.351 49.646 1.00 23.19 141 PHE B N 1
ATOM 2951 C CA . PHE B 1 146 ? -33.630 -2.365 49.658 1.00 20.95 141 PHE B CA 1
ATOM 2952 C C . PHE B 1 146 ? -34.226 -1.271 50.554 1.00 28.29 141 PHE B C 1
ATOM 2953 O O . PHE B 1 146 ? -35.333 -0.794 50.293 1.00 33.32 141 PHE B O 1
ATOM 2961 N N . ASN B 1 147 ? -33.499 -0.857 51.591 1.00 32.65 142 ASN B N 1
ATOM 2962 C CA . ASN B 1 147 ? -33.988 0.218 52.454 1.00 26.81 142 ASN B CA 1
ATOM 2963 C C . ASN B 1 147 ? -33.543 1.600 51.965 1.00 30.51 142 ASN B C 1
ATOM 2964 O O . ASN B 1 147 ? -33.676 2.597 52.676 1.00 30.41 142 ASN B O 1
ATOM 2969 N N . GLN B 1 148 ? -33.015 1.653 50.747 1.00 26.11 143 GLN B N 1
ATOM 2970 C CA . GLN B 1 148 ? -32.658 2.927 50.132 1.00 24.01 143 GLN B CA 1
ATOM 2971 C C . GLN B 1 148 ? -33.665 3.312 49.048 1.00 26.74 143 GLN B C 1
ATOM 2972 O O . GLN B 1 148 ? -33.487 4.318 48.350 1.00 26.39 143 GLN B O 1
ATOM 2978 N N . LEU B 1 149 ? -34.730 2.523 48.915 1.00 25.55 144 LEU B N 1
ATOM 2979 C CA . LEU B 1 149 ? -35.764 2.815 47.927 1.00 23.82 144 LEU B CA 1
ATOM 2980 C C . LEU B 1 149 ? -36.536 4.077 48.294 1.00 24.61 144 LEU B C 1
ATOM 2981 O O . LEU B 1 149 ? -36.950 4.250 49.446 1.00 21.79 144 LEU B O 1
ATOM 2986 N N . PRO B 1 150 ? -36.728 4.969 47.315 1.00 23.89 145 PRO B N 1
ATOM 2987 C CA . PRO B 1 150 ? -37.599 6.126 47.516 1.00 21.36 145 PRO B CA 1
ATOM 2988 C C . PRO B 1 150 ? -39.037 5.708 47.738 1.00 21.27 145 PRO B C 1
ATOM 2989 O O . PRO B 1 150 ? -39.380 4.532 47.622 1.00 23.71 145 PRO B O 1
ATOM 2993 N N . SER B 1 151 ? -39.877 6.677 48.056 1.00 18.73 146 SER B N 1
ATOM 2994 C CA . SER B 1 151 ? -41.312 6.452 48.021 1.00 21.96 146 SER B CA 1
ATOM 2995 C C . SER B 1 151 ? -41.833 6.803 46.636 1.00 26.19 146 SER B C 1
ATOM 2996 O O . SER B 1 151 ? -41.153 7.480 45.862 1.00 28.36 146 SER B O 1
ATOM 2999 N N . GLY B 1 152 ? -43.037 6.340 46.323 1.00 19.34 147 GLY B N 1
ATOM 3000 C CA . GLY B 1 152 ? -43.701 6.746 45.098 1.00 19.25 147 GLY B CA 1
ATOM 3001 C C . GLY B 1 152 ? -43.227 5.989 43.870 1.00 23.19 147 GLY B C 1
ATOM 3002 O O . GLY B 1 152 ? -43.041 4.773 43.921 1.00 23.17 147 GLY B O 1
ATOM 3003 N N . LYS B 1 153 ? -43.041 6.717 42.771 1.00 21.80 148 LYS B N 1
ATOM 3004 C CA . LYS B 1 153 ? -42.708 6.109 41.483 1.00 21.43 148 LYS B CA 1
ATOM 3005 C C . LYS B 1 153 ? -41.455 6.708 40.855 1.00 20.80 148 LYS B C 1
ATOM 3006 O O . LYS B 1 153 ? -41.031 7.807 41.201 1.00 22.67 148 LYS B O 1
ATOM 3012 N N . ALA B 1 154 ? -40.865 5.989 39.906 1.00 18.98 149 ALA B N 1
ATOM 3013 C CA . ALA B 1 154 ? -39.789 6.556 39.111 1.00 24.38 149 ALA B CA 1
ATOM 3014 C C . ALA B 1 154 ? -39.871 5.988 37.705 1.00 18.16 149 ALA B C 1
ATOM 3015 O O . ALA B 1 154 ? -40.441 4.918 37.506 1.00 18.82 149 ALA B O 1
ATOM 3017 N N . GLU B 1 155 ? -39.325 6.723 36.748 1.00 20.25 150 GLU B N 1
ATOM 3018 C CA . GLU B 1 155 ? -39.211 6.232 35.381 1.00 20.92 150 GLU B CA 1
ATOM 3019 C C . GLU B 1 155 ? -37.777 6.335 34.925 1.00 17.99 150 GLU B C 1
ATOM 3020 O O . GLU B 1 155 ? -37.091 7.317 35.211 1.00 17.32 150 GLU B O 1
ATOM 3026 N N . TYR B 1 156 ? -37.344 5.337 34.167 1.00 16.31 151 TYR B N 1
ATOM 3027 C CA . TYR B 1 156 ? -35.961 5.253 33.721 1.00 18.04 151 TYR B CA 1
ATOM 3028 C C . TYR B 1 156 ? -35.926 5.227 32.203 1.00 14.99 151 TYR B C 1
ATOM 3029 O O . TYR B 1 156 ? -36.780 4.584 31.580 1.00 20.87 151 TYR B O 1
ATOM 3038 N N . HIS B 1 157 ? -34.970 5.938 31.615 1.00 16.99 152 HIS B N 1
ATOM 3039 C CA . HIS B 1 157 ? -34.754 5.891 30.178 1.00 13.14 152 HIS B CA 1
ATOM 3040 C C . HIS B 1 157 ? -33.303 5.582 29.898 1.00 14.78 152 HIS B C 1
ATOM 3041 O O . HIS B 1 157 ? -32.426 6.092 30.579 1.00 15.47 152 HIS B O 1
ATOM 3048 N N . GLY B 1 158 ? -33.040 4.758 28.897 1.00 16.15 153 GLY B N 1
ATOM 3049 C CA . GLY B 1 158 ? -31.665 4.486 28.554 1.00 13.88 153 GLY B CA 1
ATOM 3050 C C . GLY B 1 158 ? -31.542 3.606 27.337 1.00 16.36 153 GLY B C 1
ATOM 3051 O O . GLY B 1 158 ? -32.369 3.660 26.428 1.00 14.43 153 GLY B O 1
ATOM 3052 N N . LYS B 1 159 ? -30.509 2.777 27.345 1.00 12.02 154 LYS B N 1
ATOM 3053 C CA . LYS B 1 159 ? -30.098 2.047 26.159 1.00 13.61 154 LYS B CA 1
ATOM 3054 C C . LYS B 1 159 ? -30.418 0.568 26.270 1.00 11.28 154 LYS B C 1
ATOM 3055 O O . LYS B 1 159 ? -30.355 -0.021 27.355 1.00 12.02 154 LYS B O 1
ATOM 3061 N N . ALA B 1 160 ? -30.774 -0.019 25.136 1.00 10.46 155 ALA B N 1
ATOM 3062 C CA . ALA B 1 160 ? -30.811 -1.471 24.986 1.00 13.66 155 ALA B CA 1
ATOM 3063 C C . ALA B 1 160 ? -29.812 -1.798 23.904 1.00 13.44 155 ALA B C 1
ATOM 3064 O O . ALA B 1 160 ? -29.915 -1.247 22.804 1.00 13.65 155 ALA B O 1
ATOM 3066 N N . PHE B 1 161 ? -28.851 -2.677 24.183 1.00 12.61 156 PHE B N 1
ATOM 3067 C CA . PHE B 1 161 ? -27.896 -3.024 23.135 1.00 11.60 156 PHE B CA 1
ATOM 3068 C C . PHE B 1 161 ? -27.700 -4.537 22.979 1.00 9.84 156 PHE B C 1
ATOM 3069 O O . PHE B 1 161 ? -27.509 -5.270 23.945 1.00 12.07 156 PHE B O 1
ATOM 3077 N N . SER B 1 162 ? -27.781 -4.975 21.729 1.00 9.83 157 SER B N 1
ATOM 3078 C CA . SER B 1 162 ? -27.675 -6.375 21.359 1.00 7.74 157 SER B CA 1
ATOM 3079 C C . SER B 1 162 ? -26.608 -6.487 20.284 1.00 10.10 157 SER B C 1
ATOM 3080 O O . SER B 1 162 ? -26.007 -5.488 19.887 1.00 11.85 157 SER B O 1
ATOM 3083 N N . SER B 1 163 ? -26.373 -7.706 19.825 1.00 12.87 158 SER B N 1
ATOM 3084 C CA . SER B 1 163 ? -25.345 -7.956 18.827 1.00 8.59 158 SER B CA 1
ATOM 3085 C C . SER B 1 163 ? -25.514 -7.062 17.603 1.00 11.93 158 SER B C 1
ATOM 3086 O O . SER B 1 163 ? -26.576 -7.035 16.982 1.00 12.43 158 SER B O 1
ATOM 3089 N N . ASP B 1 164 ? -24.473 -6.297 17.295 1.00 13.20 159 ASP B N 1
ATOM 3090 C CA . ASP B 1 164 ? -24.462 -5.401 16.144 1.00 13.37 159 ASP B CA 1
ATOM 3091 C C . ASP B 1 164 ? -25.552 -4.326 16.176 1.00 15.18 159 ASP B C 1
ATOM 3092 O O . ASP B 1 164 ? -25.896 -3.755 15.135 1.00 16.96 159 ASP B O 1
ATOM 3097 N N . ASP B 1 165 ? -26.083 -4.025 17.358 1.00 11.74 160 ASP B N 1
ATOM 3098 C CA . ASP B 1 165 ? -27.175 -3.054 17.466 1.00 17.00 160 ASP B CA 1
ATOM 3099 C C . ASP B 1 165 ? -27.154 -2.339 18.806 1.00 14.64 160 ASP B C 1
ATOM 3100 O O . ASP B 1 165 ? -27.762 -2.799 19.767 1.00 11.47 160 ASP B O 1
ATOM 3105 N N . PRO B 1 166 ? -26.460 -1.198 18.874 1.00 13.98 161 PRO B N 1
ATOM 3106 C CA . PRO B 1 166 ? -26.383 -0.473 20.144 1.00 13.85 161 PRO B CA 1
ATOM 3107 C C . PRO B 1 166 ? -27.415 0.645 20.268 1.00 14.75 161 PRO B C 1
ATOM 3108 O O . PRO B 1 166 ? -27.312 1.468 21.184 1.00 16.35 161 PRO B O 1
ATOM 3112 N N . ASN B 1 167 ? -28.412 0.652 19.386 1.00 12.60 162 ASN B N 1
ATOM 3113 C CA . ASN B 1 167 ? -29.327 1.787 19.312 1.00 16.83 162 ASN B CA 1
ATOM 3114 C C . ASN B 1 167 ? -30.745 1.483 19.761 1.00 15.34 162 ASN B C 1
ATOM 3115 O O . ASN B 1 167 ? -31.672 2.229 19.451 1.00 14.63 162 ASN B O 1
ATOM 3120 N N . GLY B 1 168 ? -30.915 0.395 20.502 1.00 10.30 163 GLY B N 1
ATOM 3121 C CA . GLY B 1 168 ? -32.178 0.137 21.160 1.00 9.79 163 GLY B CA 1
ATOM 3122 C C . GLY B 1 168 ? -32.364 1.076 22.334 1.00 12.65 163 GLY B C 1
ATOM 3123 O O . GLY B 1 168 ? -31.427 1.743 22.784 1.00 15.19 163 GLY B O 1
ATOM 3124 N N . ARG B 1 169 ? -33.589 1.144 22.831 1.00 13.70 164 ARG B N 1
ATOM 3125 C CA . ARG B 1 169 ? -33.907 2.058 23.908 1.00 15.41 164 ARG B CA 1
ATOM 3126 C C . ARG B 1 169 ? -34.615 1.311 25.008 1.00 17.19 164 ARG B C 1
ATOM 3127 O O . ARG B 1 169 ? -35.389 0.391 24.746 1.00 16.04 164 ARG B O 1
ATOM 3135 N N . LEU B 1 170 ? -34.326 1.695 26.243 1.00 12.64 165 LEU B N 1
ATOM 3136 C CA . LEU B 1 170 ? -35.017 1.141 27.387 1.00 14.36 165 LEU B CA 1
ATOM 3137 C C . LEU B 1 170 ? -35.891 2.204 28.034 1.00 14.00 165 LEU B C 1
ATOM 3138 O O . LEU B 1 170 ? -35.457 3.334 28.264 1.00 14.13 165 LEU B O 1
ATOM 3143 N N . HIS B 1 171 ? -37.135 1.846 28.300 1.00 12.93 166 HIS B N 1
ATOM 3144 C CA A HIS B 1 171 ? -37.998 2.655 29.167 0.50 16.12 166 HIS B CA 1
ATOM 3145 C CA B HIS B 1 171 ? -37.961 2.658 29.167 0.50 16.14 166 HIS B CA 1
ATOM 3146 C C . HIS B 1 171 ? -38.580 1.743 30.222 1.00 17.60 166 HIS B C 1
ATOM 3147 O O . HIS B 1 171 ? -39.064 0.666 29.918 1.00 16.87 166 HIS B O 1
ATOM 3160 N N . TYR B 1 172 ? -38.504 2.157 31.478 1.00 13.12 167 TYR B N 1
ATOM 3161 C CA . TYR B 1 172 ? -38.911 1.272 32.547 1.00 14.67 167 TYR B CA 1
ATOM 3162 C C . TYR B 1 172 ? -39.548 2.075 33.657 1.00 12.96 167 TYR B C 1
ATOM 3163 O O . TYR B 1 172 ? -39.113 3.190 33.960 1.00 17.25 167 TYR B O 1
ATOM 3172 N N . SER B 1 173 ? -40.594 1.507 34.236 1.00 14.29 168 SER B N 1
ATOM 3173 C CA . SER B 1 173 ? -41.344 2.196 35.275 1.00 19.56 168 SER B CA 1
ATOM 3174 C C . SER B 1 173 ? -41.317 1.398 36.568 1.00 14.41 168 SER B C 1
ATOM 3175 O O . SER B 1 173 ? -41.638 0.203 36.572 1.00 16.61 168 SER B O 1
ATOM 3178 N N . ILE B 1 174 ? -40.927 2.042 37.664 1.00 19.33 169 ILE B N 1
ATOM 3179 C CA . ILE B 1 174 ? -40.987 1.366 38.955 1.00 19.48 169 ILE B CA 1
ATOM 3180 C C . ILE B 1 174 ? -41.942 2.061 39.919 1.00 21.19 169 ILE B C 1
ATOM 3181 O O . ILE B 1 174 ? -41.913 3.281 40.081 1.00 23.53 169 ILE B O 1
ATOM 3186 N N . ASP B 1 175 ? -42.803 1.264 40.532 1.00 18.93 170 ASP B N 1
ATOM 3187 C CA . ASP B 1 175 ? -43.660 1.735 41.603 1.00 22.57 170 ASP B CA 1
ATOM 3188 C C . ASP B 1 175 ? -43.058 1.226 42.906 1.00 24.03 170 ASP B C 1
ATOM 3189 O O . ASP B 1 175 ? -43.145 0.036 43.219 1.00 21.20 170 ASP B O 1
ATOM 3194 N N . PHE B 1 176 ? -42.415 2.123 43.643 1.00 26.17 171 PHE B N 1
ATOM 3195 C CA . PHE B 1 176 ? -41.754 1.741 44.886 1.00 26.94 171 PHE B CA 1
ATOM 3196 C C . PHE B 1 176 ? -42.770 1.367 45.962 1.00 30.89 171 PHE B C 1
ATOM 3197 O O . PHE B 1 176 ? -42.513 0.497 46.792 1.00 33.93 171 PHE B O 1
ATOM 3205 N N . THR B 1 177 ? -43.927 2.022 45.940 1.00 32.04 172 THR B N 1
ATOM 3206 C CA . THR B 1 177 ? -44.994 1.727 46.894 1.00 34.49 172 THR B CA 1
ATOM 3207 C C . THR B 1 177 ? -45.539 0.318 46.688 1.00 35.32 172 THR B C 1
ATOM 3208 O O . THR B 1 177 ? -45.650 -0.459 47.635 1.00 38.05 172 THR B O 1
ATOM 3212 N N . LYS B 1 178 ? -45.878 -0.002 45.441 1.00 35.12 173 LYS B N 1
ATOM 3213 C CA . LYS B 1 178 ? -46.404 -1.315 45.086 1.00 31.95 173 LYS B CA 1
ATOM 3214 C C . LYS B 1 178 ? -45.321 -2.389 45.032 1.00 23.40 173 LYS B C 1
ATOM 3215 O O . LYS B 1 178 ? -45.627 -3.584 44.991 1.00 30.33 173 LYS B O 1
ATOM 3221 N N . LYS B 1 179 ? -44.063 -1.955 45.011 1.00 27.95 174 LYS B N 1
ATOM 3222 C CA . LYS B 1 179 ? -42.920 -2.846 44.804 1.00 28.18 174 LYS B CA 1
ATOM 3223 C C . LYS B 1 179 ? -43.078 -3.639 43.502 1.00 25.68 174 LYS B C 1
ATOM 3224 O O . LYS B 1 179 ? -42.884 -4.855 43.469 1.00 23.86 174 LYS B O 1
ATOM 3230 N N . GLN B 1 180 ? -43.444 -2.933 42.435 1.00 22.69 175 GLN B N 1
ATOM 3231 C CA . GLN B 1 180 ? -43.619 -3.552 41.121 1.00 19.78 175 GLN B CA 1
ATOM 3232 C C . GLN B 1 180 ? -42.874 -2.748 40.056 1.00 21.04 175 GLN B C 1
ATOM 3233 O O . GLN B 1 180 ? -42.738 -1.529 40.168 1.00 21.71 175 GLN B O 1
ATOM 3239 N N . GLY B 1 181 ? -42.396 -3.431 39.018 1.00 20.58 176 GLY B N 1
ATOM 3240 C CA . GLY B 1 181 ? -41.778 -2.754 37.889 1.00 20.09 176 GLY B CA 1
ATOM 3241 C C . GLY B 1 181 ? -42.236 -3.342 36.566 1.00 17.91 176 GLY B C 1
ATOM 3242 O O . GLY B 1 181 ? -42.614 -4.507 36.511 1.00 19.36 176 GLY B O 1
ATOM 3243 N N . TYR B 1 182 ? -42.201 -2.529 35.509 1.00 20.41 177 TYR B N 1
ATOM 3244 C CA . TYR B 1 182 ? -42.504 -2.990 34.153 1.00 17.08 177 TYR B CA 1
ATOM 3245 C C . TYR B 1 182 ? -41.874 -2.046 33.144 1.00 17.56 177 TYR B C 1
ATOM 3246 O O . TYR B 1 182 ? -41.550 -0.906 33.466 1.00 14.59 177 TYR B O 1
ATOM 3255 N N . GLY B 1 183 ? -41.700 -2.501 31.907 1.00 13.34 178 GLY B N 1
ATOM 3256 C CA . GLY B 1 183 ? -41.070 -1.626 30.944 1.00 13.69 178 GLY B CA 1
ATOM 3257 C C . GLY B 1 183 ? -41.044 -2.206 29.558 1.00 15.07 178 GLY B C 1
ATOM 3258 O O . GLY B 1 183 ? -41.755 -3.167 29.270 1.00 14.10 178 GLY B O 1
ATOM 3259 N N . ARG B 1 184 ? -40.204 -1.608 28.720 1.00 12.21 179 ARG B N 1
ATOM 3260 C CA . ARG B 1 184 ? -40.162 -1.884 27.289 1.00 14.32 179 ARG B CA 1
ATOM 3261 C C . ARG B 1 184 ? -38.755 -1.787 26.748 1.00 11.74 179 ARG B C 1
ATOM 3262 O O . ARG B 1 184 ? -37.994 -0.901 27.136 1.00 13.85 179 ARG B O 1
ATOM 3270 N N . ILE B 1 185 ? -38.432 -2.679 25.821 1.00 10.80 180 ILE B N 1
ATOM 3271 C CA . ILE B 1 185 ? -37.283 -2.484 24.949 1.00 9.71 180 ILE B CA 1
ATOM 3272 C C . ILE B 1 185 ? -37.828 -2.046 23.599 1.00 12.28 180 ILE B C 1
ATOM 3273 O O . ILE B 1 185 ? -38.769 -2.660 23.092 1.00 12.28 180 ILE B O 1
ATOM 3278 N N . GLU B 1 186 ? -37.265 -0.976 23.047 1.00 9.97 181 GLU B N 1
ATOM 3279 C CA . GLU B 1 186 ? -37.735 -0.392 21.789 1.00 10.71 181 GLU B CA 1
ATOM 3280 C C . GLU B 1 186 ? -36.612 -0.190 20.790 1.00 12.97 181 GLU B C 1
ATOM 3281 O O . GLU B 1 186 ? -35.446 -0.099 21.168 1.00 13.82 181 GLU B O 1
ATOM 3287 N N . HIS B 1 187 ? -36.980 -0.115 19.514 1.00 12.82 182 HIS B N 1
ATOM 3288 C CA . HIS B 1 187 ? -36.121 0.468 18.479 1.00 14.53 182 HIS B CA 1
ATOM 3289 C C . HIS B 1 187 ? -34.932 -0.373 18.028 1.00 14.43 182 HIS B C 1
ATOM 3290 O O . HIS B 1 187 ? -34.137 0.089 17.210 1.00 13.59 182 HIS B O 1
ATOM 3297 N N . LEU B 1 188 ? -34.810 -1.600 18.528 1.00 12.09 183 LEU B N 1
ATOM 3298 C CA . LEU B 1 188 ? -33.796 -2.504 17.984 1.00 12.17 183 LEU B CA 1
ATOM 3299 C C . LEU B 1 188 ? -34.182 -2.899 16.561 1.00 14.77 183 LEU B C 1
ATOM 3300 O O . LEU B 1 188 ? -35.357 -2.961 16.231 1.00 15.76 183 LEU B O 1
ATOM 3305 N N . LYS B 1 189 ? -33.190 -3.140 15.709 1.00 12.98 184 LYS B N 1
ATOM 3306 C CA . LYS B 1 189 ? -33.469 -3.383 14.296 1.00 14.44 184 LYS B CA 1
ATOM 3307 C C . LYS B 1 189 ? -34.190 -4.706 14.067 1.00 18.54 184 LYS B C 1
ATOM 3308 O O . LYS B 1 189 ? -34.986 -4.837 13.138 1.00 20.40 184 LYS B O 1
ATOM 3314 N N . THR B 1 190 ? -33.924 -5.687 14.915 1.00 14.36 185 THR B N 1
ATOM 3315 C CA . THR B 1 190 ? -34.643 -6.952 14.855 1.00 14.32 185 THR B CA 1
ATOM 3316 C C . THR B 1 190 ? -35.945 -6.793 15.632 1.00 16.02 185 THR B C 1
ATOM 3317 O O . THR B 1 190 ? -35.907 -6.625 16.843 1.00 14.87 185 THR B O 1
ATOM 3321 N N . PRO B 1 191 ? -37.095 -6.806 14.936 1.00 14.84 186 PRO B N 1
ATOM 3322 C CA . PRO B 1 191 ? -38.382 -6.463 15.569 1.00 15.44 186 PRO B CA 1
ATOM 3323 C C . PRO B 1 191 ? -38.681 -7.259 16.840 1.00 14.06 186 PRO B C 1
ATOM 3324 O O . PRO B 1 191 ? -39.144 -6.705 17.851 1.00 13.12 186 PRO B O 1
ATOM 3328 N N . GLU B 1 192 ? -38.361 -8.544 16.802 1.00 14.36 187 GLU B N 1
ATOM 3329 C CA . GLU B 1 192 ? -38.724 -9.455 17.875 1.00 12.51 187 GLU B CA 1
ATOM 3330 C C . GLU B 1 192 ? -37.884 -9.248 19.139 1.00 13.87 187 GLU B C 1
ATOM 3331 O O . GLU B 1 192 ? -38.170 -9.864 20.162 1.00 16.51 187 GLU B O 1
ATOM 3337 N N . GLN B 1 193 ? -36.852 -8.405 19.064 1.00 11.65 188 GLN B N 1
ATOM 3338 C CA . GLN B 1 193 ? -36.080 -8.065 20.261 1.00 12.49 188 GLN B CA 1
ATOM 3339 C C . GLN B 1 193 ? -36.754 -6.965 21.067 1.00 12.17 188 GLN B C 1
ATOM 3340 O O . GLN B 1 193 ? -36.399 -6.725 22.226 1.00 13.29 188 GLN B O 1
ATOM 3346 N N . ASN B 1 194 ? -37.724 -6.280 20.463 1.00 11.13 189 ASN B N 1
ATOM 3347 C CA . ASN B 1 194 ? -38.384 -5.166 21.135 1.00 10.27 189 ASN B CA 1
ATOM 3348 C C . ASN B 1 194 ? -39.523 -5.653 22.029 1.00 10.61 189 ASN B C 1
ATOM 3349 O O . ASN B 1 194 ? -40.713 -5.460 21.758 1.00 14.90 189 ASN B O 1
ATOM 3354 N N . VAL B 1 195 ? -39.114 -6.284 23.121 1.00 11.50 190 VAL B N 1
ATOM 3355 C CA . VAL B 1 195 ? -40.005 -7.015 23.989 1.00 11.20 190 VAL B CA 1
ATOM 3356 C C . VAL B 1 195 ? -40.632 -6.175 25.082 1.00 13.17 190 VAL B C 1
ATOM 3357 O O . VAL B 1 195 ? -40.156 -5.089 25.427 1.00 11.72 190 VAL B O 1
ATOM 3361 N N . GLU B 1 196 ? -41.729 -6.702 25.607 1.00 12.50 191 GLU B N 1
ATOM 3362 C CA . GLU B 1 196 ? -42.292 -6.213 26.844 1.00 13.69 191 GLU B CA 1
ATOM 3363 C C . GLU B 1 196 ? -41.409 -6.750 27.960 1.00 13.25 191 GLU B C 1
ATOM 3364 O O . GLU B 1 196 ? -41.070 -7.940 27.968 1.00 14.54 191 GLU B O 1
ATOM 3370 N N . LEU B 1 197 ? -41.008 -5.877 28.879 1.00 13.79 192 LEU B N 1
ATOM 3371 C CA . LEU B 1 197 ? -40.443 -6.328 30.140 1.00 15.46 192 LEU B CA 1
ATOM 3372 C C . LEU B 1 197 ? -41.617 -6.376 31.112 1.00 13.71 192 LEU B C 1
ATOM 3373 O O . LEU B 1 197 ? -41.993 -5.361 31.711 1.00 13.27 192 LEU B O 1
ATOM 3378 N N . ALA B 1 198 ? -42.209 -7.555 31.225 1.00 16.56 193 ALA B N 1
ATOM 3379 C CA . ALA B 1 198 ? -43.515 -7.708 31.872 1.00 17.85 193 ALA B CA 1
ATOM 3380 C C . ALA B 1 198 ? -43.461 -7.385 33.358 1.00 22.22 193 ALA B C 1
ATOM 3381 O O . ALA B 1 198 ? -42.419 -7.513 34.002 1.00 17.19 193 ALA B O 1
ATOM 3383 N N . SER B 1 199 ? -44.598 -6.964 33.896 1.00 18.19 194 SER B N 1
ATOM 3384 C CA . SER B 1 199 ? -44.677 -6.570 35.296 1.00 18.11 194 SER B CA 1
ATOM 3385 C C . SER B 1 199 ? -44.064 -7.623 36.215 1.00 14.01 194 SER B C 1
ATOM 3386 O O . SER B 1 199 ? -44.272 -8.829 36.044 1.00 17.14 194 SER B O 1
ATOM 3389 N N . ALA B 1 200 ? -43.270 -7.158 37.172 1.00 21.54 195 ALA B N 1
ATOM 3390 C CA . ALA B 1 200 ? -42.576 -8.064 38.071 1.00 23.81 195 ALA B CA 1
ATOM 3391 C C . ALA B 1 200 ? -42.329 -7.412 39.420 1.00 19.08 195 ALA B C 1
ATOM 3392 O O . ALA B 1 200 ? -42.413 -6.198 39.569 1.00 21.11 195 ALA B O 1
ATOM 3394 N N . GLU B 1 201 ? -42.007 -8.245 40.398 1.00 25.54 196 GLU B N 1
ATOM 3395 C CA . GLU B 1 201 ? -41.856 -7.804 41.774 1.00 30.12 196 GLU B CA 1
ATOM 3396 C C . GLU B 1 201 ? -40.470 -7.218 42.041 1.00 21.33 196 GLU B C 1
ATOM 3397 O O . GLU B 1 201 ? -39.456 -7.766 41.606 1.00 23.49 196 GLU B O 1
ATOM 3403 N N . LEU B 1 202 ? -40.441 -6.099 42.763 1.00 24.74 197 LEU B N 1
ATOM 3404 C CA . LEU B 1 202 ? -39.200 -5.492 43.221 1.00 17.18 197 LEU B CA 1
ATOM 3405 C C . LEU B 1 202 ? -38.818 -6.107 44.563 1.00 29.15 197 LEU B C 1
ATOM 3406 O O . LEU B 1 202 ? -39.496 -5.872 45.563 1.00 26.84 197 LEU B O 1
ATOM 3411 N N . LYS B 1 203 ? -37.745 -6.895 44.578 1.00 24.84 198 LYS B N 1
ATOM 3412 C CA . LYS B 1 203 ? -37.382 -7.686 45.755 1.00 30.31 198 LYS B CA 1
ATOM 3413 C C . LYS B 1 203 ? -35.976 -7.388 46.256 1.00 30.62 198 LYS B C 1
ATOM 3414 O O .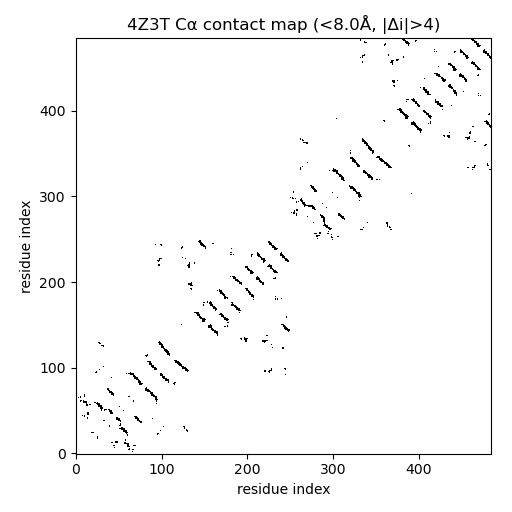 LYS B 1 203 ? -35.207 -6.690 45.598 1.00 24.41 198 LYS B O 1
ATOM 3420 N N . ALA B 1 204 ? -35.644 -7.927 47.426 1.00 31.45 199 ALA B N 1
ATOM 3421 C CA . ALA B 1 204 ? -34.287 -7.835 47.949 1.00 29.68 199 ALA B CA 1
ATOM 3422 C C . ALA B 1 204 ? -33.551 -9.144 47.666 1.00 27.48 199 ALA B C 1
ATOM 3423 O O . ALA B 1 204 ? -34.106 -10.223 47.881 1.00 38.50 199 ALA B O 1
ATOM 3425 N N . ASP B 1 205 ? -32.319 -9.068 47.164 1.00 35.16 200 ASP B N 1
ATOM 3426 C CA . ASP B 1 205 ? -31.577 -10.305 46.917 1.00 34.15 200 ASP B CA 1
ATOM 3427 C C . ASP B 1 205 ? -30.858 -10.734 48.187 1.00 37.35 200 ASP B C 1
ATOM 3428 O O . ASP B 1 205 ? -31.172 -10.256 49.276 1.00 36.15 200 ASP B O 1
ATOM 3433 N N . GLU B 1 206 ? -29.898 -11.638 48.038 1.00 43.81 201 GLU B N 1
ATOM 3434 C CA . GLU B 1 206 ? -29.185 -12.198 49.177 1.00 42.52 201 GLU B CA 1
ATOM 3435 C C . GLU B 1 206 ? -28.350 -11.128 49.871 1.00 45.36 201 GLU B C 1
ATOM 3436 O O . GLU B 1 206 ? -28.148 -11.169 51.084 1.00 44.10 201 GLU B O 1
ATOM 3442 N N . LYS B 1 207 ? -27.884 -10.161 49.088 1.00 36.33 202 LYS B N 1
ATOM 3443 C CA . LYS B 1 207 ? -27.081 -9.061 49.600 1.00 34.65 202 LYS B CA 1
ATOM 3444 C C . LYS B 1 207 ? -27.968 -7.922 50.103 1.00 37.25 202 LYS B C 1
ATOM 3445 O O . LYS B 1 207 ? -27.471 -6.845 50.444 1.00 36.25 202 LYS B O 1
ATOM 3451 N N . SER B 1 208 ? -29.278 -8.176 50.132 1.00 32.33 203 SER B N 1
ATOM 3452 C CA . SER B 1 208 ? -30.303 -7.179 50.454 1.00 32.03 203 SER B CA 1
ATOM 3453 C C . SER B 1 208 ? -30.294 -6.004 49.467 1.00 33.63 203 SER B C 1
ATOM 3454 O O . SER B 1 208 ? -30.638 -4.873 49.821 1.00 27.63 203 SER B O 1
ATOM 3457 N N . HIS B 1 209 ? -29.908 -6.284 48.225 1.00 34.36 204 HIS B N 1
ATOM 3458 C CA . HIS B 1 209 ? -29.949 -5.284 47.165 1.00 25.58 204 HIS B CA 1
ATOM 3459 C C . HIS B 1 209 ? -31.275 -5.360 46.424 1.00 22.74 204 HIS B C 1
ATOM 3460 O O . HIS B 1 209 ? -31.875 -6.428 46.320 1.00 27.00 204 HIS B O 1
ATOM 3467 N N . ALA B 1 210 ? -31.734 -4.225 45.910 1.00 21.42 205 ALA B N 1
ATOM 3468 C CA . ALA B 1 210 ? -33.011 -4.176 45.204 1.00 19.48 205 ALA B CA 1
ATOM 3469 C C . ALA B 1 210 ? -32.865 -4.660 43.757 1.00 18.69 205 ALA B C 1
ATOM 3470 O O . ALA B 1 210 ? -32.087 -4.096 42.979 1.00 19.46 205 ALA B O 1
ATOM 3472 N N . VAL B 1 211 ? -33.602 -5.713 43.420 1.00 20.50 206 VAL B N 1
ATOM 3473 C CA . VAL B 1 211 ? -33.588 -6.280 42.075 1.00 21.65 206 VAL B CA 1
ATOM 3474 C C . VAL B 1 211 ? -34.992 -6.620 41.602 1.00 20.51 206 VAL B C 1
ATOM 3475 O O . VAL B 1 211 ? -35.907 -6.836 42.400 1.00 22.67 206 VAL B O 1
ATOM 3479 N N . ILE B 1 212 ? -35.153 -6.663 40.283 1.00 16.52 207 ILE B N 1
ATOM 3480 C CA . ILE B 1 212 ? -36.386 -7.112 39.659 1.00 19.41 207 ILE B CA 1
ATOM 3481 C C . ILE B 1 212 ? -36.049 -8.252 38.714 1.00 21.03 207 ILE B C 1
ATOM 3482 O O . ILE B 1 212 ? -35.152 -8.118 37.873 1.00 18.06 207 ILE B O 1
ATOM 3487 N N . LEU B 1 213 ? -36.733 -9.377 38.887 1.00 17.95 208 LEU B N 1
ATOM 3488 C CA . LEU B 1 213 ? -36.596 -10.514 37.986 1.00 19.28 208 LEU B CA 1
ATOM 3489 C C . LEU B 1 213 ? -37.942 -10.755 37.335 1.00 22.54 208 LEU B C 1
ATOM 3490 O O . LEU B 1 213 ? -38.918 -11.046 38.019 1.00 21.05 208 LEU B O 1
ATOM 3495 N N . GLY B 1 214 ? -38.009 -10.625 36.013 1.00 18.67 209 GLY B N 1
ATOM 3496 C CA . GLY B 1 214 ? -39.273 -10.783 35.317 1.00 17.89 209 GLY B CA 1
ATOM 3497 C C . GLY B 1 214 ? -39.173 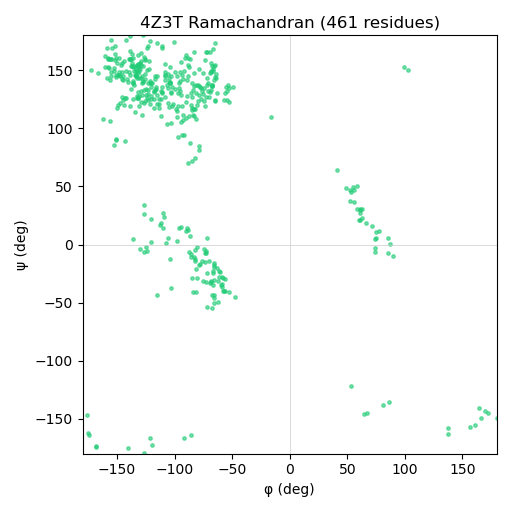-11.528 33.999 1.00 15.87 209 GLY B C 1
ATOM 3498 O O . GLY B 1 214 ? -38.112 -12.038 33.635 1.00 17.59 209 GLY B O 1
ATOM 3499 N N . ASP B 1 215 ? -40.301 -11.598 33.298 1.00 18.78 210 ASP B N 1
ATOM 3500 C CA . ASP B 1 215 ? -40.379 -12.253 32.002 1.00 19.75 210 ASP B CA 1
ATOM 3501 C C . ASP B 1 215 ? -40.326 -11.241 30.874 1.00 14.36 210 ASP B C 1
ATOM 3502 O O . ASP B 1 215 ? -40.796 -10.112 31.017 1.00 16.45 210 ASP B O 1
ATOM 3507 N N . THR B 1 216 ? -39.758 -11.656 29.744 1.00 17.69 211 THR B N 1
ATOM 3508 C CA . THR B 1 216 ? -39.887 -10.884 28.518 1.00 15.63 211 THR B CA 1
ATOM 3509 C C . THR B 1 216 ? -41.000 -11.486 27.673 1.00 13.71 211 THR B C 1
ATOM 3510 O O . THR B 1 216 ? -41.208 -12.702 27.666 1.00 14.99 211 THR B O 1
ATOM 3514 N N . ARG B 1 217 ? -41.724 -10.632 26.965 1.00 14.05 212 ARG B N 1
ATOM 3515 C CA A ARG B 1 217 ? -42.808 -11.096 26.110 0.42 14.86 212 ARG B CA 1
ATOM 3516 C CA B ARG B 1 217 ? -42.814 -11.095 26.109 0.58 14.84 212 ARG B CA 1
ATOM 3517 C C . ARG B 1 217 ? -42.778 -10.442 24.739 1.00 13.48 212 ARG B C 1
ATOM 3518 O O . ARG B 1 217 ? -42.390 -9.273 24.594 1.00 14.08 212 ARG B O 1
ATOM 3533 N N . TYR B 1 218 ? -43.188 -11.210 23.741 1.00 14.18 213 TYR B N 1
ATOM 3534 C CA . TYR B 1 218 ? -43.375 -10.704 22.397 1.00 13.18 213 TYR B CA 1
ATOM 3535 C C . TYR B 1 218 ? -44.455 -11.557 21.765 1.00 13.86 213 TYR B C 1
ATOM 3536 O O . TYR B 1 218 ? -44.558 -12.746 22.066 1.00 13.67 213 TYR B O 1
ATOM 3545 N N . GLY B 1 219 ? -45.267 -10.963 20.905 1.00 14.42 214 GLY B N 1
ATOM 3546 C CA . GLY B 1 219 ? -46.305 -11.729 20.234 1.00 21.47 214 GLY B CA 1
ATOM 3547 C C . GLY B 1 219 ? -47.275 -12.396 21.196 1.00 22.08 214 GLY B C 1
ATOM 3548 O O . GLY B 1 219 ? -47.827 -13.473 20.914 1.00 19.29 214 GLY B O 1
ATOM 3549 N N . GLY B 1 220 ? -47.475 -11.760 22.344 1.00 20.41 215 GLY B N 1
ATOM 3550 C CA . GLY B 1 220 ? -48.410 -12.253 23.336 1.00 23.38 215 GLY B CA 1
ATOM 3551 C C . GLY B 1 220 ? -47.953 -13.465 24.130 1.00 25.47 215 GLY B C 1
ATOM 3552 O O . GLY B 1 220 ? -48.753 -14.064 24.854 1.00 28.48 215 GLY B O 1
ATOM 3553 N N . GLU B 1 221 ? -46.677 -13.827 24.003 1.00 21.69 216 GLU B N 1
ATOM 3554 C CA . GLU B 1 221 ? -46.126 -15.005 24.669 1.00 19.35 216 GLU B CA 1
ATOM 3555 C C . GLU B 1 221 ? -44.857 -14.673 25.439 1.00 22.82 216 GLU B C 1
ATOM 3556 O O . GLU B 1 221 ? -44.139 -13.743 25.076 1.00 19.12 216 GLU B O 1
ATOM 3562 N N . GLU B 1 222 ? -44.550 -15.455 26.470 1.00 21.63 217 GLU B N 1
ATOM 3563 C CA . GLU B 1 222 ? -43.246 -15.324 27.114 1.00 16.14 217 GLU B CA 1
ATOM 3564 C C . GLU B 1 222 ? -42.149 -15.788 26.162 1.00 17.91 217 GLU B C 1
ATOM 3565 O O . GLU B 1 222 ? -42.294 -16.809 25.490 1.00 21.56 217 GLU B O 1
ATOM 3571 N N . LYS B 1 223 ? -41.052 -15.031 26.126 1.00 15.48 218 LYS B N 1
ATOM 3572 C CA . LYS B 1 223 ? -39.932 -15.283 25.229 1.00 15.18 218 LYS B CA 1
ATOM 3573 C C . LYS B 1 223 ? -38.604 -15.423 25.964 1.00 12.59 218 LYS B C 1
ATOM 3574 O O . LYS B 1 223 ? -37.564 -15.669 25.351 1.00 17.13 218 LYS B O 1
ATOM 3580 N N . GLY B 1 224 ? -38.625 -15.257 27.278 1.00 13.85 219 GLY B N 1
ATOM 3581 C CA . GLY B 1 224 ? -37.389 -15.249 28.043 1.00 13.86 219 GLY B CA 1
ATOM 3582 C C . GLY B 1 224 ? -37.570 -14.508 29.348 1.00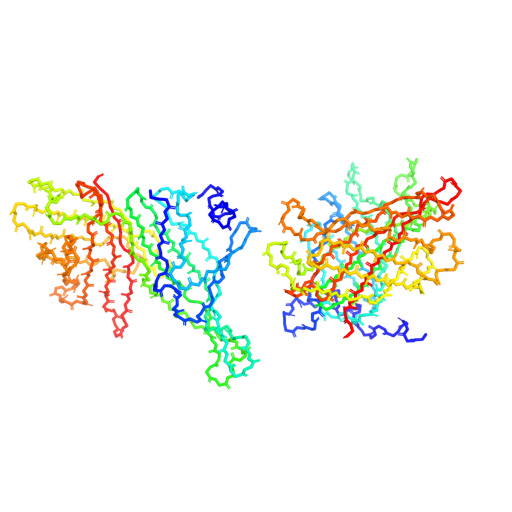 19.16 219 GLY B C 1
ATOM 3583 O O . GLY B 1 224 ? -38.690 -14.378 29.844 1.00 16.80 219 GLY B O 1
ATOM 3584 N N . THR B 1 225 ? -36.468 -14.026 29.912 1.00 15.83 220 THR B N 1
ATOM 3585 C CA . THR B 1 225 ? -36.504 -13.348 31.207 1.00 13.20 220 THR B CA 1
ATOM 3586 C C . THR B 1 225 ? -35.640 -12.101 31.203 1.00 16.61 220 THR B C 1
ATOM 3587 O O . THR B 1 225 ? -34.819 -11.916 30.311 1.00 14.14 220 THR B O 1
ATOM 3591 N N . TYR B 1 226 ? -35.838 -11.232 32.186 1.00 16.07 221 TYR B N 1
ATOM 3592 C CA . TYR B 1 226 ? -34.962 -10.093 32.333 1.00 14.28 221 TYR B CA 1
ATOM 3593 C C . TYR B 1 226 ? -34.588 -9.917 33.789 1.00 17.67 221 TYR B C 1
ATOM 3594 O O . TYR B 1 226 ? -35.320 -10.335 34.674 1.00 16.70 221 TYR B O 1
ATOM 3603 N N . HIS B 1 227 ? -33.423 -9.317 34.001 1.00 14.96 222 HIS B N 1
ATOM 3604 C CA . HIS B 1 227 ? -32.865 -9.001 35.313 1.00 18.10 222 HIS B CA 1
ATOM 3605 C C . HIS B 1 227 ? -32.534 -7.531 35.327 1.00 18.58 222 HIS B C 1
ATOM 3606 O O . HIS B 1 227 ? -31.754 -7.061 34.496 1.00 18.69 222 HIS B O 1
ATOM 3613 N N . LEU B 1 228 ? -33.126 -6.795 36.256 1.00 16.10 223 LEU B N 1
ATOM 3614 C CA . LEU B 1 228 ? -32.717 -5.419 36.473 1.00 13.27 223 LEU B CA 1
ATOM 3615 C C . LEU B 1 228 ? -32.307 -5.235 37.930 1.00 21.47 223 LEU B C 1
ATOM 3616 O O . LEU B 1 228 ? -33.037 -5.629 38.844 1.00 23.37 223 LEU B O 1
ATOM 3621 N N . ALA B 1 229 ? -31.129 -4.660 38.139 1.00 16.43 224 ALA B N 1
ATOM 3622 C CA . ALA B 1 229 ? -30.686 -4.318 39.489 1.00 19.04 224 ALA B CA 1
ATOM 3623 C C . ALA B 1 229 ? -30.733 -2.803 39.653 1.00 17.87 224 ALA B C 1
ATOM 3624 O O . ALA B 1 229 ? -30.402 -2.063 38.727 1.00 17.06 224 ALA B O 1
ATOM 3626 N N . LEU B 1 230 ? -31.141 -2.331 40.825 1.00 17.75 225 LEU B N 1
ATOM 3627 C CA . LEU B 1 230 ? -31.173 -0.891 41.054 1.00 18.50 225 LEU B CA 1
ATOM 3628 C C . LEU B 1 230 ? -29.837 -0.387 41.596 1.00 17.52 225 LEU B C 1
ATOM 3629 O O . LEU B 1 230 ? -29.158 -1.081 42.355 1.00 20.18 225 LEU B O 1
ATOM 3634 N N . PHE B 1 231 ? -29.463 0.822 41.186 1.00 17.08 226 PHE B N 1
ATOM 3635 C CA . PHE B 1 231 ? -28.178 1.410 41.560 1.00 22.06 226 PHE B CA 1
ATOM 3636 C C . PHE B 1 231 ? -28.311 2.864 41.999 1.00 22.03 226 PHE B C 1
ATOM 3637 O O . PHE B 1 231 ? -29.137 3.619 41.481 1.00 19.49 226 PHE B O 1
ATOM 3645 N N . GLY B 1 232 ? -27.480 3.251 42.960 1.00 17.46 227 GLY B N 1
ATOM 3646 C CA . GLY B 1 232 ? -27.495 4.604 43.474 1.00 19.68 227 GLY B CA 1
ATOM 3647 C C . GLY B 1 232 ? -28.197 4.628 44.813 1.00 17.14 227 GLY B C 1
ATOM 3648 O O . GLY B 1 232 ? -29.092 3.823 45.063 1.00 25.39 227 GLY B O 1
ATOM 3649 N N . ASP B 1 233 ? -27.813 5.558 45.684 1.00 29.36 228 ASP B N 1
ATOM 3650 C CA . ASP B 1 233 ? -28.371 5.553 47.034 1.00 28.37 228 ASP B CA 1
ATOM 3651 C C . ASP B 1 233 ? -29.826 6.006 47.054 1.00 28.66 228 ASP B C 1
ATOM 3652 O O . ASP B 1 233 ? -30.489 5.913 48.086 1.00 28.91 228 ASP B O 1
ATOM 3657 N N . ARG B 1 234 ? -30.327 6.472 45.910 1.00 28.69 229 ARG B N 1
ATOM 3658 C CA . ARG B 1 234 ? -31.744 6.802 45.779 1.00 23.31 229 ARG B CA 1
ATOM 3659 C C . ARG B 1 234 ? -32.383 6.089 44.589 1.00 20.61 229 ARG B C 1
ATOM 3660 O O . ARG B 1 234 ? -33.377 6.568 44.042 1.00 25.81 229 ARG B O 1
ATOM 3668 N N . ALA B 1 235 ? -31.814 4.947 44.202 1.00 14.94 230 ALA B N 1
ATOM 3669 C CA . ALA B 1 235 ? -32.271 4.206 43.015 1.00 21.51 230 ALA B CA 1
ATOM 3670 C C . ALA B 1 235 ? -32.310 5.087 41.762 1.00 18.79 230 ALA B C 1
ATOM 3671 O O . ALA B 1 235 ? -33.274 5.055 41.001 1.00 17.60 230 ALA B O 1
ATOM 3673 N N . GLN B 1 236 ? -31.257 5.865 41.550 1.00 18.58 231 GLN B N 1
ATOM 3674 C CA . GLN B 1 236 ? -31.158 6.739 40.387 1.00 18.04 231 GLN B CA 1
ATOM 3675 C C . GLN B 1 236 ? -31.170 5.951 39.089 1.00 16.10 231 GLN B C 1
ATOM 3676 O O . GLN B 1 236 ? -31.591 6.453 38.045 1.00 18.35 231 GLN B O 1
ATOM 3682 N N . GLU B 1 237 ? -30.698 4.712 39.148 1.00 17.69 232 GLU B N 1
ATOM 3683 C CA . GLU B 1 237 ? -30.409 3.979 37.918 1.00 16.26 232 GLU B CA 1
ATOM 3684 C C . GLU B 1 237 ? -30.827 2.534 38.006 1.00 17.18 232 GLU B C 1
ATOM 3685 O O . GLU B 1 237 ? -31.018 2.003 39.098 1.00 17.65 232 GLU B O 1
ATOM 3691 N N . ILE B 1 238 ? -30.991 1.912 36.839 1.00 16.29 233 ILE B N 1
ATOM 3692 C CA . ILE B 1 238 ? -31.176 0.473 36.736 1.00 16.22 233 ILE B CA 1
ATOM 3693 C C . ILE B 1 238 ? -30.259 -0.058 35.632 1.00 15.64 233 ILE B C 1
ATOM 3694 O O . ILE B 1 238 ? -29.925 0.657 34.675 1.00 12.97 233 ILE B O 1
ATOM 3699 N N . ALA B 1 239 ? -29.838 -1.308 35.773 1.00 16.85 234 ALA B N 1
ATOM 3700 C CA . ALA B 1 239 ? -29.020 -1.942 34.737 1.00 16.76 234 ALA B CA 1
ATOM 3701 C C . ALA B 1 239 ? -29.120 -3.448 34.839 1.00 13.24 234 ALA B C 1
ATOM 3702 O O . ALA B 1 239 ? -29.372 -3.996 35.913 1.00 13.34 234 ALA B O 1
ATOM 3704 N N . GLY B 1 240 ? -28.922 -4.131 33.720 1.00 12.56 235 GLY B N 1
ATOM 3705 C CA . GLY B 1 240 ? -29.023 -5.570 33.721 1.00 14.61 235 GLY B CA 1
ATOM 3706 C C . GLY B 1 240 ? -29.136 -6.095 32.313 1.00 14.82 235 GLY B C 1
ATOM 3707 O O . GLY B 1 240 ? -28.472 -5.597 31.407 1.00 14.38 235 GLY B O 1
ATOM 3708 N N . SER B 1 241 ? -29.981 -7.105 32.135 1.00 12.63 236 SER B N 1
ATOM 3709 C CA . SER B 1 241 ? -30.032 -7.818 30.865 1.00 15.25 236 SER B CA 1
ATOM 3710 C C . SER B 1 241 ? -31.376 -8.476 30.618 1.00 14.40 236 SER B C 1
ATOM 3711 O O . SER B 1 241 ? -32.153 -8.716 31.542 1.00 12.71 236 SER B O 1
ATOM 3714 N N . ALA B 1 242 ? -31.649 -8.778 29.354 1.00 13.85 237 ALA B N 1
ATOM 3715 C CA . ALA B 1 242 ? -32.865 -9.492 29.009 1.00 13.98 237 ALA B CA 1
ATOM 3716 C C . ALA B 1 242 ? -32.505 -10.572 28.012 1.00 17.46 237 ALA B C 1
ATOM 3717 O O . ALA B 1 242 ? -31.574 -10.399 27.230 1.00 15.20 237 ALA B O 1
ATOM 3719 N N . THR B 1 243 ? -33.240 -11.678 28.033 1.00 13.30 238 THR B N 1
ATOM 3720 C CA . THR B 1 243 ? -33.065 -12.701 27.014 1.00 12.87 238 THR B CA 1
ATOM 3721 C C . THR B 1 243 ? -34.360 -12.836 26.223 1.00 20.76 238 THR B C 1
ATOM 3722 O O . THR B 1 243 ? -35.450 -12.657 26.769 1.00 16.93 238 THR B O 1
ATOM 3726 N N . VAL B 1 244 ? -34.237 -13.117 24.930 1.00 13.83 239 VAL B N 1
ATOM 3727 C CA . VAL B 1 244 ? -35.400 -13.198 24.060 1.00 12.32 239 VAL B CA 1
ATOM 3728 C C . VAL B 1 244 ? -35.187 -14.283 23.029 1.00 15.57 239 VAL B C 1
ATOM 3729 O O . VAL B 1 244 ? -34.238 -14.217 22.239 1.00 12.90 239 VAL B O 1
ATOM 3733 N N . LYS B 1 245 ? -36.063 -15.281 23.026 1.00 14.51 240 LYS B N 1
ATOM 3734 C CA . LYS B 1 245 ? -35.991 -16.311 22.001 1.00 17.12 240 LYS B CA 1
ATOM 3735 C C . LYS B 1 245 ? -36.661 -15.826 20.721 1.00 15.03 240 LYS B C 1
ATOM 3736 O O . LYS B 1 245 ? -37.791 -15.322 20.731 1.00 18.76 240 LYS B O 1
ATOM 3742 N N . ILE B 1 246 ? -35.941 -15.991 19.623 1.00 15.44 241 ILE B N 1
ATOM 3743 C CA . ILE B 1 246 ? -36.407 -15.624 18.295 1.00 14.53 241 ILE B CA 1
ATOM 3744 C C . ILE B 1 246 ? -36.076 -16.786 17.366 1.00 19.77 241 ILE B C 1
ATOM 3745 O O . ILE B 1 246 ? -34.904 -17.078 17.160 1.00 19.76 241 ILE B O 1
ATOM 3750 N N . ARG B 1 247 ? -37.104 -17.456 16.845 1.00 24.49 242 ARG B N 1
ATOM 3751 C CA . ARG B 1 247 ? -36.941 -18.632 15.975 1.00 28.31 242 ARG B CA 1
ATOM 3752 C C . ARG B 1 247 ? -35.839 -19.589 16.418 1.00 32.45 242 ARG B C 1
ATOM 3753 O O . ARG B 1 247 ? -34.844 -19.748 15.706 1.00 39.39 242 ARG B O 1
ATOM 3761 N N . GLU B 1 248 ? -36.012 -20.195 17.592 1.00 28.81 243 GLU B N 1
ATOM 3762 C CA . GLU B 1 248 ? -35.100 -21.229 18.120 1.00 35.43 243 GLU B CA 1
ATOM 3763 C C . GLU B 1 248 ? -33.753 -20.702 18.639 1.00 33.53 243 GLU B C 1
ATOM 3764 O O . GLU B 1 248 ? -32.947 -21.475 19.146 1.00 32.35 243 GLU B O 1
ATOM 3770 N N . LYS B 1 249 ? -33.493 -19.405 18.520 1.00 26.04 244 LYS B N 1
ATOM 3771 C CA . LYS B 1 249 ? -32.235 -18.860 19.035 1.00 24.42 244 LYS B CA 1
ATOM 3772 C C . LYS B 1 249 ? -32.489 -17.863 20.157 1.00 19.21 244 LYS B C 1
ATOM 3773 O O . LYS B 1 249 ? -33.350 -17.001 20.024 1.00 21.44 244 LYS B O 1
ATOM 3779 N N . VAL B 1 250 ? -31.738 -17.989 21.251 1.00 22.76 245 VAL B N 1
ATOM 3780 C CA . VAL B 1 250 ? -31.862 -17.069 22.377 1.00 20.58 245 VAL B CA 1
ATOM 3781 C C . VAL B 1 250 ? -30.914 -15.894 22.212 1.00 21.23 245 VAL B C 1
ATOM 3782 O O . VAL B 1 250 ? -29.706 -16.071 22.083 1.00 22.71 245 VAL B O 1
ATOM 3786 N N . HIS B 1 251 ? -31.476 -14.691 22.208 1.00 14.56 246 HIS B N 1
ATOM 3787 C CA . HIS B 1 251 ? -30.686 -13.474 22.049 1.00 16.43 246 HIS B CA 1
ATOM 3788 C C . HIS B 1 251 ? -30.556 -12.768 23.392 1.00 17.06 246 HIS B C 1
ATOM 3789 O O . HIS B 1 251 ? -31.516 -12.702 24.164 1.00 16.66 246 HIS B O 1
ATOM 3796 N N . GLU B 1 252 ? -29.375 -12.230 23.668 1.00 14.13 247 GLU B N 1
ATOM 3797 C CA . GLU B 1 252 ? -29.168 -11.487 24.904 1.00 15.37 247 GLU B CA 1
ATOM 3798 C C . GLU B 1 252 ? -29.121 -9.996 24.609 1.00 13.14 247 GLU B C 1
ATOM 3799 O O . GLU B 1 252 ? -28.606 -9.581 23.573 1.00 13.48 247 GLU B O 1
ATOM 3805 N N . ILE B 1 253 ? -29.682 -9.198 25.514 1.00 11.00 248 ILE B N 1
ATOM 3806 C CA . ILE B 1 253 ? -29.727 -7.751 25.342 1.00 10.81 248 ILE B CA 1
ATOM 3807 C C . ILE B 1 253 ? -29.249 -7.077 26.623 1.00 10.98 248 ILE B C 1
ATOM 3808 O O . ILE B 1 253 ? -29.754 -7.361 27.708 1.00 12.56 248 ILE B O 1
ATOM 3813 N N . GLY B 1 254 ? -28.256 -6.198 26.498 1.00 11.67 249 GLY B N 1
ATOM 3814 C CA . GLY B 1 254 ? -27.841 -5.361 27.619 1.00 11.35 249 GLY B CA 1
ATOM 3815 C C . GLY B 1 254 ? -28.825 -4.206 27.784 1.00 12.07 249 GLY B C 1
ATOM 3816 O O . GLY B 1 254 ? -29.246 -3.595 26.790 1.00 12.03 249 GLY B O 1
ATOM 3817 N N . ILE B 1 255 ? -29.232 -3.914 29.018 1.00 13.02 250 ILE B N 1
ATOM 3818 C CA . ILE B 1 255 ? -30.151 -2.790 29.257 1.00 11.34 250 ILE B CA 1
ATOM 3819 C C . ILE B 1 255 ? -29.732 -1.953 30.455 1.00 10.47 250 ILE B C 1
ATOM 3820 O O . ILE B 1 255 ? -29.317 -2.487 31.473 1.00 12.99 250 ILE B O 1
ATOM 3825 N N . ALA B 1 256 ? -29.843 -0.634 30.325 1.00 10.54 251 ALA B N 1
ATOM 3826 C CA . ALA B 1 256 ? -29.526 0.250 31.429 1.00 11.84 251 ALA B CA 1
ATOM 3827 C C . ALA B 1 256 ? -30.193 1.587 31.232 1.00 15.09 251 ALA B C 1
ATOM 3828 O O . ALA B 1 256 ? -30.301 2.073 30.104 1.00 16.20 251 ALA B O 1
ATOM 3830 N N . GLY B 1 257 ? -30.643 2.191 32.329 1.00 12.87 252 GLY B N 1
ATOM 3831 C CA . GLY B 1 257 ? -31.276 3.489 32.227 1.00 13.77 252 GLY B CA 1
ATOM 3832 C C . GLY B 1 257 ? -31.184 4.278 33.510 1.00 17.06 252 GLY B C 1
ATOM 3833 O O . GLY B 1 257 ? -30.695 3.787 34.530 1.00 16.75 252 GLY B O 1
ATOM 3834 N N . LYS B 1 258 ? -31.672 5.508 33.453 1.00 14.07 253 LYS B N 1
ATOM 3835 C CA . LYS B 1 258 ? -31.559 6.427 34.575 1.00 17.65 253 LYS B CA 1
ATOM 3836 C C . LYS B 1 258 ? -32.787 7.322 34.602 1.00 20.93 253 LYS B C 1
ATOM 3837 O O . LYS B 1 258 ? -33.426 7.532 33.572 1.00 19.67 253 LYS B O 1
ATOM 3843 N N . GLN B 1 259 ? -33.118 7.837 35.782 1.00 22.16 254 GLN B N 1
ATOM 3844 C CA . GLN B 1 259 ? -34.204 8.800 35.918 1.00 22.53 254 GLN B CA 1
ATOM 3845 C C . GLN B 1 259 ? -33.852 10.116 35.251 1.00 23.80 254 GLN B C 1
ATOM 3846 O O . GLN B 1 259 ? -32.717 10.579 35.361 1.00 23.91 254 GLN B O 1
#

Radius of gyration: 29.15 Å; Cα contacts (8 Å, |Δi|>4): 1485; chains: 2; bounding box: 88×54×64 Å

Nearest PDB structures (foldseek):
  4z3t-assembly1_A  TM=1.004E+00  e=2.021E-46  Neisseria meningitidis
  4z3t-assembly2_B  TM=9.963E-01  e=1.486E-40  Neisseria meningitidis
  4ayi-assembly1_D  TM=9.764E-01  e=2.669E-35  Neisseria meningitidis MC58
  2y7s-assembly2_B  TM=9.760E-01  e=1.072E-33  Neisseria meningitidis MC58
  4aym-assembly1_C  TM=9.786E-01  e=1.240E-33  Neisseria meningitidis MC58

InterPro domains:
  IPR011250 Outer membrane protein/outer membrane enzyme PagP, beta-barrel [SSF56925] (103-254)
  IPR014902 Factor H binding protein-like, C-terminal [PF08794] (143-237)
  IPR049377 Factor H binding protein, N-terminal [PF20937] (1-74)
  IPR049378 Factor H binding protein [NF041466] (1-254)

Secondary structure (DSSP, 8-state):
--TT--TTHHHHHHHS---TTSSSS--EE-SSSS-TTEEEEEEETTEEEEE-TTPEE-GGGSPTTSEEEEEEEEEEEETTEEEEEEEEEEEEEE-SSEEEEEEEEEEEEETTEEEEEEEEEEEEEEEEEESBPBGGGPPSSEEEEEEEEEETTEEEEEEEEEEETTTTEEEEEEE--SSGGG--EEEEEEEEE-TTSBEEEEEEEEETTEEEEEEEEEEESTT--EEEEEEEEEETTEEEEEEEEEE--/-TTHHHHHHH-----EE-SSSS-TT-EEEEEETTEEEEE-TTPEE-GGGSPTTEEEEEEEEEEEEETTEEEEEEEEEEEEEE-SSEEEEEEEEEEEEETTEEEEEEEEEEEEEEEEEESBPBGGGPPSSEEEEEEEEEETTEEEEEEEEEEETTTTEEEEEEE--SSGGGS-EEEEEEEEE-TTSBEEEEEEEEETTEEEEEEEEEEESTT--EEEEEEEEEETTEEEEEEEEEE-

Solvent-accessible surface area: 23712 Å² total; per-residue (Å²): 254,114,70,78,70,30,39,75,7,14,24,57,0,4,95,17,112,94,71,144,181,35,108,22,8,26,38,6,67,0,60,88,0,0,116,185,102,30,67,0,47,0,33,16,84,90,20,101,83,70,2,23,49,41,63,42,0,6,0,8,53,7,78,37,57,32,13,2,83,1,93,4,57,9,16,25,147,63,128,88,69,96,4,25,44,23,17,13,46,0,10,0,10,0,1,37,34,0,0,0,0,0,0,6,0,63,78,41,29,36,94,137,118,68,97,32,70,59,113,99,118,53,22,70,25,17,5,45,7,28,74,63,4,27,54,117,98,33,16,103,31,156,8,93,0,70,5,27,0,0,3,44,102,10,36,82,0,107,3,61,0,18,1,22,5,110,154,76,65,0,125,6,127,2,64,140,8,172,47,79,50,9,40,2,67,0,13,65,10,96,2,85,46,47,156,139,61,41,0,4,0,104,10,50,0,98,76,71,73,112,117,55,23,79,5,60,0,1,0,0,1,112,143,0,50,2,0,0,1,29,0,38,0,110,9,180,174,127,88,43,52,0,0,0,0,0,59,68,184,75,44,75,7,12,24,59,2,6,86,19,177,37,132,53,7,63,0,76,78,0,0,130,166,100,21,105,0,62,0,24,16,81,91,20,99,83,65,2,20,71,40,63,62,0,38,0,23,88,7,89,59,51,94,19,0,83,1,94,3,55,10,48,37,140,61,132,89,80,113,5,25,46,24,16,13,45,0,10,0,10,10,2,74,42,0,0,0,0,0,0,5,0,63,79,41,30,28,100,127,125,64,100,35,76,59,114,100,118,53,23,72,24,8,4,46,7,24,102,63,0,28,59,140,64,29,44,104,30,160,9,92,0,89,5,35,0,0,4,45,105,12,39,84,0,110,2,54,0,16,2,12,3,106,137,71,51,0,112,5,129,3,64,127,7,151,43,78,52,8,40,2,84,0,14,74,15,107,3,102,48,52,182,154,63,42,0,13,0,105,11,61,0,64,75,69,62,102,98,60,25,76,6,69,0,1,0,0,0,72,158,0,51,4,0,0,0,28,0,39,0,108,8,183,169,119,81,40,52,0,0,0,0,0,82,107